Protein AF-0000000075689912 (afdb_homodimer)

Nearest PDB structures (foldseek):
  8db6-assembly1_A  TM=9.732E-01  e=1.255E-36  Trichomonas vaginalis
  8db9-assembly1_B  TM=9.697E-01  e=8.493E-35  Trichomonas vaginalis
  8db8-assembly1_C  TM=9.509E-01  e=3.883E-35  Trichomonas vaginalis
  8db9-assembly1_C  TM=9.588E-01  e=2.363E-34  Trichomonas vaginalis
  8rih-assembly1_A  TM=8.716E-01  e=4.328E-22  Saccharomyces cerevisiae

Structure (mmCIF, N/CA/C/O backbone):
data_AF-0000000075689912-model_v1
#
loop_
_entity.id
_entity.type
_entity.pdbx_description
1 polymer 'Inosine-uridine preferring nucleoside hydrolase family protein'
#
loop_
_atom_site.group_PDB
_atom_site.id
_atom_site.type_symbol
_atom_site.label_atom_id
_atom_site.label_alt_id
_atom_site.label_comp_id
_atom_site.label_asym_id
_atom_site.label_entity_id
_atom_site.label_seq_id
_atom_site.pdbx_PDB_ins_code
_atom_site.Cartn_x
_atom_site.Cartn_y
_atom_site.Cartn_z
_atom_site.occupancy
_atom_site.B_iso_or_equiv
_atom_site.auth_seq_id
_atom_site.auth_comp_id
_atom_site.auth_asym_id
_atom_site.auth_atom_id
_atom_site.pdbx_PDB_model_num
ATOM 1 N N . MET A 1 1 ? 17.719 -37.406 3.303 1 52.91 1 MET A N 1
ATOM 2 C CA . MET A 1 1 ? 16.828 -36.562 2.508 1 52.91 1 MET A CA 1
ATOM 3 C C . MET A 1 1 ? 17 -35.094 2.863 1 52.91 1 MET A C 1
ATOM 5 O O . MET A 1 1 ? 17.094 -34.75 4.043 1 52.91 1 MET A O 1
ATOM 9 N N . SER A 1 2 ? 17.453 -34.188 1.972 1 75.06 2 SER A N 1
ATOM 10 C CA . SER A 1 2 ? 17.719 -32.812 2.314 1 75.06 2 SER A CA 1
ATOM 11 C C . SER A 1 2 ? 16.484 -32.125 2.904 1 75.06 2 SER A C 1
ATOM 13 O O . SER A 1 2 ? 15.359 -32.531 2.604 1 75.06 2 SER A O 1
ATOM 15 N N . THR A 1 3 ? 16.578 -31.469 4.039 1 91.25 3 THR A N 1
ATOM 16 C CA . THR A 1 3 ? 15.492 -30.734 4.691 1 91.25 3 THR A CA 1
ATOM 17 C C . THR A 1 3 ? 14.734 -29.875 3.684 1 91.25 3 THR A C 1
ATOM 19 O O . THR A 1 3 ? 15.336 -29.141 2.904 1 91.25 3 THR A O 1
ATOM 22 N N . PRO A 1 4 ? 13.438 -30.172 3.514 1 96.25 4 PRO A N 1
ATOM 23 C CA . PRO A 1 4 ? 12.648 -29.391 2.553 1 96.25 4 PRO A CA 1
ATOM 24 C C . PRO A 1 4 ? 12.797 -27.891 2.756 1 96.25 4 PRO A C 1
ATOM 26 O O . PRO A 1 4 ? 12.891 -27.422 3.895 1 96.25 4 PRO A O 1
ATOM 29 N N . LYS A 1 5 ? 12.867 -27.109 1.674 1 97.69 5 LYS A N 1
ATOM 30 C CA . LYS A 1 5 ? 12.852 -25.656 1.704 1 97.69 5 LYS A CA 1
ATOM 31 C C . LYS A 1 5 ? 11.492 -25.125 2.158 1 97.69 5 LYS A C 1
ATOM 33 O O . LYS A 1 5 ? 10.453 -25.688 1.805 1 97.69 5 LYS A O 1
ATOM 38 N N . LYS A 1 6 ? 11.461 -24.156 2.98 1 98.75 6 LYS A N 1
ATOM 39 C CA . LYS A 1 6 ? 10.219 -23.562 3.463 1 98.75 6 LYS A CA 1
ATOM 40 C C . LYS A 1 6 ? 9.586 -22.656 2.402 1 98.75 6 LYS A C 1
ATOM 42 O O . LYS A 1 6 ? 10.273 -21.828 1.793 1 98.75 6 LYS A O 1
ATOM 47 N N . LEU A 1 7 ? 8.297 -22.875 2.174 1 98.88 7 LEU A N 1
ATOM 48 C CA . LEU A 1 7 ? 7.594 -22.188 1.094 1 98.88 7 LEU A CA 1
ATOM 49 C C . LEU A 1 7 ? 6.352 -21.469 1.618 1 98.88 7 LEU A C 1
ATOM 51 O O . LEU A 1 7 ? 5.555 -22.062 2.35 1 98.88 7 LEU A O 1
ATOM 55 N N . TRP A 1 8 ? 6.234 -20.203 1.357 1 98.94 8 TRP A N 1
ATOM 56 C CA . TRP A 1 8 ? 5.008 -19.438 1.518 1 98.94 8 TRP A CA 1
ATOM 57 C C . TRP A 1 8 ? 4.352 -19.172 0.167 1 98.94 8 TRP A C 1
ATOM 59 O O . TRP A 1 8 ? 5.031 -18.828 -0.804 1 98.94 8 TRP A O 1
ATOM 69 N N . ILE A 1 9 ? 3.045 -19.375 0.07 1 98.94 9 ILE A N 1
ATOM 70 C CA . ILE A 1 9 ? 2.334 -19.141 -1.183 1 98.94 9 ILE A CA 1
ATOM 71 C C . ILE A 1 9 ? 1.357 -17.984 -1.017 1 98.94 9 ILE A C 1
ATOM 73 O O . ILE A 1 9 ? 0.579 -17.953 -0.061 1 98.94 9 ILE A O 1
ATOM 77 N N . ASP A 1 10 ? 1.448 -16.984 -1.815 1 98.94 10 ASP A N 1
ATOM 78 C CA . ASP A 1 10 ? 0.47 -15.906 -1.935 1 98.94 10 ASP A CA 1
ATOM 79 C C . ASP A 1 10 ? -0.389 -16.078 -3.186 1 98.94 10 ASP A C 1
ATOM 81 O O . ASP A 1 10 ? 0.136 -16.188 -4.297 1 98.94 10 ASP A O 1
ATOM 85 N N . THR A 1 11 ? -1.772 -16.062 -3.029 1 98.88 11 THR A N 1
ATOM 86 C CA . THR A 1 11 ? -2.541 -16.562 -4.164 1 98.88 11 THR A CA 1
ATOM 87 C C . THR A 1 11 ? -3.906 -15.883 -4.23 1 98.88 11 THR A C 1
ATOM 89 O O . THR A 1 11 ? -4.422 -15.406 -3.219 1 98.88 11 THR A O 1
ATOM 92 N N . ASP A 1 12 ? -4.41 -15.711 -5.383 1 98.81 12 ASP A N 1
ATOM 93 C CA . ASP A 1 12 ? -5.809 -15.406 -5.672 1 98.81 12 ASP A CA 1
ATOM 94 C C . ASP A 1 12 ? -6.535 -16.625 -6.234 1 98.81 12 ASP A C 1
ATOM 96 O O . ASP A 1 12 ? -7.246 -16.516 -7.234 1 98.81 12 ASP A O 1
ATOM 100 N N . CYS A 1 13 ? -6.539 -17.641 -5.633 1 98.25 13 CYS A N 1
ATOM 101 C CA . CYS A 1 13 ? -6.801 -19.047 -5.918 1 98.25 13 CYS A CA 1
ATOM 102 C C . CYS A 1 13 ? -8.008 -19.203 -6.836 1 98.25 13 CYS A C 1
ATOM 104 O O . CYS A 1 13 ? -9.125 -19.422 -6.367 1 98.25 13 CYS A O 1
ATOM 106 N N . GLY A 1 14 ? -7.703 -19.125 -8.117 1 97.75 14 GLY A N 1
ATOM 107 C CA . GLY A 1 14 ? -8.594 -19.641 -9.148 1 97.75 14 GLY A CA 1
ATOM 108 C C . GLY A 1 14 ? -8.344 -21.094 -9.484 1 97.75 14 GLY A C 1
ATOM 109 O O . GLY A 1 14 ? -7.805 -21.844 -8.664 1 97.75 14 GLY A O 1
ATOM 110 N N . ILE A 1 15 ? -8.805 -21.531 -10.672 1 96.69 15 ILE A N 1
ATOM 111 C CA . ILE A 1 15 ? -8.711 -22.922 -11.109 1 96.69 15 ILE A CA 1
ATOM 112 C C . ILE A 1 15 ? -7.246 -23.328 -11.227 1 96.69 15 ILE A C 1
ATOM 114 O O . ILE A 1 15 ? -6.824 -24.312 -10.625 1 96.69 15 ILE A O 1
ATOM 118 N N . ASP A 1 16 ? -6.449 -22.547 -11.938 1 96.81 16 ASP A N 1
ATOM 119 C CA . ASP A 1 16 ? -5.066 -22.953 -12.172 1 96.81 16 ASP A CA 1
ATOM 120 C C . ASP A 1 16 ? -4.215 -22.734 -10.922 1 96.81 16 ASP A C 1
ATOM 122 O O . ASP A 1 16 ? -3.236 -23.453 -10.703 1 96.81 16 ASP A O 1
ATOM 126 N N . ASP A 1 17 ? -4.621 -21.75 -10.016 1 98.56 17 ASP A N 1
ATOM 127 C CA . ASP A 1 17 ? -3.926 -21.609 -8.734 1 98.56 17 ASP A CA 1
ATOM 128 C C . ASP A 1 17 ? -4.059 -22.875 -7.891 1 98.56 17 ASP A C 1
ATOM 130 O O . ASP A 1 17 ? -3.1 -23.297 -7.238 1 98.56 17 ASP A O 1
ATOM 134 N N . SER A 1 18 ? -5.262 -23.406 -7.855 1 97.75 18 SER A N 1
ATOM 135 C CA . SER A 1 18 ? -5.492 -24.609 -7.07 1 97.75 18 SER A CA 1
ATOM 136 C C . SER A 1 18 ? -4.559 -25.734 -7.5 1 97.75 18 SER A C 1
ATOM 138 O O . SER A 1 18 ? -4.004 -26.438 -6.656 1 97.75 18 SER A O 1
ATOM 140 N N . THR A 1 19 ? -4.391 -25.906 -8.789 1 97.19 19 THR A N 1
ATOM 141 C CA . THR A 1 19 ? -3.477 -26.922 -9.32 1 97.19 19 THR A CA 1
ATOM 142 C C . THR A 1 19 ? -2.035 -26.594 -8.93 1 97.19 19 THR A C 1
ATOM 144 O O . THR A 1 19 ? -1.259 -27.5 -8.609 1 97.19 19 THR A O 1
ATOM 147 N N . ALA A 1 20 ? -1.653 -25.297 -8.961 1 98.81 20 ALA A N 1
ATOM 148 C CA . ALA A 1 20 ? -0.311 -24.891 -8.57 1 98.81 20 ALA A CA 1
ATOM 149 C C . ALA A 1 20 ? -0.036 -25.219 -7.105 1 98.81 20 ALA A C 1
ATOM 151 O O . ALA A 1 20 ? 1.05 -25.703 -6.766 1 98.81 20 ALA A O 1
ATOM 152 N N . ILE A 1 21 ? -1 -24.953 -6.238 1 98.62 21 ILE A N 1
ATOM 153 C CA . ILE A 1 21 ? -0.869 -25.266 -4.82 1 98.62 21 ILE A CA 1
ATOM 154 C C . ILE A 1 21 ? -0.66 -26.781 -4.645 1 98.62 21 ILE A C 1
ATOM 156 O O . ILE A 1 21 ? 0.206 -27.203 -3.875 1 98.62 21 ILE A O 1
ATOM 160 N N . LEU A 1 22 ? -1.405 -27.609 -5.41 1 97.44 22 LEU A N 1
ATOM 161 C CA . LEU A 1 22 ? -1.275 -29.062 -5.324 1 97.44 22 LEU A CA 1
ATOM 162 C C . LEU A 1 22 ? 0.11 -29.516 -5.777 1 97.44 22 LEU A C 1
ATOM 164 O O . LEU A 1 22 ? 0.699 -30.422 -5.184 1 97.44 22 LEU A O 1
ATOM 168 N N . ILE A 1 23 ? 0.622 -28.891 -6.836 1 98 23 ILE A N 1
ATOM 169 C CA . ILE A 1 23 ? 1.969 -29.203 -7.305 1 98 23 ILE A CA 1
ATOM 170 C C . ILE A 1 23 ? 2.979 -28.922 -6.195 1 98 23 ILE A C 1
ATOM 172 O O . ILE A 1 23 ? 3.867 -29.734 -5.934 1 98 23 ILE A O 1
ATOM 176 N N . CYS A 1 24 ? 2.852 -27.766 -5.496 1 98.38 24 CYS A N 1
ATOM 177 C CA . CYS A 1 24 ? 3.758 -27.391 -4.418 1 98.38 24 CYS A CA 1
ATOM 178 C C . CYS A 1 24 ? 3.672 -28.375 -3.26 1 98.38 24 CYS A C 1
ATOM 180 O O . CYS A 1 24 ? 4.691 -28.734 -2.666 1 98.38 24 CYS A O 1
ATOM 182 N N . LEU A 1 25 ? 2.453 -28.812 -2.93 1 97.25 25 LEU A N 1
ATOM 183 C CA . LEU A 1 25 ? 2.25 -29.734 -1.829 1 97.25 25 LEU A CA 1
ATOM 184 C C . LEU A 1 25 ? 2.855 -31.109 -2.152 1 97.25 25 LEU A C 1
ATOM 186 O O . LEU A 1 25 ? 3.326 -31.812 -1.257 1 97.25 25 LEU A O 1
ATOM 190 N N . ALA A 1 26 ? 2.865 -31.484 -3.443 1 95.94 26 ALA A N 1
ATOM 191 C CA . ALA A 1 26 ? 3.352 -32.781 -3.875 1 95.94 26 ALA A CA 1
ATOM 192 C C . ALA A 1 26 ? 4.871 -32.781 -4.008 1 95.94 26 ALA A C 1
ATOM 194 O O . ALA A 1 26 ? 5.492 -33.844 -4.078 1 95.94 26 ALA A O 1
ATOM 195 N N . CYS A 1 27 ? 5.465 -31.625 -4.113 1 95.69 27 CYS A N 1
ATOM 196 C CA . CYS A 1 27 ? 6.906 -31.516 -4.316 1 95.69 27 CYS A CA 1
ATOM 197 C C . CYS A 1 27 ? 7.66 -31.812 -3.025 1 95.69 27 CYS A C 1
ATOM 199 O O . CYS A 1 27 ? 7.551 -31.062 -2.053 1 95.69 27 CYS A O 1
ATOM 201 N N . PRO A 1 28 ? 8.461 -32.844 -2.977 1 94.75 28 PRO A N 1
ATOM 202 C CA . PRO A 1 28 ? 9.117 -33.219 -1.727 1 94.75 28 PRO A CA 1
ATOM 203 C C . PRO A 1 28 ? 10.211 -32.25 -1.314 1 94.75 28 PRO A C 1
ATOM 205 O O . PRO A 1 28 ? 10.609 -32.219 -0.147 1 94.75 28 PRO A O 1
ATOM 208 N N . ASP A 1 29 ? 10.648 -31.406 -2.186 1 96.69 29 ASP A N 1
ATOM 209 C CA . ASP A 1 29 ? 11.758 -30.484 -1.913 1 96.69 29 ASP A CA 1
ATOM 210 C C . ASP A 1 29 ? 11.266 -29.234 -1.183 1 96.69 29 ASP A C 1
ATOM 212 O O . ASP A 1 29 ? 12.078 -28.453 -0.686 1 96.69 29 ASP A O 1
ATOM 216 N N . TYR A 1 30 ? 9.93 -29.062 -1.048 1 97.56 30 TYR A N 1
ATOM 217 C CA . TYR A 1 30 ? 9.375 -27.875 -0.401 1 97.56 30 TYR A CA 1
ATOM 218 C C . TYR A 1 30 ? 8.375 -28.266 0.677 1 97.56 30 TYR A C 1
ATOM 220 O O . TYR A 1 30 ? 7.715 -29.297 0.577 1 97.56 30 TYR A O 1
ATOM 228 N N . GLU A 1 31 ? 8.336 -27.516 1.699 1 98 31 GLU A N 1
ATOM 229 C CA . GLU A 1 31 ? 7.316 -27.562 2.742 1 98 31 GLU A CA 1
ATOM 230 C C . GLU A 1 31 ? 6.523 -26.25 2.795 1 98 31 GLU A C 1
ATOM 232 O O . GLU A 1 31 ? 7.07 -25.203 3.117 1 98 31 GLU A O 1
ATOM 237 N N . VAL A 1 32 ? 5.277 -26.344 2.449 1 98.44 32 VAL A N 1
ATOM 238 C CA . VAL A 1 32 ? 4.43 -25.172 2.529 1 98.44 32 VAL A CA 1
ATOM 239 C C . VAL A 1 32 ? 4.145 -24.828 3.992 1 98.44 32 VAL A C 1
ATOM 241 O O . VAL A 1 32 ? 3.564 -25.641 4.719 1 98.44 32 VAL A O 1
ATOM 244 N N . VAL A 1 33 ? 4.488 -23.578 4.371 1 98.38 33 VAL A N 1
ATOM 245 C CA . VAL A 1 33 ? 4.418 -23.266 5.797 1 98.38 33 VAL A CA 1
ATOM 246 C C . VAL A 1 33 ? 3.312 -22.25 6.051 1 98.38 33 VAL A C 1
ATOM 248 O O . VAL A 1 33 ? 2.965 -21.984 7.199 1 98.38 33 VAL A O 1
ATOM 251 N N . GLY A 1 34 ? 2.738 -21.703 5.031 1 98.56 34 GLY A N 1
ATOM 252 C CA . GLY A 1 34 ? 1.64 -20.75 5.117 1 98.56 34 GLY A CA 1
ATOM 253 C C . GLY A 1 34 ? 1.144 -20.297 3.758 1 98.56 34 GLY A C 1
ATOM 254 O O . GLY A 1 34 ? 1.869 -20.375 2.766 1 98.56 34 GLY A O 1
ATOM 255 N N . ILE A 1 35 ? -0.097 -19.859 3.707 1 98.81 35 ILE A N 1
ATOM 256 C CA . ILE A 1 35 ? -0.712 -19.375 2.477 1 98.81 35 ILE A CA 1
ATOM 257 C C . ILE A 1 35 ? -1.438 -18.062 2.746 1 98.81 35 ILE A C 1
ATOM 259 O O . ILE A 1 35 ? -2.238 -17.969 3.68 1 98.81 35 ILE A O 1
ATOM 263 N N . SER A 1 36 ? -1.086 -17.062 2.037 1 98.88 36 SER A N 1
ATOM 264 C CA . SER A 1 36 ? -1.81 -15.797 2.068 1 98.88 36 SER A CA 1
ATOM 265 C C . SER A 1 36 ? -2.709 -15.641 0.847 1 98.88 36 SER A C 1
ATOM 267 O O . SER A 1 36 ? -2.34 -16.047 -0.258 1 98.88 36 SER A O 1
ATOM 269 N N . CYS A 1 37 ? -3.877 -15.109 1.095 1 98.69 37 CYS A N 1
ATOM 270 C CA . CYS A 1 37 ? -4.887 -14.93 0.056 1 98.69 37 CYS A CA 1
ATOM 271 C C . CYS A 1 37 ? -5.105 -13.453 -0.244 1 98.69 37 CYS A C 1
ATOM 273 O O . CYS A 1 37 ? -4.91 -12.602 0.626 1 98.69 37 CYS A O 1
ATOM 275 N N . LEU A 1 38 ? -5.461 -13.125 -1.414 1 98.75 38 LEU A N 1
ATOM 276 C CA . LEU A 1 38 ? -5.883 -11.781 -1.794 1 98.75 38 LEU A CA 1
ATOM 277 C C . LEU A 1 38 ? -6.887 -11.828 -2.939 1 98.75 38 LEU A C 1
ATOM 279 O O . LEU A 1 38 ? -7.004 -12.844 -3.625 1 98.75 38 LEU A O 1
ATOM 283 N N . GLY A 1 39 ? -7.578 -10.75 -3.168 1 98.38 39 GLY A N 1
ATOM 284 C CA . GLY A 1 39 ? -8.477 -10.656 -4.309 1 98.38 39 GLY A CA 1
ATOM 285 C C . GLY A 1 39 ? -7.75 -10.648 -5.641 1 98.38 39 GLY A C 1
ATOM 286 O O . GLY A 1 39 ? -6.664 -10.086 -5.758 1 98.38 39 GLY A O 1
ATOM 287 N N . GLY A 1 40 ? -8.352 -11.188 -6.637 1 97.88 40 GLY A N 1
ATOM 288 C CA . GLY A 1 40 ? -7.844 -11.289 -7.992 1 97.88 40 GLY A CA 1
ATOM 289 C C . GLY A 1 40 ? -8.773 -12.055 -8.914 1 97.88 40 GLY A C 1
ATOM 290 O O . GLY A 1 40 ? -9.852 -11.57 -9.266 1 97.88 40 GLY A O 1
ATOM 291 N N . ASN A 1 41 ? -8.438 -13.383 -9.172 1 97.69 41 ASN A N 1
ATOM 292 C CA . ASN A 1 41 ? -9.312 -14.211 -9.992 1 97.69 41 ASN A CA 1
ATOM 293 C C . ASN A 1 41 ? -10.75 -14.195 -9.469 1 97.69 41 ASN A C 1
ATOM 295 O O . ASN A 1 41 ? -11.695 -14.297 -10.25 1 97.69 41 ASN A O 1
ATOM 299 N N . ALA A 1 42 ? -10.859 -14.086 -8.195 1 97.75 42 ALA A N 1
ATOM 300 C CA . ALA A 1 42 ? -12.148 -14.055 -7.5 1 97.75 42 ALA A CA 1
ATOM 301 C C . ALA A 1 42 ? -12.094 -13.133 -6.285 1 97.75 42 ALA A C 1
ATOM 303 O O . ALA A 1 42 ? -11.055 -12.539 -5.992 1 97.75 42 ALA A O 1
ATOM 304 N N . SER A 1 43 ? -13.297 -12.969 -5.594 1 97.88 43 SER A N 1
ATOM 305 C CA . SER A 1 43 ? -13.328 -12.18 -4.363 1 97.88 43 SER A CA 1
ATOM 306 C C . SER A 1 43 ? -12.453 -12.812 -3.283 1 97.88 43 SER A C 1
ATOM 308 O O . SER A 1 43 ? -12.219 -14.023 -3.293 1 97.88 43 SER A O 1
ATOM 310 N N . LEU A 1 44 ? -11.992 -11.984 -2.385 1 98 44 LEU A N 1
ATOM 311 C CA . LEU A 1 44 ? -11.148 -12.477 -1.299 1 98 44 LEU A CA 1
ATOM 312 C C . LEU A 1 44 ? -11.836 -13.617 -0.551 1 98 44 LEU A C 1
ATOM 314 O O . LEU A 1 44 ? -11.203 -14.617 -0.209 1 98 44 LEU A O 1
ATOM 318 N N . ALA A 1 45 ? -13.125 -13.484 -0.268 1 96.5 45 ALA A N 1
ATOM 319 C CA . ALA A 1 45 ? -13.875 -14.523 0.437 1 96.5 45 ALA A CA 1
ATOM 320 C C . ALA A 1 45 ? -13.836 -15.844 -0.33 1 96.5 45 ALA A C 1
ATOM 322 O O . ALA A 1 45 ? -13.609 -16.906 0.256 1 96.5 45 ALA A O 1
ATOM 323 N N . ASN A 1 46 ? -14.078 -15.75 -1.658 1 96.69 46 ASN A N 1
ATOM 324 C CA . ASN A 1 46 ? -14.031 -16.938 -2.496 1 96.69 46 ASN A CA 1
ATOM 325 C C . ASN A 1 46 ? -12.625 -17.531 -2.555 1 96.69 46 ASN A C 1
ATOM 327 O O . ASN A 1 46 ? -12.453 -18.75 -2.547 1 96.69 46 ASN A O 1
ATOM 331 N N . VAL A 1 47 ? -11.625 -16.672 -2.617 1 97.88 47 VAL A N 1
ATOM 332 C CA . VAL A 1 47 ? -10.242 -17.125 -2.689 1 97.88 47 VAL A CA 1
ATOM 333 C C . VAL A 1 47 ? -9.883 -17.922 -1.431 1 97.88 47 VAL A C 1
ATOM 335 O O . VAL A 1 47 ? -9.297 -19 -1.512 1 97.88 47 VAL A O 1
ATOM 338 N N . VAL A 1 48 ? -10.234 -17.406 -0.266 1 96.69 48 VAL A N 1
ATOM 339 C CA . VAL A 1 48 ? -9.969 -18.078 1.003 1 96.69 48 VAL A CA 1
ATOM 340 C C . VAL A 1 48 ? -10.664 -19.438 1.022 1 96.69 48 VAL A C 1
ATOM 342 O O . VAL A 1 48 ? -10.07 -20.438 1.406 1 96.69 48 VAL A O 1
ATOM 345 N N . HIS A 1 49 ? -11.867 -19.422 0.584 1 95.06 49 HIS A N 1
ATOM 346 C CA . HIS A 1 49 ? -12.633 -20.656 0.517 1 95.06 49 HIS A CA 1
ATOM 347 C C . HIS A 1 49 ? -11.969 -21.656 -0.422 1 95.06 49 HIS A C 1
ATOM 349 O O . HIS A 1 49 ? -11.852 -22.844 -0.09 1 95.06 49 HIS A O 1
ATOM 355 N N . ASN A 1 50 ? -11.539 -21.203 -1.554 1 96.25 50 ASN A N 1
ATOM 356 C CA . ASN A 1 50 ? -10.938 -22.062 -2.572 1 96.25 50 ASN A CA 1
ATOM 357 C C . ASN A 1 50 ? -9.617 -22.656 -2.096 1 96.25 50 ASN A C 1
ATOM 359 O O . ASN A 1 50 ? -9.312 -23.812 -2.4 1 96.25 50 ASN A O 1
ATOM 363 N N . VAL A 1 51 ? -8.82 -21.875 -1.368 1 96.94 51 VAL A N 1
ATOM 364 C CA . VAL A 1 51 ? -7.582 -22.391 -0.805 1 96.94 51 VAL A CA 1
ATOM 365 C C . VAL A 1 51 ? -7.895 -23.516 0.184 1 96.94 51 VAL A C 1
ATOM 367 O O . VAL A 1 51 ? -7.273 -24.578 0.146 1 96.94 51 VAL A O 1
ATOM 370 N N . ASN A 1 52 ? -8.867 -23.312 1.036 1 95.12 52 ASN A N 1
ATOM 371 C CA . ASN A 1 52 ? -9.234 -24.312 2.025 1 95.12 52 ASN A CA 1
ATOM 372 C C . ASN A 1 52 ? -9.766 -25.578 1.363 1 95.12 52 ASN A C 1
ATOM 374 O O . ASN A 1 52 ? -9.438 -26.703 1.781 1 95.12 52 ASN A O 1
ATOM 378 N N . ARG A 1 53 ? -10.594 -25.422 0.292 1 93.81 53 ARG A N 1
ATOM 379 C CA . ARG A 1 53 ? -11.078 -26.578 -0.473 1 93.81 53 ARG A CA 1
ATOM 380 C C . ARG A 1 53 ? -9.906 -27.359 -1.059 1 93.81 53 ARG A C 1
ATOM 382 O O . ARG A 1 53 ? -9.891 -28.594 -0.992 1 93.81 53 ARG A O 1
ATOM 389 N N . THR A 1 54 ? -8.961 -26.672 -1.591 1 95.25 54 THR A N 1
ATOM 390 C CA . THR A 1 54 ? -7.797 -27.281 -2.223 1 95.25 54 THR A CA 1
ATOM 391 C C . THR A 1 54 ? -6.969 -28.062 -1.2 1 95.25 54 THR A C 1
ATOM 393 O O . THR A 1 54 ? -6.547 -29.188 -1.465 1 95.25 54 THR A O 1
ATOM 396 N N . LEU A 1 55 ? -6.738 -27.453 -0.019 1 95.12 55 LEU A N 1
ATOM 397 C CA . LEU A 1 55 ? -5.977 -28.109 1.042 1 95.12 55 LEU A CA 1
ATOM 398 C C . LEU A 1 55 ? -6.703 -29.344 1.553 1 95.12 55 LEU A C 1
ATOM 400 O O . LEU A 1 55 ? -6.07 -30.359 1.849 1 95.12 55 LEU A O 1
ATOM 404 N N . LYS A 1 56 ? -7.996 -29.281 1.638 1 92.56 56 LYS A N 1
ATOM 405 C CA . LYS A 1 56 ? -8.797 -30.406 2.113 1 92.56 56 LYS A CA 1
ATOM 406 C C . LYS A 1 56 ? -8.742 -31.562 1.125 1 92.56 56 LYS A C 1
ATOM 408 O O . LYS A 1 56 ? -8.672 -32.719 1.529 1 92.56 56 LYS A O 1
ATOM 413 N N . VAL A 1 57 ? -8.82 -31.219 -0.126 1 91.31 57 VAL A N 1
ATOM 414 C CA . VAL A 1 57 ? -8.789 -32.25 -1.17 1 91.31 57 VAL A CA 1
ATOM 415 C C . VAL A 1 57 ? -7.445 -32.969 -1.149 1 91.31 57 VAL A C 1
ATOM 417 O O . VAL A 1 57 ? -7.379 -34.188 -1.379 1 91.31 57 VAL A O 1
ATOM 420 N N . TRP A 1 58 ? -6.383 -32.219 -0.98 1 92.5 58 TRP A N 1
ATOM 421 C CA . TRP A 1 58 ? -5.062 -32.844 -0.876 1 92.5 58 TRP A CA 1
ATOM 422 C C . TRP A 1 58 ? -4.984 -33.781 0.326 1 92.5 58 TRP A C 1
ATOM 424 O O . TRP A 1 58 ? -4.508 -34.906 0.212 1 92.5 58 TRP A O 1
ATOM 434 N N . GLY A 1 59 ? -5.516 -33.25 1.391 1 89.44 59 GLY A N 1
ATOM 435 C CA . GLY A 1 59 ? -5.434 -34 2.615 1 89.44 59 GLY A CA 1
ATOM 436 C C . GLY A 1 59 ? -4.023 -34.125 3.164 1 89.44 59 GLY A C 1
ATOM 437 O O . GLY A 1 59 ? -3.264 -33.156 3.119 1 89.44 59 GLY A O 1
ATOM 438 N N . HIS A 1 60 ? -3.674 -35.219 3.98 1 85.44 60 HIS A N 1
ATOM 439 C CA . HIS A 1 60 ? -2.363 -35.531 4.543 1 85.44 60 HIS A CA 1
ATOM 440 C C . HIS A 1 60 ? -1.889 -34.438 5.48 1 85.44 60 HIS A C 1
ATOM 442 O O . HIS A 1 60 ? -0.709 -34.094 5.477 1 85.44 60 HIS A O 1
ATOM 448 N N . GLY A 1 61 ? -2.809 -33.75 6.059 1 87.31 61 GLY A N 1
ATOM 449 C CA . GLY A 1 61 ? -2.447 -32.75 7.051 1 87.31 61 GLY A CA 1
ATOM 450 C C . GLY A 1 61 ? -2.342 -31.344 6.473 1 87.31 61 GLY A C 1
ATOM 451 O O . GLY A 1 61 ? -2.119 -30.391 7.207 1 87.31 61 GLY A O 1
ATOM 452 N N . ALA A 1 62 ? -2.52 -31.266 5.145 1 90.94 62 ALA A N 1
ATOM 453 C CA . ALA A 1 62 ? -2.402 -29.953 4.508 1 90.94 62 ALA A CA 1
ATOM 454 C C . ALA A 1 62 ? -3.438 -28.984 5.062 1 90.94 62 ALA A C 1
ATOM 456 O O . ALA A 1 62 ? -3.256 -27.766 4.988 1 90.94 62 ALA A O 1
ATOM 457 N N . GLU A 1 63 ? -4.457 -29.516 5.656 1 84.88 63 GLU A N 1
ATOM 458 C CA . GLU A 1 63 ? -5.523 -28.688 6.211 1 84.88 63 GLU A CA 1
ATOM 459 C C . GLU A 1 63 ? -5.027 -27.891 7.41 1 84.88 63 GLU A C 1
ATOM 461 O O . GLU A 1 63 ? -5.691 -26.953 7.848 1 84.88 63 GLU A O 1
ATOM 466 N N . LYS A 1 64 ? -3.848 -28.281 7.93 1 91.75 64 LYS A N 1
ATOM 467 C CA . LYS A 1 64 ? -3.291 -27.594 9.094 1 91.75 64 LYS A CA 1
ATOM 468 C C . LYS A 1 64 ? -2.418 -26.422 8.664 1 91.75 64 LYS A C 1
ATOM 470 O O . LYS A 1 64 ? -1.987 -25.625 9.508 1 91.75 64 LYS A O 1
ATOM 475 N N . ILE A 1 65 ? -2.098 -26.328 7.383 1 96.62 65 ILE A N 1
ATOM 476 C CA . ILE A 1 65 ? -1.346 -25.188 6.887 1 96.62 65 ILE A CA 1
ATOM 477 C C . ILE A 1 65 ? -2.137 -23.906 7.133 1 96.62 65 ILE A C 1
ATOM 479 O O . ILE A 1 65 ? -3.293 -23.797 6.723 1 96.62 65 ILE A O 1
ATOM 483 N N . PRO A 1 66 ? -1.578 -22.984 7.902 1 97.69 66 PRO A N 1
ATOM 484 C CA . PRO A 1 66 ? -2.338 -21.766 8.188 1 97.69 66 PRO A CA 1
ATOM 485 C C . PRO A 1 66 ? -2.635 -20.953 6.926 1 97.69 66 PRO A C 1
ATOM 487 O O . PRO A 1 66 ? -1.769 -20.812 6.059 1 97.69 66 PRO A O 1
ATOM 490 N N . VAL A 1 67 ? -3.877 -20.5 6.789 1 98.19 67 VAL A N 1
ATOM 491 C CA . VAL A 1 67 ? -4.355 -19.656 5.691 1 98.19 67 VAL A CA 1
ATOM 492 C C . VAL A 1 67 ? -4.738 -18.281 6.215 1 98.19 67 VAL A C 1
ATOM 494 O O . VAL A 1 67 ? -5.398 -18.156 7.25 1 98.19 67 VAL A O 1
ATOM 497 N N . TYR A 1 68 ? -4.266 -17.234 5.543 1 98.75 68 TYR A N 1
ATOM 498 C CA . TYR A 1 68 ? -4.488 -15.867 5.98 1 98.75 68 TYR A CA 1
ATOM 499 C C . TYR A 1 68 ? -5.195 -15.062 4.895 1 98.75 68 TYR A C 1
ATOM 501 O O . TYR A 1 68 ? -4.773 -15.062 3.736 1 98.75 68 TYR A O 1
ATOM 509 N N . ALA A 1 69 ? -6.27 -14.375 5.262 1 98.62 69 ALA A N 1
ATOM 510 C CA . ALA A 1 69 ? -6.934 -13.445 4.355 1 98.62 69 ALA A CA 1
ATOM 511 C C . ALA A 1 69 ? -6.188 -12.117 4.289 1 98.62 69 ALA A C 1
ATOM 513 O O . ALA A 1 69 ? -5.809 -11.555 5.32 1 98.62 69 ALA A O 1
ATOM 514 N N . GLY A 1 70 ? -5.895 -11.672 3.109 1 98.81 70 GLY A N 1
ATOM 515 C CA . GLY A 1 70 ? -5.184 -10.414 2.904 1 98.81 70 GLY A CA 1
ATOM 516 C C . GLY A 1 70 ? -6.043 -9.344 2.271 1 98.81 70 GLY A C 1
ATOM 517 O O . GLY A 1 70 ? -7.176 -9.117 2.697 1 98.81 70 GLY A O 1
ATOM 518 N N . CYS A 1 71 ? -5.496 -8.641 1.322 1 98.81 71 CYS A N 1
ATOM 519 C CA . CYS A 1 71 ? -6.156 -7.488 0.722 1 98.81 71 CYS A CA 1
ATOM 520 C C . CYS A 1 71 ? -7.191 -7.93 -0.309 1 98.81 71 CYS A C 1
ATOM 522 O O . CYS A 1 71 ? -6.891 -8.742 -1.185 1 98.81 71 CYS A O 1
ATOM 524 N N . ALA A 1 72 ? -8.359 -7.348 -0.238 1 98.56 72 ALA A N 1
ATOM 525 C CA . ALA A 1 72 ? -9.43 -7.652 -1.184 1 98.56 72 ALA A CA 1
ATOM 526 C C . ALA A 1 72 ? -9.25 -6.875 -2.484 1 98.56 72 ALA A C 1
ATOM 528 O O . ALA A 1 72 ? -9.656 -7.34 -3.553 1 98.56 72 ALA A O 1
ATOM 529 N N . ASP A 1 73 ? -8.609 -5.684 -2.371 1 98.5 73 ASP A N 1
ATOM 530 C CA . ASP A 1 73 ? -8.508 -4.789 -3.52 1 98.5 73 ASP A CA 1
ATOM 531 C C . ASP A 1 73 ? -7.051 -4.457 -3.828 1 98.5 73 ASP A C 1
ATOM 533 O O . ASP A 1 73 ? -6.168 -4.684 -3 1 98.5 73 ASP A O 1
ATOM 537 N N . ALA A 1 74 ? -6.766 -3.979 -5.082 1 98.56 74 ALA A N 1
ATOM 538 C CA . ALA A 1 74 ? -5.441 -3.518 -5.492 1 98.56 74 ALA A CA 1
ATOM 539 C C . ALA A 1 74 ? -5.055 -2.234 -4.762 1 98.56 74 ALA A C 1
ATOM 541 O O . ALA A 1 74 ? -5.879 -1.638 -4.066 1 98.56 74 ALA A O 1
ATOM 542 N N . LEU A 1 75 ? -3.84 -1.816 -4.863 1 98.5 75 LEU A N 1
ATOM 543 C CA . LEU A 1 75 ? -3.316 -0.68 -4.113 1 98.5 75 LEU A CA 1
ATOM 544 C C . LEU A 1 75 ? -4.129 0.579 -4.395 1 98.5 75 LEU A C 1
ATOM 546 O O . LEU A 1 75 ? -4.434 1.345 -3.479 1 98.5 75 LEU A O 1
ATOM 550 N N . VAL A 1 76 ? -4.512 0.772 -5.672 1 97.69 76 VAL A N 1
ATOM 551 C CA . VAL A 1 76 ? -5.055 2.076 -6.047 1 97.69 76 VAL A CA 1
ATOM 552 C C . VAL A 1 76 ? -6.52 1.932 -6.445 1 97.69 76 VAL A C 1
ATOM 554 O O . VAL A 1 76 ? -7.328 2.83 -6.203 1 97.69 76 VAL A O 1
ATOM 557 N N . VAL A 1 77 ? -6.867 0.736 -7.012 1 95.25 77 VAL A N 1
ATOM 558 C CA . VAL A 1 77 ? -8.203 0.585 -7.578 1 95.25 77 VAL A CA 1
ATOM 559 C C . VAL A 1 77 ? -8.891 -0.634 -6.965 1 95.25 77 VAL A C 1
ATOM 561 O O . VAL A 1 77 ? -8.25 -1.433 -6.277 1 95.25 77 VAL A O 1
ATOM 564 N N . LYS A 1 78 ? -10.211 -0.706 -7.262 1 94.88 78 LYS A N 1
ATOM 565 C CA . LYS A 1 78 ? -10.93 -1.934 -6.934 1 94.88 78 LYS A CA 1
ATOM 566 C C . LYS A 1 78 ? -10.398 -3.113 -7.746 1 94.88 78 LYS A C 1
ATOM 568 O O . LYS A 1 78 ? -10.039 -2.957 -8.914 1 94.88 78 LYS A O 1
ATOM 573 N N . GLN A 1 79 ? -10.406 -4.223 -7.105 1 95.19 79 GLN A N 1
ATOM 574 C CA . GLN A 1 79 ? -9.797 -5.395 -7.73 1 95.19 79 GLN A CA 1
ATOM 575 C C . GLN A 1 79 ? -10.664 -5.926 -8.859 1 95.19 79 GLN A C 1
ATOM 577 O O . GLN A 1 79 ? -11.891 -5.965 -8.742 1 95.19 79 GLN A O 1
ATOM 582 N N . MET A 1 80 ? -9.984 -6.312 -9.938 1 94 80 MET A N 1
ATOM 583 C CA . MET A 1 80 ? -10.688 -7.02 -11 1 94 80 MET A CA 1
ATOM 584 C C . MET A 1 80 ? -10.797 -8.508 -10.688 1 94 80 MET A C 1
ATOM 586 O O . MET A 1 80 ? -9.969 -9.055 -9.945 1 94 80 MET A O 1
ATOM 590 N N . HIS A 1 81 ? -11.789 -9.141 -11.219 1 95.31 81 HIS A N 1
ATOM 591 C CA . HIS A 1 81 ? -12.008 -10.586 -11.125 1 95.31 81 HIS A CA 1
ATOM 592 C C . HIS A 1 81 ? -12.133 -11.211 -12.5 1 95.31 81 HIS A C 1
ATOM 594 O O . HIS A 1 81 ? -12.18 -10.508 -13.516 1 95.31 81 HIS A O 1
ATOM 600 N N . ALA A 1 82 ? -12.039 -12.547 -12.5 1 93.75 82 ALA A N 1
ATOM 601 C CA . ALA A 1 82 ? -12.117 -13.258 -13.773 1 93.75 82 ALA A CA 1
ATOM 602 C C . ALA A 1 82 ? -13.148 -14.375 -13.727 1 93.75 82 ALA A C 1
ATOM 604 O O . ALA A 1 82 ? -12.836 -15.539 -13.992 1 93.75 82 ALA A O 1
ATOM 605 N N . PRO A 1 83 ? -14.422 -14.055 -13.586 1 91.69 83 PRO A N 1
ATOM 606 C CA . PRO A 1 83 ? -15.445 -15.094 -13.43 1 91.69 83 PRO A CA 1
ATOM 607 C C . PRO A 1 83 ? -15.703 -15.867 -14.719 1 91.69 83 PRO A C 1
ATOM 609 O O . PRO A 1 83 ? -16.156 -17.016 -14.672 1 91.69 83 PRO A O 1
ATOM 612 N N . THR A 1 84 ? -15.445 -15.281 -15.875 1 90.31 84 THR A N 1
ATOM 613 C CA . THR A 1 84 ? -15.672 -15.953 -17.141 1 90.31 84 THR A CA 1
ATOM 614 C C . THR A 1 84 ? -14.711 -17.109 -17.328 1 90.31 84 THR A C 1
ATOM 616 O O . THR A 1 84 ? -15.023 -18.094 -18.016 1 90.31 84 THR A O 1
ATOM 619 N N . ILE A 1 85 ? -13.602 -17 -16.656 1 90.94 85 ILE A N 1
ATOM 620 C CA . ILE A 1 85 ? -12.57 -18.031 -16.781 1 90.94 85 ILE A CA 1
ATOM 621 C C . ILE A 1 85 ? -12.68 -19 -15.609 1 90.94 85 ILE A C 1
ATOM 623 O O . ILE A 1 85 ? -12.641 -20.219 -15.805 1 90.94 85 ILE A O 1
ATOM 627 N N . HIS A 1 86 ? -12.93 -18.453 -14.445 1 94.81 86 HIS A N 1
ATOM 628 C CA . HIS A 1 86 ? -12.75 -19.25 -13.242 1 94.81 86 HIS A CA 1
ATOM 629 C C . HIS A 1 86 ? -14.094 -19.562 -12.578 1 94.81 86 HIS A C 1
ATOM 631 O O . HIS A 1 86 ? -14.148 -20.297 -11.586 1 94.81 86 HIS A O 1
ATOM 637 N N . GLY A 1 87 ? -15.18 -19.078 -13.164 1 92.62 87 GLY A N 1
ATOM 638 C CA . GLY A 1 87 ? -16.469 -19.203 -12.508 1 92.62 87 GLY A CA 1
ATOM 639 C C . GLY A 1 87 ? -16.703 -18.125 -11.461 1 92.62 87 GLY A C 1
ATOM 640 O O . GLY A 1 87 ? -15.789 -17.391 -11.102 1 92.62 87 GLY A O 1
ATOM 641 N N . LYS A 1 88 ? -17.938 -18.094 -10.914 1 92.62 88 LYS A N 1
ATOM 642 C CA . LYS A 1 88 ? -18.312 -17.094 -9.922 1 92.62 88 LYS A CA 1
ATOM 643 C C . LYS A 1 88 ? -17.547 -17.297 -8.617 1 92.62 88 LYS A C 1
ATOM 645 O O . LYS A 1 88 ? -17.172 -16.328 -7.961 1 92.62 88 LYS A O 1
ATOM 650 N N . ASP A 1 89 ? -17.266 -18.5 -8.305 1 94.81 89 ASP A N 1
ATOM 651 C CA . ASP A 1 89 ? -16.578 -18.766 -7.043 1 94.81 89 ASP A CA 1
ATOM 652 C C . ASP A 1 89 ? -15.07 -18.844 -7.242 1 94.81 89 ASP A C 1
ATOM 654 O O . ASP A 1 89 ? -14.32 -19.078 -6.285 1 94.81 89 ASP A O 1
ATOM 658 N N . GLY A 1 90 ? -14.602 -18.719 -8.43 1 95.69 90 GLY A N 1
ATOM 659 C CA . GLY A 1 90 ? -13.18 -18.734 -8.742 1 95.69 90 GLY A CA 1
ATOM 660 C C . GLY A 1 90 ? -12.641 -20.141 -8.945 1 95.69 90 GLY A C 1
ATOM 661 O O . GLY A 1 90 ? -11.469 -20.312 -9.281 1 95.69 90 GLY A O 1
ATOM 662 N N . LEU A 1 91 ? -13.484 -21.125 -8.781 1 95.69 91 LEU A N 1
ATOM 663 C CA . LEU A 1 91 ? -13.008 -22.5 -8.891 1 95.69 91 LEU A CA 1
ATOM 664 C C . LEU A 1 91 ? -13.945 -23.344 -9.75 1 95.69 91 LEU A C 1
ATOM 666 O O . LEU A 1 91 ? -14.219 -24.5 -9.43 1 95.69 91 LEU A O 1
ATOM 670 N N . GLY A 1 92 ? -14.523 -22.719 -10.75 1 93.62 92 GLY A N 1
ATOM 671 C CA . GLY A 1 92 ? -15.312 -23.406 -11.766 1 93.62 92 GLY A CA 1
ATOM 672 C C . GLY A 1 92 ? -16.734 -23.688 -11.328 1 93.62 92 GLY A C 1
ATOM 673 O O . GLY A 1 92 ? -17.469 -24.406 -12.008 1 93.62 92 GLY A O 1
ATOM 674 N N . ASP A 1 93 ? -17.188 -23.125 -10.195 1 93.56 93 ASP A N 1
ATOM 675 C CA . ASP A 1 93 ? -18.531 -23.312 -9.664 1 93.56 93 ASP A CA 1
ATOM 676 C C . ASP A 1 93 ? -18.859 -24.781 -9.484 1 93.56 93 ASP A C 1
ATOM 678 O O . ASP A 1 93 ? -19.938 -25.234 -9.859 1 93.56 93 ASP A O 1
ATOM 682 N N . ILE A 1 94 ? -17.875 -25.484 -8.977 1 89.62 94 ILE A N 1
ATOM 683 C CA . ILE A 1 94 ? -18.016 -26.938 -8.852 1 89.62 94 ILE A CA 1
ATOM 684 C C . ILE A 1 94 ? -18.969 -27.266 -7.707 1 89.62 94 ILE A C 1
ATOM 686 O O . ILE A 1 94 ? -19.203 -26.438 -6.824 1 89.62 94 ILE A O 1
ATOM 690 N N . ASP A 1 95 ? -19.562 -28.422 -7.77 1 87.62 95 ASP A N 1
ATOM 691 C CA . ASP A 1 95 ? -20.391 -28.969 -6.699 1 87.62 95 ASP A CA 1
ATOM 692 C C . ASP A 1 95 ? -19.531 -29.625 -5.621 1 87.62 95 ASP A C 1
ATOM 694 O O . ASP A 1 95 ? -19 -30.719 -5.832 1 87.62 95 ASP A O 1
ATOM 698 N N . ASP A 1 96 ? -19.531 -29 -4.434 1 86.81 96 ASP A N 1
ATOM 699 C CA . ASP A 1 96 ? -18.688 -29.469 -3.34 1 86.81 96 ASP A CA 1
ATOM 700 C C . ASP A 1 96 ? -19.125 -30.844 -2.861 1 86.81 96 ASP A C 1
ATOM 702 O O . ASP A 1 96 ? -18.344 -31.562 -2.238 1 86.81 96 ASP A O 1
ATOM 706 N N . SER A 1 97 ? -20.344 -31.172 -3.123 1 84.94 97 SER A N 1
ATOM 707 C CA . SER A 1 97 ? -20.891 -32.438 -2.639 1 84.94 97 SER A CA 1
ATOM 708 C C . SER A 1 97 ? -20.188 -33.625 -3.273 1 84.94 97 SER A C 1
ATOM 710 O O . SER A 1 97 ? -20.266 -34.75 -2.76 1 84.94 97 SER A O 1
ATOM 712 N N . VAL A 1 98 ? -19.484 -33.312 -4.32 1 83.62 98 VAL A N 1
ATOM 713 C CA . VAL A 1 98 ? -18.781 -34.375 -5.031 1 83.62 98 VAL A CA 1
ATOM 714 C C . VAL A 1 98 ? -17.531 -34.781 -4.254 1 83.62 98 VAL A C 1
ATOM 716 O O . VAL A 1 98 ? -17 -35.875 -4.461 1 83.62 98 VAL A O 1
ATOM 719 N N . PHE A 1 99 ? -17.219 -33.844 -3.379 1 83.5 99 PHE A N 1
ATOM 720 C CA . PHE A 1 99 ? -16 -34.094 -2.615 1 83.5 99 PHE A CA 1
ATOM 721 C C . PHE A 1 99 ? -16.312 -34.344 -1.146 1 83.5 99 PHE A C 1
ATOM 723 O O . PHE A 1 99 ? -17.281 -33.781 -0.619 1 83.5 99 PHE A O 1
ATOM 730 N N . ASP A 1 100 ? -15.805 -35.312 -0.541 1 76.31 100 ASP A N 1
ATOM 731 C CA . ASP A 1 100 ? -16.094 -35.688 0.833 1 76.31 100 ASP A CA 1
ATOM 732 C C . ASP A 1 100 ? -15.25 -34.906 1.824 1 76.31 100 ASP A C 1
ATOM 734 O O . ASP A 1 100 ? -14.398 -35.469 2.514 1 76.31 100 ASP A O 1
ATOM 738 N N . TYR A 1 101 ? -15.406 -33.594 1.802 1 75.25 101 TYR A N 1
ATOM 739 C CA . TYR A 1 101 ? -14.695 -32.812 2.799 1 75.25 101 TYR A CA 1
ATOM 740 C C . TYR A 1 101 ? -15.656 -31.875 3.537 1 75.25 101 TYR A C 1
ATOM 742 O O . TYR A 1 101 ? -16.719 -31.547 3.02 1 75.25 101 TYR A O 1
ATOM 750 N N . ASP A 1 102 ? -15.359 -31.734 4.891 1 76 102 ASP A N 1
ATOM 751 C CA . ASP A 1 102 ? -16.031 -30.719 5.703 1 76 102 ASP A CA 1
ATOM 752 C C . ASP A 1 102 ? -15.305 -29.391 5.621 1 76 102 ASP A C 1
ATOM 754 O O . ASP A 1 102 ? -14.18 -29.25 6.113 1 76 102 ASP A O 1
ATOM 758 N N . LEU A 1 103 ? -16.016 -28.5 4.891 1 75.5 103 LEU A N 1
ATOM 759 C CA . LEU A 1 103 ? -15.367 -27.203 4.684 1 75.5 103 LEU A CA 1
ATOM 760 C C . LEU A 1 103 ? -15.469 -26.344 5.93 1 75.5 103 LEU A C 1
ATOM 762 O O . LEU A 1 103 ? -16.578 -26.094 6.426 1 75.5 103 LEU A O 1
ATOM 766 N N . ASN A 1 104 ? -14.609 -26.594 6.906 1 68.94 104 ASN A N 1
ATOM 767 C CA . ASN A 1 104 ? -14.469 -25.609 7.973 1 68.94 104 ASN A CA 1
ATOM 768 C C . ASN A 1 104 ? -13.328 -24.641 7.691 1 68.94 104 ASN A C 1
ATOM 770 O O . ASN A 1 104 ? -12.164 -25.047 7.609 1 68.94 104 ASN A O 1
ATOM 774 N N . ASP A 1 105 ? -13.633 -23.547 7.191 1 68.94 105 ASP A N 1
ATOM 775 C CA . ASP A 1 105 ? -12.594 -22.562 6.898 1 68.94 105 ASP A CA 1
ATOM 776 C C . ASP A 1 105 ? -11.805 -22.203 8.164 1 68.94 105 ASP A C 1
ATOM 778 O O . ASP A 1 105 ? -12.383 -21.75 9.148 1 68.94 105 ASP A O 1
ATOM 782 N N . THR A 1 106 ? -10.609 -22.719 8.125 1 79.19 106 THR A N 1
ATOM 783 C CA . THR A 1 106 ? -9.711 -22.453 9.25 1 79.19 106 THR A CA 1
ATOM 784 C C . THR A 1 106 ? -8.828 -21.25 8.953 1 79.19 106 THR A C 1
ATOM 786 O O . THR A 1 106 ? -7.602 -21.312 9.094 1 79.19 106 THR A O 1
ATOM 789 N N . VAL A 1 107 ? -9.383 -20.203 8.578 1 92.38 107 VAL A N 1
ATOM 790 C CA . VAL A 1 107 ? -8.625 -18.984 8.289 1 92.38 107 VAL A CA 1
ATOM 791 C C . VAL A 1 107 ? -8.172 -18.344 9.602 1 92.38 107 VAL A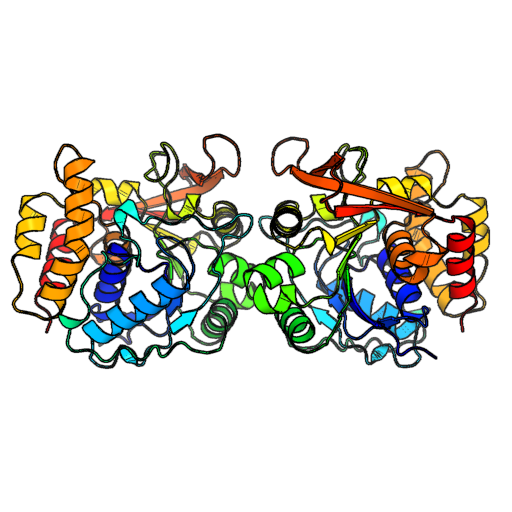 C 1
ATOM 793 O O . VAL A 1 107 ? -8.938 -18.266 10.562 1 92.38 107 VAL A O 1
ATOM 796 N N . GLN A 1 108 ? -6.867 -18 9.648 1 96.62 108 GLN A N 1
ATOM 797 C CA . GLN A 1 108 ? -6.309 -17.312 10.805 1 96.62 108 GLN A CA 1
ATOM 798 C C . GLN A 1 108 ? -6.859 -15.898 10.922 1 96.62 108 GLN A C 1
ATOM 800 O O . GLN A 1 108 ? -7.262 -15.297 9.922 1 96.62 108 GLN A O 1
ATOM 805 N N . THR A 1 109 ? -6.844 -15.367 12.109 1 96.19 109 THR A N 1
ATOM 806 C CA . THR A 1 109 ? -7.371 -14.031 12.359 1 96.19 109 THR A CA 1
ATOM 807 C C . THR A 1 109 ? -6.375 -12.961 11.914 1 96.19 109 THR A C 1
ATOM 809 O O . THR A 1 109 ? -6.766 -11.867 11.516 1 96.19 109 THR A O 1
ATOM 812 N N . GLU A 1 110 ? -5.156 -13.25 11.961 1 97.88 110 GLU A N 1
ATOM 813 C CA . GLU A 1 110 ? -4.109 -12.312 11.578 1 97.88 110 GLU A CA 1
ATOM 814 C C . GLU A 1 110 ? -4.176 -11.992 10.086 1 97.88 110 GLU A C 1
ATOM 816 O O . GLU A 1 110 ? -4.406 -12.883 9.266 1 97.88 110 GLU A O 1
ATOM 821 N N . HIS A 1 111 ? -4.02 -10.727 9.75 1 98.75 111 HIS A N 1
ATOM 822 C CA . HIS A 1 111 ? -4.023 -10.328 8.352 1 98.75 111 HIS A CA 1
ATOM 823 C C . HIS A 1 111 ? -2.832 -10.922 7.605 1 98.75 111 HIS A C 1
ATOM 825 O O . HIS A 1 111 ? -1.726 -10.984 8.141 1 98.75 111 HIS A O 1
ATOM 831 N N . ALA A 1 112 ? -3.006 -11.266 6.367 1 98.88 112 ALA A N 1
ATOM 832 C CA . ALA A 1 112 ? -2.008 -11.953 5.547 1 98.88 112 ALA A CA 1
ATOM 833 C C . ALA A 1 112 ? -0.703 -11.164 5.504 1 98.88 112 ALA A C 1
ATOM 835 O O . ALA A 1 112 ? 0.383 -11.75 5.539 1 98.88 112 ALA A O 1
ATOM 836 N N . VAL A 1 113 ? -0.778 -9.836 5.418 1 98.94 113 VAL A N 1
ATOM 837 C CA . VAL A 1 113 ? 0.399 -8.977 5.32 1 98.94 113 VAL A CA 1
ATOM 838 C C . VAL A 1 113 ? 1.257 -9.133 6.574 1 98.94 113 VAL A C 1
ATOM 840 O O . VAL A 1 113 ? 2.471 -9.336 6.48 1 98.94 113 VAL A O 1
ATOM 843 N N . ASN A 1 114 ? 0.608 -9.023 7.727 1 98.88 114 ASN A N 1
ATOM 844 C CA . ASN A 1 114 ? 1.335 -9.164 8.984 1 98.88 114 ASN A CA 1
ATOM 845 C C . ASN A 1 114 ? 1.905 -10.57 9.141 1 98.88 114 ASN A C 1
ATOM 847 O O . ASN A 1 114 ? 3.027 -10.742 9.617 1 98.88 114 ASN A O 1
ATOM 851 N N . ALA A 1 115 ? 1.15 -11.57 8.742 1 98.88 115 ALA A N 1
ATOM 852 C CA . ALA A 1 115 ? 1.607 -12.953 8.828 1 98.88 115 ALA A CA 1
ATOM 853 C C . ALA A 1 115 ? 2.828 -13.188 7.941 1 98.88 115 ALA A C 1
ATOM 855 O O . ALA A 1 115 ? 3.777 -13.859 8.344 1 98.88 115 ALA A O 1
ATOM 856 N N . LEU A 1 116 ? 2.783 -12.656 6.754 1 98.88 116 LEU A N 1
ATOM 857 C CA . LEU A 1 116 ? 3.896 -12.789 5.82 1 98.88 116 LEU A CA 1
ATOM 858 C C . LEU A 1 116 ? 5.145 -12.102 6.363 1 98.88 116 LEU A C 1
ATOM 860 O O . LEU A 1 116 ? 6.246 -12.648 6.273 1 98.88 116 LEU A O 1
ATOM 864 N N . ILE A 1 117 ? 4.988 -10.875 6.883 1 98.88 117 ILE A N 1
ATOM 865 C CA . ILE A 1 117 ? 6.105 -10.148 7.477 1 98.88 117 ILE A CA 1
ATOM 866 C C . ILE A 1 117 ? 6.73 -10.984 8.594 1 98.88 117 ILE A C 1
ATOM 868 O O . ILE A 1 117 ? 7.957 -11.109 8.664 1 98.88 117 ILE A O 1
ATOM 872 N N . ASN A 1 118 ? 5.863 -11.508 9.438 1 98.81 118 ASN A N 1
ATOM 873 C CA . ASN A 1 118 ? 6.352 -12.336 10.539 1 98.81 118 ASN A CA 1
ATOM 874 C C . ASN A 1 118 ? 7.09 -13.57 10.031 1 98.81 118 ASN A C 1
ATOM 876 O O . ASN A 1 118 ? 8.156 -13.914 10.539 1 98.81 118 ASN A O 1
ATOM 880 N N . ALA A 1 119 ? 6.555 -14.25 9.039 1 98.88 119 ALA A N 1
ATOM 881 C CA . ALA A 1 119 ? 7.188 -15.438 8.461 1 98.88 119 ALA A CA 1
ATOM 882 C C . ALA A 1 119 ? 8.547 -15.086 7.855 1 98.88 119 ALA A C 1
ATOM 884 O O . ALA A 1 119 ? 9.531 -15.789 8.094 1 98.88 119 ALA A O 1
ATOM 885 N N . ALA A 1 120 ? 8.586 -14.008 7.094 1 98.75 120 ALA A N 1
ATOM 886 C CA . ALA A 1 120 ? 9.828 -13.57 6.469 1 98.75 120 ALA A CA 1
ATOM 887 C C . ALA A 1 120 ? 10.891 -13.266 7.523 1 98.75 120 ALA A C 1
ATOM 889 O O . ALA A 1 120 ? 12.078 -13.516 7.301 1 98.75 120 ALA A O 1
ATOM 890 N N . ASN A 1 121 ? 10.422 -12.719 8.609 1 98.44 121 ASN A N 1
ATOM 891 C CA . ASN A 1 121 ? 11.328 -12.305 9.672 1 98.44 121 ASN A CA 1
ATOM 892 C C . ASN A 1 121 ? 11.859 -13.5 10.461 1 98.44 121 ASN A C 1
ATOM 894 O O . ASN A 1 121 ? 12.992 -13.477 10.945 1 98.44 121 ASN A O 1
ATOM 898 N N . THR A 1 122 ? 11.062 -14.562 10.594 1 98.56 122 THR A N 1
ATOM 899 C CA . THR A 1 122 ? 11.383 -15.57 11.602 1 98.56 122 THR A CA 1
ATOM 900 C C . THR A 1 122 ? 11.797 -16.891 10.945 1 98.56 122 THR A C 1
ATOM 902 O O . THR A 1 122 ? 12.469 -17.719 11.57 1 98.56 122 THR A O 1
ATOM 905 N N . ILE A 1 123 ? 11.406 -17.156 9.688 1 98.62 123 ILE A N 1
ATOM 906 C CA . ILE A 1 123 ? 11.742 -18.406 9 1 98.62 123 ILE A CA 1
ATOM 907 C C . ILE A 1 123 ? 12.945 -18.172 8.086 1 98.62 123 ILE A C 1
ATOM 909 O O . ILE A 1 123 ? 12.836 -17.484 7.07 1 98.62 123 ILE A O 1
ATOM 913 N N . PRO A 1 124 ? 14.039 -18.797 8.453 1 97.75 124 PRO A N 1
ATOM 914 C CA . PRO A 1 124 ? 15.219 -18.594 7.621 1 97.75 124 PRO A CA 1
ATOM 915 C C . PRO A 1 124 ? 15.062 -19.172 6.219 1 97.75 124 PRO A C 1
ATOM 917 O O . PRO A 1 124 ? 14.445 -20.234 6.051 1 97.75 124 PRO A O 1
ATOM 920 N N . ASP A 1 125 ? 15.539 -18.531 5.172 1 97.56 125 ASP A N 1
ATOM 921 C CA . ASP A 1 125 ? 15.602 -18.984 3.785 1 97.56 125 ASP A CA 1
ATOM 922 C C . ASP A 1 125 ? 14.211 -19.281 3.238 1 97.56 125 ASP A C 1
ATOM 924 O O . ASP A 1 125 ? 14.016 -20.266 2.523 1 97.56 125 ASP A O 1
ATOM 928 N N . LEU A 1 126 ? 13.258 -18.484 3.678 1 98.75 126 LEU A N 1
ATOM 929 C CA . LEU A 1 126 ? 11.883 -18.656 3.221 1 98.75 126 LEU A CA 1
ATOM 930 C C . LEU A 1 126 ? 11.75 -18.281 1.748 1 98.75 126 LEU A C 1
ATOM 932 O O . LEU A 1 126 ? 12.195 -17.203 1.336 1 98.75 126 LEU A O 1
ATOM 936 N N . THR A 1 127 ? 11.203 -19.172 0.914 1 98.88 127 THR A N 1
ATOM 937 C CA . THR A 1 127 ? 10.82 -18.906 -0.47 1 98.88 127 THR A CA 1
ATOM 938 C C . THR A 1 127 ? 9.359 -18.469 -0.559 1 98.88 127 THR A C 1
ATOM 940 O O . THR A 1 127 ? 8.5 -19.031 0.122 1 98.88 127 THR A O 1
ATOM 943 N N . LEU A 1 128 ? 9.125 -17.438 -1.312 1 98.94 128 LEU A N 1
ATOM 944 C CA . LEU A 1 128 ? 7.773 -16.953 -1.543 1 98.94 128 LEU A CA 1
ATOM 945 C C . LEU A 1 128 ? 7.344 -17.188 -2.986 1 98.94 128 LEU A C 1
ATOM 947 O O . LEU A 1 128 ? 8.062 -16.828 -3.92 1 98.94 128 LEU A O 1
ATOM 951 N N . LEU A 1 129 ? 6.234 -17.859 -3.18 1 98.94 129 LEU A N 1
ATOM 952 C CA . LEU A 1 129 ? 5.602 -18.016 -4.488 1 98.94 129 LEU A CA 1
ATOM 953 C C . LEU A 1 129 ? 4.336 -17.172 -4.586 1 98.94 129 LEU A C 1
ATOM 955 O O . LEU A 1 129 ? 3.418 -17.312 -3.779 1 98.94 129 LEU A O 1
ATOM 959 N N . THR A 1 130 ? 4.324 -16.25 -5.531 1 98.94 130 THR A N 1
ATOM 960 C CA . THR A 1 130 ? 3.156 -15.406 -5.75 1 98.94 130 THR A CA 1
ATOM 961 C C . THR A 1 130 ? 2.42 -15.812 -7.023 1 98.94 130 THR A C 1
ATOM 963 O O . THR A 1 130 ? 2.998 -15.797 -8.109 1 98.94 130 THR A O 1
ATOM 966 N N . LEU A 1 131 ? 1.13 -16.109 -6.848 1 98.94 131 LEU A N 1
ATOM 967 C CA . LEU A 1 131 ? 0.325 -16.641 -7.945 1 98.94 131 LEU A CA 1
ATOM 968 C C . LEU A 1 131 ? -0.769 -15.648 -8.336 1 98.94 131 LEU A C 1
ATOM 970 O O . LEU A 1 131 ? -1.504 -15.883 -9.297 1 98.94 131 LEU A O 1
ATOM 974 N N . GLY A 1 132 ? -0.944 -14.594 -7.602 1 98.81 132 GLY A N 1
ATOM 975 C CA . GLY A 1 132 ? -1.892 -13.516 -7.863 1 98.81 132 GLY A CA 1
ATOM 976 C C . GLY A 1 132 ? -1.244 -12.148 -7.91 1 98.81 132 GLY A C 1
ATOM 977 O O . GLY A 1 132 ? -0.023 -12.039 -8.031 1 98.81 132 GLY A O 1
ATOM 978 N N . PRO A 1 133 ? -2.109 -11.07 -7.91 1 98.88 133 PRO A N 1
ATOM 979 C CA . PRO A 1 133 ? -1.558 -9.719 -7.828 1 98.88 133 PRO A CA 1
ATOM 980 C C . PRO A 1 133 ? -0.597 -9.539 -6.656 1 98.88 133 PRO A C 1
ATOM 982 O O . PRO A 1 133 ? -0.742 -10.211 -5.629 1 98.88 133 PRO A O 1
ATOM 985 N N . LEU A 1 134 ? 0.343 -8.633 -6.742 1 98.88 134 LEU A N 1
ATOM 986 C CA . LEU A 1 134 ? 1.433 -8.523 -5.777 1 98.88 134 LEU A CA 1
ATOM 987 C C . LEU A 1 134 ? 1.075 -7.555 -4.656 1 98.88 134 LEU A C 1
ATOM 989 O O . LEU A 1 134 ? 1.961 -7.035 -3.975 1 98.88 134 LEU A O 1
ATOM 993 N N . THR A 1 135 ? -0.205 -7.32 -4.434 1 98.88 135 THR A N 1
ATOM 994 C CA . THR A 1 135 ? -0.689 -6.312 -3.494 1 98.88 135 THR A CA 1
ATOM 995 C C . THR A 1 135 ? -0.197 -6.609 -2.08 1 98.88 135 THR A C 1
ATOM 997 O O . THR A 1 135 ? 0.408 -5.75 -1.436 1 98.88 135 THR A O 1
ATOM 1000 N N . ASN A 1 136 ? -0.413 -7.855 -1.556 1 98.94 136 ASN A N 1
ATOM 1001 C CA . ASN A 1 136 ? 0.04 -8.227 -0.218 1 98.94 136 ASN A CA 1
ATOM 1002 C C . ASN A 1 136 ? 1.544 -8.023 -0.06 1 98.94 136 ASN A C 1
ATOM 1004 O O . ASN A 1 136 ? 2.004 -7.539 0.977 1 98.94 136 ASN A O 1
ATOM 1008 N N . ILE A 1 137 ? 2.277 -8.375 -1.08 1 98.88 137 ILE A N 1
ATOM 1009 C CA . ILE A 1 137 ? 3.734 -8.352 -1.035 1 98.88 137 ILE A CA 1
ATOM 1010 C C . ILE A 1 137 ? 4.227 -6.902 -0.999 1 98.88 137 ILE A C 1
ATOM 1012 O O . ILE A 1 137 ? 5.113 -6.562 -0.214 1 98.88 137 ILE A O 1
ATOM 1016 N N . ALA A 1 138 ? 3.602 -6.086 -1.859 1 98.88 138 ALA A N 1
ATOM 1017 C CA . ALA A 1 138 ? 4 -4.684 -1.905 1 98.88 138 ALA A CA 1
ATOM 1018 C C . ALA A 1 138 ? 3.748 -3.998 -0.565 1 98.88 138 ALA A C 1
ATOM 1020 O O . ALA A 1 138 ? 4.594 -3.238 -0.081 1 98.88 138 ALA A O 1
ATOM 1021 N N . ILE A 1 139 ? 2.598 -4.246 0.028 1 98.88 139 ILE A N 1
ATOM 1022 C CA . ILE A 1 139 ? 2.256 -3.648 1.313 1 98.88 139 ILE A CA 1
ATOM 1023 C C . ILE A 1 139 ? 3.199 -4.172 2.395 1 98.88 139 ILE A C 1
ATOM 1025 O O . ILE A 1 139 ? 3.689 -3.404 3.225 1 98.88 139 ILE A O 1
ATOM 1029 N N . ALA A 1 140 ? 3.486 -5.469 2.381 1 98.88 140 ALA A N 1
ATOM 1030 C CA . ALA A 1 140 ? 4.418 -6.043 3.352 1 98.88 140 ALA A CA 1
ATOM 1031 C C . ALA A 1 140 ? 5.789 -5.383 3.254 1 98.88 140 ALA A C 1
ATOM 1033 O O . ALA A 1 140 ? 6.398 -5.051 4.273 1 98.88 140 ALA A O 1
ATOM 1034 N N . PHE A 1 141 ? 6.258 -5.195 2.039 1 98.38 141 PHE A N 1
ATOM 1035 C CA . PHE A 1 141 ? 7.559 -4.566 1.824 1 98.38 141 PHE A CA 1
ATOM 1036 C C . PHE A 1 141 ? 7.551 -3.129 2.328 1 98.38 141 PHE A C 1
ATOM 1038 O O . PHE A 1 141 ? 8.539 -2.658 2.891 1 98.38 141 PHE A O 1
ATOM 1045 N N . ARG A 1 142 ? 6.461 -2.441 2.1 1 98.44 142 ARG A N 1
ATOM 1046 C CA . ARG A 1 142 ? 6.367 -1.055 2.543 1 98.44 142 ARG A CA 1
ATOM 1047 C C . ARG A 1 142 ? 6.352 -0.967 4.066 1 98.44 142 ARG A C 1
ATOM 1049 O O . ARG A 1 142 ? 6.961 -0.068 4.648 1 98.44 142 ARG A O 1
ATOM 1056 N N . MET A 1 143 ? 5.695 -1.883 4.695 1 98.62 143 MET A N 1
ATOM 1057 C CA . MET A 1 143 ? 5.527 -1.846 6.145 1 98.62 143 MET A CA 1
ATOM 1058 C C . MET A 1 143 ? 6.797 -2.316 6.852 1 98.62 143 MET A C 1
ATOM 1060 O O . MET A 1 143 ? 7.129 -1.828 7.934 1 98.62 143 MET A O 1
ATOM 1064 N N . ASN A 1 144 ? 7.516 -3.303 6.254 1 98.5 144 ASN A N 1
ATOM 1065 C CA . ASN A 1 144 ? 8.711 -3.824 6.914 1 98.5 144 ASN A CA 1
ATOM 1066 C C . ASN A 1 144 ? 9.727 -4.348 5.898 1 98.5 144 ASN A C 1
ATOM 1068 O O . ASN A 1 144 ? 9.93 -5.555 5.785 1 98.5 144 ASN A O 1
ATOM 1072 N N . PRO A 1 145 ? 10.43 -3.443 5.258 1 97.62 145 PRO A N 1
ATOM 1073 C CA . PRO A 1 145 ? 11.422 -3.869 4.266 1 97.62 145 PRO A CA 1
ATOM 1074 C C . PRO A 1 145 ? 12.547 -4.699 4.875 1 97.62 145 PRO A C 1
ATOM 1076 O O . PRO A 1 145 ? 13.094 -5.586 4.215 1 97.62 145 PRO A O 1
ATOM 1079 N N . VAL A 1 146 ? 12.867 -4.453 6.113 1 97.69 146 VAL A N 1
ATOM 1080 C CA . VAL A 1 146 ? 13.945 -5.191 6.77 1 97.69 146 VAL A CA 1
ATOM 1081 C C . VAL A 1 146 ? 13.57 -6.668 6.863 1 97.69 146 VAL A C 1
ATOM 1083 O O . VAL A 1 146 ? 14.383 -7.539 6.523 1 97.69 146 VAL A O 1
ATOM 1086 N N . ALA A 1 147 ? 12.391 -6.98 7.289 1 98.31 147 ALA A N 1
ATOM 1087 C CA . ALA A 1 147 ? 11.922 -8.359 7.391 1 98.31 147 ALA A CA 1
ATOM 1088 C C . ALA A 1 147 ? 11.812 -9.008 6.012 1 98.31 147 ALA A C 1
ATOM 1090 O O . ALA A 1 147 ? 12.289 -10.125 5.805 1 98.31 147 ALA A O 1
ATOM 1091 N N . MET A 1 148 ? 11.25 -8.273 5.059 1 98.44 148 MET A N 1
ATOM 1092 C CA . MET A 1 148 ? 10.945 -8.852 3.75 1 98.44 148 MET A CA 1
ATOM 1093 C C . MET A 1 148 ? 12.227 -9.117 2.967 1 98.44 148 MET A C 1
ATOM 1095 O O . MET A 1 148 ? 12.281 -10.031 2.146 1 98.44 148 MET A O 1
ATOM 1099 N N . ASN A 1 149 ? 13.258 -8.336 3.258 1 98.06 149 ASN A N 1
ATOM 1100 C CA . ASN A 1 149 ? 14.523 -8.523 2.566 1 98.06 149 ASN A CA 1
ATOM 1101 C C . ASN A 1 149 ? 15.25 -9.781 3.055 1 98.06 149 ASN A C 1
ATOM 1103 O O . ASN A 1 149 ? 16.234 -10.211 2.451 1 98.06 149 ASN A O 1
ATOM 1107 N N . LYS A 1 150 ? 14.727 -10.398 4.113 1 98.38 150 LYS A N 1
ATOM 1108 C CA . LYS A 1 150 ? 15.305 -11.641 4.609 1 98.38 150 LYS A CA 1
ATOM 1109 C C . LYS A 1 150 ? 14.836 -12.836 3.781 1 98.38 150 LYS A C 1
ATOM 1111 O O . LYS A 1 150 ? 15.414 -13.922 3.867 1 98.38 150 LYS A O 1
ATOM 1116 N N . LEU A 1 151 ? 13.781 -12.695 2.98 1 98.62 151 LEU A N 1
ATOM 1117 C CA . LEU A 1 151 ? 13.336 -13.773 2.102 1 98.62 151 LEU A CA 1
ATOM 1118 C C . LEU A 1 151 ? 14.492 -14.289 1.251 1 98.62 151 LEU A C 1
ATOM 1120 O O . LEU A 1 151 ? 15.32 -13.508 0.782 1 98.62 151 LEU A O 1
ATOM 1124 N N . LYS A 1 152 ? 14.5 -15.594 1.068 1 98.56 152 LYS A N 1
ATOM 1125 C CA . LYS A 1 152 ? 15.516 -16.172 0.19 1 98.56 152 LYS A CA 1
ATOM 1126 C C . LYS A 1 152 ? 15.305 -15.734 -1.256 1 98.56 152 LYS A C 1
ATOM 1128 O O . LYS A 1 152 ? 16.25 -15.32 -1.927 1 98.56 152 LYS A O 1
ATOM 1133 N N . GLU A 1 153 ? 14.086 -15.875 -1.712 1 98.56 153 GLU A N 1
ATOM 1134 C CA . GLU A 1 153 ? 13.727 -15.516 -3.08 1 98.56 153 GLU A CA 1
ATOM 1135 C C . GLU A 1 153 ? 12.211 -15.414 -3.244 1 98.56 153 GLU A C 1
ATOM 1137 O O . GLU A 1 153 ? 11.461 -15.922 -2.41 1 98.56 153 GLU A O 1
ATOM 1142 N N . ILE A 1 154 ? 11.812 -14.727 -4.25 1 98.88 154 ILE A N 1
ATOM 1143 C CA . ILE A 1 154 ? 10.414 -14.594 -4.629 1 98.88 154 ILE A CA 1
ATOM 1144 C C . ILE A 1 154 ? 10.203 -15.125 -6.047 1 98.88 154 ILE A C 1
ATOM 1146 O O . ILE A 1 154 ? 10.883 -14.695 -6.984 1 98.88 154 ILE A O 1
ATOM 1150 N N . TRP A 1 155 ? 9.367 -16.094 -6.199 1 98.94 155 TRP A N 1
ATOM 1151 C CA . TRP A 1 155 ? 8.883 -16.547 -7.496 1 98.94 155 TRP A CA 1
ATOM 1152 C C . TRP A 1 155 ? 7.555 -15.875 -7.848 1 98.94 155 TRP A C 1
ATOM 1154 O O . TRP A 1 155 ? 6.625 -15.867 -7.039 1 98.94 155 TRP A O 1
ATOM 1164 N N . VAL A 1 156 ? 7.477 -15.312 -9.031 1 98.94 156 VAL A N 1
ATOM 1165 C CA . VAL A 1 156 ? 6.301 -14.547 -9.438 1 98.94 156 VAL A CA 1
ATOM 1166 C C . VAL A 1 156 ? 5.699 -15.164 -10.703 1 98.94 156 VAL A C 1
ATOM 1168 O O . VAL A 1 156 ? 6.387 -15.328 -11.711 1 98.94 156 VAL A O 1
ATOM 1171 N N . MET A 1 157 ? 4.477 -15.555 -10.617 1 98.94 157 MET A N 1
ATOM 1172 C CA . MET A 1 157 ? 3.723 -15.75 -11.859 1 98.94 157 MET A CA 1
ATOM 1173 C C . MET A 1 157 ? 3.154 -14.43 -12.359 1 98.94 157 MET A C 1
ATOM 1175 O O . MET A 1 157 ? 2.32 -13.812 -11.688 1 98.94 157 MET A O 1
ATOM 1179 N N . GLY A 1 158 ? 3.719 -13.977 -13.422 1 98.69 158 GLY A N 1
ATOM 1180 C CA . GLY A 1 158 ? 3.178 -12.719 -13.922 1 98.69 158 GLY A CA 1
ATOM 1181 C C . GLY A 1 158 ? 4.035 -12.078 -14.992 1 98.69 158 GLY A C 1
ATOM 1182 O O . GLY A 1 158 ? 5.188 -12.477 -15.195 1 98.69 158 GLY A O 1
ATOM 1183 N N . GLY A 1 159 ? 3.422 -11.141 -15.656 1 98.5 159 GLY A N 1
ATOM 1184 C CA . GLY A 1 159 ? 4.129 -10.344 -16.656 1 98.5 159 GLY A CA 1
ATOM 1185 C C . GLY A 1 159 ? 4.363 -11.086 -17.953 1 98.5 159 GLY A C 1
ATOM 1186 O O . GLY A 1 159 ? 3.816 -12.172 -18.172 1 98.5 159 GLY A O 1
ATOM 1187 N N . THR A 1 160 ? 4.996 -10.398 -18.859 1 98.38 160 THR A N 1
ATOM 1188 C CA . THR A 1 160 ? 5.371 -10.93 -20.172 1 98.38 160 THR A CA 1
ATOM 1189 C C . THR A 1 160 ? 6.82 -10.586 -20.5 1 98.38 160 THR A C 1
ATOM 1191 O O . THR A 1 160 ? 7.395 -9.664 -19.906 1 98.38 160 THR A O 1
ATOM 1194 N N . SER A 1 161 ? 7.418 -11.398 -21.297 1 97.19 161 SER A N 1
ATOM 1195 C CA . SER A 1 161 ? 8.734 -11.047 -21.812 1 97.19 161 SER A CA 1
ATOM 1196 C C . SER A 1 161 ? 8.648 -10.531 -23.25 1 97.19 161 SER A C 1
ATOM 1198 O O . SER A 1 161 ? 9.625 -9.992 -23.781 1 97.19 161 SER A O 1
ATOM 1200 N N . ASP A 1 162 ? 7.469 -10.633 -23.875 1 95.62 162 ASP A N 1
ATOM 1201 C CA . ASP A 1 162 ? 7.324 -10.266 -25.266 1 95.62 162 ASP A CA 1
ATOM 1202 C C . ASP A 1 162 ? 6.25 -9.188 -25.453 1 95.62 162 ASP A C 1
ATOM 1204 O O . ASP A 1 162 ? 5.832 -8.898 -26.562 1 95.62 162 ASP A O 1
ATOM 1208 N N . HIS A 1 163 ? 5.688 -8.703 -24.391 1 95.12 163 HIS A N 1
ATOM 1209 C CA . HIS A 1 163 ? 4.746 -7.586 -24.344 1 95.12 163 HIS A CA 1
ATOM 1210 C C . HIS A 1 163 ? 3.361 -8.016 -24.812 1 95.12 163 HIS A C 1
ATOM 1212 O O . HIS A 1 163 ? 2.52 -7.168 -25.125 1 95.12 163 HIS A O 1
ATOM 1218 N N . VAL A 1 164 ? 3.131 -9.328 -24.938 1 96.19 164 VAL A N 1
ATOM 1219 C CA . VAL A 1 164 ? 1.817 -9.836 -25.328 1 96.19 164 VAL A CA 1
ATOM 1220 C C . VAL A 1 164 ? 1.077 -10.359 -24.094 1 96.19 164 VAL A C 1
ATOM 1222 O O . VAL A 1 164 ? 1.492 -11.352 -23.5 1 96.19 164 VAL A O 1
ATOM 1225 N N . GLY A 1 165 ? -0.031 -9.711 -23.797 1 96.12 165 GLY A N 1
ATOM 1226 C CA . GLY A 1 165 ? -0.738 -10.039 -22.578 1 96.12 165 GLY A CA 1
ATOM 1227 C C . GLY A 1 165 ? -1.938 -10.938 -22.797 1 96.12 165 GLY A C 1
ATOM 1228 O O . GLY A 1 165 ? -2.195 -11.375 -23.922 1 96.12 165 GLY A O 1
ATOM 1229 N N . ASN A 1 166 ? -2.596 -11.305 -21.703 1 94.75 166 ASN A N 1
ATOM 1230 C CA . ASN A 1 166 ? -3.832 -12.078 -21.734 1 94.75 166 ASN A CA 1
ATOM 1231 C C . ASN A 1 166 ? -5.016 -11.273 -21.219 1 94.75 166 ASN A C 1
ATOM 1233 O O . ASN A 1 166 ? -6.164 -11.547 -21.562 1 94.75 166 ASN A O 1
ATOM 1237 N N . CYS A 1 167 ? -4.707 -10.398 -20.281 1 94.25 167 CYS A N 1
ATOM 1238 C CA . CYS A 1 167 ? -5.758 -9.547 -19.734 1 94.25 167 CYS A CA 1
ATOM 1239 C C . CYS A 1 167 ? -6.098 -8.414 -20.703 1 94.25 167 CYS A C 1
ATOM 1241 O O . CYS A 1 167 ? -7.27 -8.07 -20.875 1 94.25 167 CYS A O 1
ATOM 1243 N N . THR A 1 168 ? -5.109 -7.734 -21.219 1 95.56 168 THR A N 1
ATOM 1244 C CA . THR A 1 168 ? -5.168 -6.855 -22.375 1 95.56 168 THR A CA 1
ATOM 1245 C C . THR A 1 168 ? -4.176 -7.309 -23.453 1 95.56 168 THR A C 1
ATOM 1247 O O . THR A 1 168 ? -3.447 -8.281 -23.25 1 95.56 168 THR A O 1
ATOM 1250 N N . LYS A 1 169 ? -4.121 -6.551 -24.531 1 96.5 169 LYS A N 1
ATOM 1251 C CA . LYS A 1 169 ? -3.154 -6.852 -25.594 1 96.5 169 LYS A CA 1
ATOM 1252 C C . LYS A 1 169 ? -1.728 -6.816 -25.047 1 96.5 169 LYS A C 1
ATOM 1254 O O . LYS A 1 169 ? -0.863 -7.559 -25.531 1 96.5 169 LYS A O 1
ATOM 1259 N N . TRP A 1 170 ? -1.57 -6.062 -23.938 1 97.31 170 TRP A N 1
ATOM 1260 C CA . TRP A 1 170 ? -0.203 -5.773 -23.516 1 97.31 170 TRP A CA 1
ATOM 1261 C C . TRP A 1 170 ? 0.099 -6.402 -22.156 1 97.31 170 TRP A C 1
ATOM 1263 O O . TRP A 1 170 ? 1.261 -6.648 -21.828 1 97.31 170 TRP A O 1
ATOM 1273 N N . ALA A 1 171 ? -0.943 -6.629 -21.359 1 98.31 171 ALA A N 1
ATOM 1274 C CA . ALA A 1 171 ? -0.684 -6.867 -19.938 1 98.31 171 ALA A CA 1
ATOM 1275 C C . ALA A 1 171 ? -1.204 -8.234 -19.516 1 98.31 171 ALA A C 1
ATOM 1277 O O . ALA A 1 171 ? -2.297 -8.648 -19.922 1 98.31 171 ALA A O 1
ATOM 1278 N N . GLU A 1 172 ? -0.395 -8.945 -18.844 1 98.56 172 GLU A N 1
ATOM 1279 C CA . GLU A 1 172 ? -0.792 -10.172 -18.141 1 98.56 172 GLU A CA 1
ATOM 1280 C C . GLU A 1 172 ? -1.63 -9.852 -16.906 1 98.56 172 GLU A C 1
ATOM 1282 O O . GLU A 1 172 ? -1.47 -8.789 -16.297 1 98.56 172 GLU A O 1
ATOM 1287 N N . PHE A 1 173 ? -2.529 -10.719 -16.531 1 98.44 173 PHE A N 1
ATOM 1288 C CA . PHE A 1 173 ? -3.596 -10.5 -15.562 1 98.44 173 PHE A CA 1
ATOM 1289 C C . PHE A 1 173 ? -3.027 -10.055 -14.219 1 98.44 173 PHE A C 1
ATOM 1291 O O . PHE A 1 173 ? -3.461 -9.039 -13.664 1 98.44 173 PHE A O 1
ATOM 1298 N N . ASN A 1 174 ? -2.068 -10.805 -13.594 1 98.81 174 ASN A N 1
ATOM 1299 C CA . ASN A 1 174 ? -1.595 -10.516 -12.242 1 98.81 174 ASN A CA 1
ATOM 1300 C C . ASN A 1 174 ? -0.958 -9.125 -12.156 1 98.81 174 ASN A C 1
ATOM 1302 O O . ASN A 1 174 ? -1.132 -8.422 -11.164 1 98.81 174 ASN A O 1
ATOM 1306 N N . ILE A 1 175 ? -0.164 -8.789 -13.18 1 98.88 175 ILE A N 1
ATOM 1307 C CA . ILE A 1 175 ? 0.473 -7.48 -13.203 1 98.88 175 ILE A CA 1
ATOM 1308 C C . ILE A 1 175 ? -0.574 -6.402 -13.484 1 98.88 175 ILE A C 1
ATOM 1310 O O . ILE A 1 175 ? -0.573 -5.348 -12.844 1 98.88 175 ILE A O 1
ATOM 1314 N N . ARG A 1 176 ? -1.514 -6.656 -14.398 1 98.62 176 ARG A N 1
ATOM 1315 C CA . ARG A 1 176 ? -2.566 -5.707 -14.742 1 98.62 176 ARG A CA 1
ATOM 1316 C C . ARG A 1 176 ? -3.477 -5.441 -13.547 1 98.62 176 ARG A C 1
ATOM 1318 O O . ARG A 1 176 ? -3.979 -4.328 -13.383 1 98.62 176 ARG A O 1
ATOM 1325 N N . ALA A 1 177 ? -3.717 -6.449 -12.797 1 98.62 177 ALA A N 1
ATOM 1326 C CA . ALA A 1 177 ? -4.637 -6.363 -11.664 1 98.62 177 ALA A CA 1
ATOM 1327 C C . ALA A 1 177 ? -4.121 -5.387 -10.609 1 98.62 177 ALA A C 1
ATOM 1329 O O . ALA A 1 177 ? -4.91 -4.777 -9.883 1 98.62 177 ALA A O 1
ATOM 1330 N N . ASP A 1 178 ? -2.84 -5.262 -10.508 1 98.75 178 ASP A N 1
ATOM 1331 C CA . ASP A 1 178 ? -2.242 -4.277 -9.609 1 98.75 178 ASP A CA 1
ATOM 1332 C C . ASP A 1 178 ? -0.873 -3.834 -10.117 1 98.75 178 ASP A C 1
ATOM 1334 O O . ASP A 1 178 ? 0.156 -4.207 -9.547 1 98.75 178 ASP A O 1
ATOM 1338 N N . PRO A 1 179 ? -0.865 -2.986 -11.141 1 98.75 179 PRO A N 1
ATOM 1339 C CA . PRO A 1 179 ? 0.409 -2.586 -11.742 1 98.75 179 PRO A CA 1
ATOM 1340 C C . PRO A 1 179 ? 1.305 -1.817 -10.773 1 98.75 179 PRO A C 1
ATOM 1342 O O . PRO A 1 179 ? 2.531 -1.95 -10.82 1 98.75 179 PRO A O 1
ATOM 1345 N N . GLU A 1 180 ? 0.713 -1.047 -9.859 1 98.75 180 GLU A N 1
ATOM 1346 C CA . GLU A 1 180 ? 1.478 -0.272 -8.883 1 98.75 180 GLU A CA 1
ATOM 1347 C C . GLU A 1 180 ? 2.238 -1.186 -7.926 1 98.75 180 GLU A C 1
ATOM 1349 O O . GLU A 1 180 ? 3.414 -0.95 -7.637 1 98.75 180 GLU A O 1
ATOM 1354 N N . ALA A 1 181 ? 1.551 -2.215 -7.457 1 98.88 181 ALA A N 1
ATOM 1355 C CA . ALA A 1 181 ? 2.203 -3.168 -6.566 1 98.88 181 ALA A CA 1
ATOM 1356 C C . ALA A 1 181 ? 3.371 -3.861 -7.262 1 98.88 181 ALA A C 1
ATOM 1358 O O . ALA A 1 181 ? 4.449 -4.008 -6.684 1 98.88 181 ALA A O 1
ATOM 1359 N N . ALA A 1 182 ? 3.115 -4.32 -8.484 1 98.88 182 ALA A N 1
ATOM 1360 C CA . ALA A 1 182 ? 4.172 -4.984 -9.242 1 98.88 182 ALA A CA 1
ATOM 1361 C C . ALA A 1 182 ? 5.367 -4.055 -9.453 1 98.88 182 ALA A C 1
ATOM 1363 O O . ALA A 1 182 ? 6.512 -4.457 -9.242 1 98.88 182 ALA A O 1
ATOM 1364 N N . GLN A 1 183 ? 5.117 -2.809 -9.836 1 98.69 183 GLN A N 1
ATOM 1365 C CA . GLN A 1 183 ? 6.184 -1.84 -10.055 1 98.69 183 GLN A CA 1
ATOM 1366 C C . GLN A 1 183 ? 6.996 -1.616 -8.781 1 98.69 183 GLN A C 1
ATOM 1368 O O . GLN A 1 183 ? 8.227 -1.527 -8.836 1 98.69 183 GLN A O 1
ATOM 1373 N N . ALA A 1 184 ? 6.305 -1.462 -7.688 1 98.38 184 ALA A N 1
ATOM 1374 C CA . ALA A 1 184 ? 6.988 -1.245 -6.414 1 98.38 184 ALA A CA 1
ATOM 1375 C C . ALA A 1 184 ? 7.965 -2.379 -6.117 1 98.38 184 ALA A C 1
ATOM 1377 O O . ALA A 1 184 ? 9.109 -2.135 -5.73 1 98.38 184 ALA A O 1
ATOM 1378 N N . ILE A 1 185 ? 7.527 -3.635 -6.32 1 98.44 185 ILE A N 1
ATOM 1379 C CA . ILE A 1 185 ? 8.336 -4.805 -5.996 1 98.44 185 ILE A CA 1
ATOM 1380 C C . ILE A 1 185 ? 9.5 -4.918 -6.98 1 98.44 185 ILE A C 1
ATOM 1382 O O . ILE A 1 185 ? 10.641 -5.156 -6.578 1 98.44 185 ILE A O 1
ATOM 1386 N N . PHE A 1 186 ? 9.234 -4.73 -8.258 1 98.38 186 PHE A N 1
ATOM 1387 C CA . PHE A 1 186 ? 10.273 -4.902 -9.266 1 98.38 186 PHE A CA 1
ATOM 1388 C C . PHE A 1 186 ? 11.305 -3.791 -9.172 1 98.38 186 PHE A C 1
ATOM 1390 O O . PHE A 1 186 ? 12.461 -3.975 -9.57 1 98.38 186 PHE A O 1
ATOM 1397 N N . ARG A 1 187 ? 10.938 -2.709 -8.586 1 95.12 187 ARG A N 1
ATOM 1398 C CA . ARG A 1 187 ? 11.859 -1.587 -8.438 1 95.12 187 ARG A CA 1
ATOM 1399 C C . ARG A 1 187 ? 12.688 -1.729 -7.164 1 95.12 187 ARG A C 1
ATOM 1401 O O . ARG A 1 187 ? 13.898 -1.49 -7.18 1 95.12 187 ARG A O 1
ATOM 1408 N N . ASP A 1 188 ? 12.07 -2.092 -6.09 1 91.62 188 ASP A N 1
ATOM 1409 C CA . ASP A 1 188 ? 12.688 -1.863 -4.785 1 91.62 188 ASP A CA 1
ATOM 1410 C C . ASP A 1 188 ? 13.312 -3.145 -4.242 1 91.62 188 ASP A C 1
ATOM 1412 O O . ASP A 1 188 ? 14.242 -3.092 -3.43 1 91.62 188 ASP A O 1
ATOM 1416 N N . TYR A 1 189 ? 12.711 -4.273 -4.543 1 93.5 189 TYR A N 1
ATOM 1417 C CA . TYR A 1 189 ? 13.25 -5.531 -4.027 1 93.5 189 TYR A CA 1
ATOM 1418 C C . TYR A 1 189 ? 14.484 -5.957 -4.809 1 93.5 189 TYR A C 1
ATOM 1420 O O . TYR A 1 189 ? 14.641 -5.605 -5.98 1 93.5 189 TYR A O 1
ATOM 1428 N N . ASP A 1 190 ? 15.398 -6.629 -4.16 1 96.81 190 ASP A N 1
ATOM 1429 C CA . ASP A 1 190 ? 16.609 -7.148 -4.793 1 96.81 190 ASP A CA 1
ATOM 1430 C C . ASP A 1 190 ? 16.266 -8.016 -6 1 96.81 190 ASP A C 1
ATOM 1432 O O . ASP A 1 190 ? 15.828 -9.156 -5.844 1 96.81 190 ASP A O 1
ATOM 1436 N N . ASN A 1 191 ? 16.531 -7.547 -7.18 1 97.88 191 ASN A N 1
ATOM 1437 C CA . ASN A 1 191 ? 16.156 -8.203 -8.422 1 97.88 191 ASN A CA 1
ATOM 1438 C C . ASN A 1 191 ? 16.859 -9.547 -8.594 1 97.88 191 ASN A C 1
ATOM 1440 O O . ASN A 1 191 ? 16.359 -10.422 -9.305 1 97.88 191 ASN A O 1
ATOM 1444 N N . SER A 1 192 ? 18.031 -9.703 -7.926 1 97.81 192 SER A N 1
ATOM 1445 C CA . SER A 1 192 ? 18.75 -10.969 -8.023 1 97.81 192 SER A CA 1
ATOM 1446 C C . SER A 1 192 ? 17.984 -12.086 -7.328 1 97.81 192 SER A C 1
ATOM 1448 O O . SER A 1 192 ? 18.25 -13.273 -7.555 1 97.81 192 SER A O 1
ATOM 1450 N N . LYS A 1 193 ? 16.984 -11.719 -6.539 1 98.25 193 LYS A N 1
ATOM 1451 C CA . LYS A 1 193 ? 16.25 -12.695 -5.746 1 98.25 193 LYS A CA 1
ATOM 1452 C C . LYS A 1 193 ? 14.844 -12.922 -6.32 1 98.25 193 LYS A C 1
ATOM 1454 O O . LYS A 1 193 ? 14.023 -13.602 -5.711 1 98.25 193 LYS A O 1
ATOM 1459 N N . ILE A 1 194 ? 14.516 -12.32 -7.441 1 98.88 194 ILE A N 1
ATOM 1460 C CA . ILE A 1 194 ? 13.203 -12.469 -8.055 1 98.88 194 ILE A CA 1
ATOM 1461 C C . ILE A 1 194 ? 13.312 -13.367 -9.289 1 98.88 194 ILE A C 1
ATOM 1463 O O . ILE A 1 194 ? 14.227 -13.203 -10.102 1 98.88 194 ILE A O 1
ATOM 1467 N N . THR A 1 195 ? 12.453 -14.328 -9.43 1 98.94 195 THR A N 1
ATOM 1468 C CA . THR A 1 195 ? 12.289 -15.148 -10.625 1 98.94 195 THR A CA 1
ATOM 1469 C C . THR A 1 195 ? 10.859 -15.078 -11.141 1 98.94 195 THR A C 1
ATOM 1471 O O . THR A 1 195 ? 9.906 -15.219 -10.375 1 98.94 195 THR A O 1
ATOM 1474 N N . ILE A 1 196 ? 10.742 -14.867 -12.461 1 98.88 196 ILE A N 1
ATOM 1475 C CA . ILE A 1 196 ? 9.414 -14.719 -13.039 1 98.88 196 ILE A CA 1
ATOM 1476 C C . ILE A 1 196 ? 9.125 -15.891 -13.977 1 98.88 196 ILE A C 1
ATOM 1478 O O . ILE A 1 196 ? 9.953 -16.234 -14.82 1 98.88 196 ILE A O 1
ATOM 1482 N N . SER A 1 197 ? 8.062 -16.609 -13.719 1 98.88 197 SER A N 1
ATOM 1483 C CA . SER A 1 197 ? 7.367 -17.406 -14.727 1 98.88 197 SER A CA 1
ATOM 1484 C C . SER A 1 197 ? 6.293 -16.594 -15.438 1 98.88 197 SER A C 1
ATOM 1486 O O . SER A 1 197 ? 5.23 -16.328 -14.867 1 98.88 197 SER A O 1
ATOM 1488 N N . SER A 1 198 ? 6.539 -16.219 -16.688 1 98.81 198 SER A N 1
ATOM 1489 C CA . SER A 1 198 ? 5.73 -15.219 -17.375 1 98.81 198 SER A CA 1
ATOM 1490 C C . SER A 1 198 ? 4.598 -15.859 -18.156 1 98.81 198 SER A C 1
ATOM 1492 O O . SER A 1 198 ? 4.582 -17.078 -18.359 1 98.81 198 SER A O 1
ATOM 1494 N N . TRP A 1 199 ? 3.691 -15.016 -18.562 1 98.62 199 TRP A N 1
ATOM 1495 C CA . TRP A 1 199 ? 2.637 -15.43 -19.484 1 98.62 199 TRP A CA 1
ATOM 1496 C C . TRP A 1 199 ? 3.227 -15.922 -20.797 1 98.62 199 TRP A C 1
ATOM 1498 O O . TRP A 1 199 ? 2.693 -16.844 -21.422 1 98.62 199 TRP A O 1
ATOM 1508 N N . THR A 1 200 ? 4.328 -15.312 -21.234 1 98.56 200 THR A N 1
ATOM 1509 C CA . THR A 1 200 ? 5.008 -15.742 -22.453 1 98.56 200 THR A CA 1
ATOM 1510 C C . THR A 1 200 ? 5.422 -17.203 -22.359 1 98.56 200 THR A C 1
ATOM 1512 O O . THR A 1 200 ? 5.184 -17.984 -23.281 1 98.56 200 THR A O 1
ATOM 1515 N N . LEU A 1 201 ? 5.992 -17.547 -21.219 1 98.75 201 LEU A N 1
ATOM 1516 C CA . LEU A 1 201 ? 6.375 -18.938 -21 1 98.75 201 LEU A CA 1
ATOM 1517 C C . LEU A 1 201 ? 5.152 -19.844 -20.984 1 98.75 201 LEU A C 1
ATOM 1519 O O . LEU A 1 201 ? 5.184 -20.953 -21.547 1 98.75 201 LEU A O 1
ATOM 1523 N N . THR A 1 202 ? 4.109 -19.391 -20.297 1 98.5 202 THR A N 1
ATOM 1524 C CA . THR A 1 202 ? 2.857 -20.141 -20.234 1 98.5 202 THR A CA 1
ATOM 1525 C C . THR A 1 202 ? 2.326 -20.438 -21.625 1 98.5 202 THR A C 1
ATOM 1527 O O . THR A 1 202 ? 1.926 -21.562 -21.922 1 98.5 202 THR A O 1
ATOM 1530 N N . GLN A 1 203 ? 2.336 -19.438 -22.469 1 97.25 203 GLN A N 1
ATOM 1531 C CA . GLN A 1 203 ? 1.833 -19.578 -23.828 1 97.25 203 GLN A CA 1
ATOM 1532 C C . GLN A 1 203 ? 2.645 -20.609 -24.609 1 97.25 203 GLN A C 1
ATOM 1534 O O . GLN A 1 203 ? 2.092 -21.359 -25.422 1 97.25 203 GLN A O 1
ATOM 1539 N N . MET A 1 204 ? 3.895 -20.656 -24.359 1 97.44 204 MET A N 1
ATOM 1540 C CA . MET A 1 204 ? 4.789 -21.578 -25.047 1 97.44 204 MET A CA 1
ATOM 1541 C C . MET A 1 204 ? 4.574 -23.016 -24.578 1 97.44 204 MET A C 1
ATOM 1543 O O . MET A 1 204 ? 5.023 -23.969 -25.219 1 97.44 204 MET A O 1
ATOM 1547 N N . ASN A 1 205 ? 3.838 -23.141 -23.516 1 97.94 205 ASN A N 1
ATOM 1548 C CA . ASN A 1 205 ? 3.662 -24.453 -22.938 1 97.94 205 ASN A CA 1
ATOM 1549 C C . ASN A 1 205 ? 2.188 -24.781 -22.703 1 97.94 205 ASN A C 1
ATOM 1551 O O . ASN A 1 205 ? 1.834 -25.422 -21.719 1 97.94 205 ASN A O 1
ATOM 1555 N N . ARG A 1 206 ? 1.374 -24.234 -23.516 1 96.88 206 ARG A N 1
ATOM 1556 C CA . ARG A 1 206 ? -0.04 -24.594 -23.469 1 96.88 206 ARG A CA 1
ATOM 1557 C C . ARG A 1 206 ? -0.229 -26.109 -23.578 1 96.88 206 ARG A C 1
ATOM 1559 O O . ARG A 1 206 ? 0.528 -26.781 -24.281 1 96.88 206 ARG A O 1
ATOM 1566 N N . LEU A 1 207 ? -1.215 -26.594 -22.922 1 96.31 207 LEU A N 1
ATOM 1567 C CA . LEU A 1 207 ? -1.573 -28 -23.047 1 96.31 207 LEU A CA 1
ATOM 1568 C C . LEU A 1 207 ? -2.391 -28.234 -24.312 1 96.31 207 LEU A C 1
ATOM 1570 O O . LEU A 1 207 ? -3.398 -27.562 -24.547 1 96.31 207 LEU A O 1
ATOM 1574 N N . LYS A 1 208 ? -2.014 -29.188 -25.078 1 95 208 LYS A N 1
ATOM 1575 C CA . LYS A 1 208 ? -2.73 -29.594 -26.281 1 95 208 LYS A CA 1
ATOM 1576 C C . LYS A 1 208 ? -3.965 -30.422 -25.938 1 95 208 LYS A C 1
ATOM 1578 O O . LYS A 1 208 ? -4.031 -31.031 -24.859 1 95 208 LYS A O 1
ATOM 1583 N N . PRO A 1 209 ? -4.871 -30.359 -26.844 1 90.62 209 PRO A N 1
ATOM 1584 C CA . PRO A 1 209 ? -6.117 -31.078 -26.578 1 90.62 209 PRO A CA 1
ATOM 1585 C C . PRO A 1 209 ? -5.879 -32.531 -26.172 1 90.62 209 PRO A C 1
ATOM 1587 O O . PRO A 1 209 ? -6.535 -33.031 -25.266 1 90.62 209 PRO A O 1
ATOM 1590 N N . ASN A 1 210 ? -5.023 -33.188 -26.812 1 91.25 210 ASN A N 1
ATOM 1591 C CA . ASN A 1 210 ? -4.75 -34.594 -26.484 1 91.25 210 ASN A CA 1
ATOM 1592 C C . ASN A 1 210 ? -4.133 -34.719 -25.094 1 91.25 210 ASN A C 1
ATOM 1594 O O . ASN A 1 210 ? -4.379 -35.719 -24.406 1 91.25 210 ASN A O 1
ATOM 1598 N N . GLU A 1 211 ? -3.316 -33.781 -24.688 1 91.88 211 GLU A N 1
ATOM 1599 C CA . GLU A 1 211 ? -2.74 -33.75 -23.344 1 91.88 211 GLU A CA 1
ATOM 1600 C C . GLU A 1 211 ? -3.814 -33.531 -22.297 1 91.88 211 GLU A C 1
ATOM 1602 O O . GLU A 1 211 ? -3.811 -34.156 -21.234 1 91.88 211 GLU A O 1
ATOM 1607 N N . VAL A 1 212 ? -4.703 -32.688 -22.625 1 87.56 212 VAL A N 1
ATOM 1608 C CA . VAL A 1 212 ? -5.812 -32.375 -21.719 1 87.56 212 VAL A CA 1
ATOM 1609 C C . VAL A 1 212 ? -6.68 -33.625 -21.531 1 87.56 212 VAL A C 1
ATOM 1611 O O . VAL A 1 212 ? -7.066 -33.938 -20.406 1 87.56 212 VAL A O 1
ATOM 1614 N N . THR A 1 213 ? -6.898 -34.25 -22.609 1 83.44 213 THR A N 1
ATOM 1615 C CA . THR A 1 213 ? -7.699 -35.469 -22.562 1 83.44 213 THR A CA 1
ATOM 1616 C C . THR A 1 213 ? -7.008 -36.562 -21.734 1 83.44 213 THR A C 1
ATOM 1618 O O . THR A 1 213 ? -7.656 -37.25 -20.938 1 83.44 213 THR A O 1
ATOM 1621 N N . ARG A 1 214 ? -5.801 -36.625 -21.906 1 83.06 214 ARG A N 1
ATOM 1622 C CA . ARG A 1 214 ? -5.016 -37.594 -21.141 1 83.06 214 ARG A CA 1
ATOM 1623 C C . ARG A 1 214 ? -5.094 -37.312 -19.641 1 83.06 214 ARG A C 1
ATOM 1625 O O . ARG A 1 214 ? -5.238 -38.219 -18.828 1 83.06 214 ARG A O 1
ATOM 1632 N N . LEU A 1 215 ? -5.059 -36.125 -19.312 1 83.19 215 LEU A N 1
ATOM 1633 C CA . LEU A 1 215 ? -5.047 -35.688 -17.906 1 83.19 215 LEU A CA 1
ATOM 1634 C C . LEU A 1 215 ? -6.434 -35.812 -17.297 1 83.19 215 LEU A C 1
ATOM 1636 O O . LEU A 1 215 ? -6.57 -36.25 -16.141 1 83.19 215 LEU A O 1
ATOM 1640 N N . THR A 1 216 ? -7.41 -35.5 -18.031 1 73.69 216 THR A N 1
ATOM 1641 C CA . THR A 1 216 ? -8.766 -35.469 -17.5 1 73.69 216 THR A CA 1
ATOM 1642 C C . THR A 1 216 ? -9.445 -36.812 -17.578 1 73.69 216 THR A C 1
ATOM 1644 O O . THR A 1 216 ? -10.523 -37.031 -17.016 1 73.69 216 THR A O 1
ATOM 1647 N N . GLY A 1 217 ? -8.891 -37.562 -18.172 1 69.44 217 GLY A N 1
ATOM 1648 C CA . GLY A 1 217 ? -9.492 -38.875 -18.328 1 69.44 217 GLY A CA 1
ATOM 1649 C C . GLY A 1 217 ? -9.312 -39.75 -17.109 1 69.44 217 GLY A C 1
ATOM 1650 O O . GLY A 1 217 ? -9.969 -40.781 -16.984 1 69.44 217 GLY A O 1
ATOM 1651 N N . ARG A 1 218 ? -8.617 -39.219 -16.188 1 73 218 ARG A N 1
ATOM 1652 C CA . ARG A 1 218 ? -8.391 -40 -14.977 1 73 218 ARG A CA 1
ATOM 1653 C C . ARG A 1 218 ? -9.32 -39.531 -13.852 1 73 218 ARG A C 1
ATOM 1655 O O . ARG A 1 218 ? -9.484 -38.344 -13.625 1 73 218 ARG A O 1
ATOM 1662 N N . GLU A 1 219 ? -10.188 -40.375 -13.328 1 78.44 219 GLU A N 1
ATOM 1663 C CA . GLU A 1 219 ? -11.062 -40.031 -12.211 1 78.44 219 GLU A CA 1
ATOM 1664 C C . GLU A 1 219 ? -10.945 -41.062 -11.086 1 78.44 219 GLU A C 1
ATOM 1666 O O . GLU A 1 219 ? -11.844 -41.188 -10.258 1 78.44 219 GLU A O 1
ATOM 1671 N N . ASP A 1 220 ? -9.914 -41.625 -11.094 1 83.56 220 ASP A N 1
ATOM 1672 C CA . ASP A 1 220 ? -9.742 -42.719 -10.164 1 83.56 220 ASP A CA 1
ATOM 1673 C C . ASP A 1 220 ? -9.219 -42.25 -8.82 1 83.56 220 ASP A C 1
ATOM 1675 O O . ASP A 1 220 ? -9.328 -42.938 -7.812 1 83.56 220 ASP A O 1
ATOM 1679 N N . THR A 1 221 ? -8.625 -41.125 -8.836 1 88.38 221 THR A N 1
ATOM 1680 C CA . THR A 1 221 ? -8.117 -40.562 -7.586 1 88.38 221 THR A CA 1
ATOM 1681 C C . THR A 1 221 ? -8.852 -39.25 -7.234 1 88.38 221 THR A C 1
ATOM 1683 O O . THR A 1 221 ? -9.508 -38.656 -8.086 1 88.38 221 THR A O 1
ATOM 1686 N N . THR A 1 222 ? -8.781 -38.875 -5.988 1 88.69 222 THR A N 1
ATOM 1687 C CA . THR A 1 222 ? -9.438 -37.688 -5.512 1 88.69 222 THR A CA 1
ATOM 1688 C C . THR A 1 222 ? -8.891 -36.438 -6.227 1 88.69 222 THR A C 1
ATOM 1690 O O . THR A 1 222 ? -9.648 -35.562 -6.609 1 88.69 222 THR A O 1
ATOM 1693 N N . ILE A 1 223 ? -7.59 -36.406 -6.43 1 91.62 223 ILE A N 1
ATOM 1694 C CA . ILE A 1 223 ? -6.949 -35.281 -7.066 1 91.62 223 ILE A CA 1
ATOM 1695 C C . ILE A 1 223 ? -7.336 -35.219 -8.547 1 91.62 223 ILE A C 1
ATOM 1697 O O . ILE A 1 223 ? -7.586 -34.125 -9.086 1 91.62 223 ILE A O 1
ATOM 1701 N N . ALA A 1 224 ? -7.348 -36.375 -9.148 1 91.25 224 ALA A N 1
ATOM 1702 C CA . ALA A 1 224 ? -7.773 -36.438 -10.547 1 91.25 224 ALA A CA 1
ATOM 1703 C C . ALA A 1 224 ? -9.203 -35.906 -10.703 1 91.25 224 ALA A C 1
ATOM 1705 O O . ALA A 1 224 ? -9.5 -35.156 -11.617 1 91.25 224 ALA A O 1
ATOM 1706 N N . LYS A 1 225 ? -10.055 -36.375 -9.844 1 89.5 225 LYS A N 1
ATOM 1707 C CA . LYS A 1 225 ? -11.438 -35.906 -9.852 1 89.5 225 LYS A CA 1
ATOM 1708 C C . LYS A 1 225 ? -11.523 -34.406 -9.648 1 89.5 225 LYS A C 1
ATOM 1710 O O . LYS A 1 225 ? -12.305 -33.719 -10.32 1 89.5 225 LYS A O 1
ATOM 1715 N N . TRP A 1 226 ? -10.758 -33.906 -8.711 1 91.25 226 TRP A N 1
ATOM 1716 C CA . TRP A 1 226 ? -10.719 -32.469 -8.406 1 91.25 226 TRP A CA 1
ATOM 1717 C C . TRP A 1 226 ? -10.32 -31.672 -9.641 1 91.25 226 TRP A C 1
ATOM 1719 O O . TRP A 1 226 ? -11 -30.719 -10.016 1 91.25 226 TRP A O 1
ATOM 1729 N N . MET A 1 227 ? -9.234 -32.062 -10.281 1 91.06 227 MET A N 1
ATOM 1730 C CA . MET A 1 227 ? -8.719 -31.344 -11.445 1 91.06 227 MET A CA 1
ATOM 1731 C C . MET A 1 227 ? -9.703 -31.406 -12.609 1 91.06 227 MET A C 1
ATOM 1733 O O . MET A 1 227 ? -9.906 -30.422 -13.312 1 91.06 227 MET A O 1
ATOM 1737 N N . HIS A 1 228 ? -10.305 -32.594 -12.789 1 89.75 228 HIS A N 1
ATOM 1738 C CA . HIS A 1 228 ? -11.297 -32.75 -13.852 1 89.75 228 HIS A CA 1
ATOM 1739 C C . HIS A 1 228 ? -12.477 -31.812 -13.656 1 89.75 228 HIS A C 1
ATOM 1741 O O . HIS A 1 228 ? -12.883 -31.125 -14.594 1 89.75 228 HIS A O 1
ATOM 1747 N N . HIS A 1 229 ? -12.977 -31.719 -12.484 1 90.38 229 HIS A N 1
ATOM 1748 C CA . HIS A 1 229 ? -14.156 -30.906 -12.203 1 90.38 229 HIS A CA 1
ATOM 1749 C C . HIS A 1 229 ? -13.82 -29.422 -12.273 1 90.38 229 HIS A C 1
ATOM 1751 O O . HIS A 1 229 ? -14.578 -28.641 -12.844 1 90.38 229 HIS A O 1
ATOM 1757 N N . THR A 1 230 ? -12.703 -29.047 -11.719 1 92.31 230 THR A N 1
ATOM 1758 C CA . THR A 1 230 ? -12.359 -27.641 -11.68 1 92.31 230 THR A CA 1
ATOM 1759 C C . THR A 1 230 ? -11.938 -27.141 -13.062 1 92.31 230 THR A C 1
ATOM 1761 O O . THR A 1 230 ? -12.266 -26.016 -13.453 1 92.31 230 THR A O 1
ATOM 1764 N N . TRP A 1 231 ? -11.203 -27.984 -13.844 1 92.25 231 TRP A N 1
ATOM 1765 C CA . TRP A 1 231 ? -10.672 -27.562 -15.141 1 92.25 231 TRP A CA 1
ATOM 1766 C C . TRP A 1 231 ? -11.781 -27.484 -16.188 1 92.25 231 TRP A C 1
ATOM 1768 O O . TRP A 1 231 ? -11.625 -26.828 -17.219 1 92.25 231 TRP A O 1
ATOM 1778 N N . ALA A 1 232 ? -12.906 -28.156 -15.906 1 90.25 232 ALA A N 1
ATOM 1779 C CA . ALA A 1 232 ? -13.977 -28.266 -16.906 1 90.25 232 ALA A CA 1
ATOM 1780 C C . ALA A 1 232 ? -14.422 -26.875 -17.375 1 90.25 232 ALA A C 1
ATOM 1782 O O . ALA A 1 232 ? -14.633 -26.672 -18.578 1 90.25 232 ALA A O 1
ATOM 1783 N N . THR A 1 233 ? -14.562 -26 -16.453 1 89 233 THR A N 1
ATOM 1784 C CA . THR A 1 233 ? -15 -24.641 -16.797 1 89 233 THR A CA 1
ATOM 1785 C C . THR A 1 233 ? -13.953 -23.938 -17.656 1 89 233 THR A C 1
ATOM 1787 O O . THR A 1 233 ? -14.297 -23.281 -18.641 1 89 233 THR A O 1
ATOM 1790 N N . MET A 1 234 ? -12.711 -24.047 -17.281 1 89 234 MET A N 1
ATOM 1791 C CA . MET A 1 234 ? -11.625 -23.422 -18.047 1 89 234 MET A CA 1
ATOM 1792 C C . MET A 1 234 ? -11.516 -24.031 -19.438 1 89 234 MET A C 1
ATOM 1794 O O . MET A 1 234 ? -11.281 -23.312 -20.406 1 89 234 MET A O 1
ATOM 1798 N N . ILE A 1 235 ? -11.688 -25.344 -19.547 1 89.69 235 ILE A N 1
ATOM 1799 C CA . ILE A 1 235 ? -11.641 -26.047 -20.812 1 89.69 235 ILE A CA 1
ATOM 1800 C C . ILE A 1 235 ? -12.766 -25.531 -21.719 1 89.69 235 ILE A C 1
ATOM 1802 O O . ILE A 1 235 ? -12.547 -25.266 -22.906 1 89.69 235 ILE A O 1
ATOM 1806 N N . LYS A 1 236 ? -13.914 -25.391 -21.125 1 88.38 236 LYS A N 1
ATOM 1807 C CA . LYS A 1 236 ? -15.055 -24.891 -21.875 1 88.38 236 LYS A CA 1
ATOM 1808 C C . LYS A 1 236 ? -14.805 -23.469 -22.359 1 88.38 236 LYS A C 1
ATOM 1810 O O . LYS A 1 236 ? -15.148 -23.125 -23.5 1 88.38 236 LYS A O 1
ATOM 1815 N N . PHE A 1 237 ? -14.25 -22.656 -21.547 1 88 237 PHE A N 1
ATOM 1816 C CA . PHE A 1 237 ? -13.922 -21.281 -21.922 1 88 237 PHE A CA 1
ATOM 1817 C C . PHE A 1 237 ? -12.93 -21.266 -23.078 1 88 237 PHE A C 1
ATOM 1819 O O . PHE A 1 237 ? -13.133 -20.547 -24.062 1 88 237 PHE A O 1
ATOM 1826 N N . CYS A 1 238 ? -11.859 -22 -22.953 1 87.19 238 CYS A N 1
ATOM 1827 C CA . CYS A 1 238 ? -10.805 -22.031 -23.969 1 87.19 238 CYS A CA 1
ATOM 1828 C C . CYS A 1 238 ? -11.328 -22.578 -25.297 1 87.19 238 CYS A C 1
ATOM 1830 O O . CYS A 1 238 ? -10.93 -22.109 -26.359 1 87.19 238 CYS A O 1
ATOM 1832 N N . ALA A 1 239 ? -12.172 -23.547 -25.234 1 85.56 239 ALA A N 1
ATOM 1833 C CA . ALA A 1 239 ? -12.766 -24.109 -26.438 1 85.56 239 ALA A CA 1
ATOM 1834 C C . ALA A 1 239 ? -13.508 -23.047 -27.234 1 85.56 239 ALA A C 1
ATOM 1836 O O . ALA A 1 239 ? -13.555 -23.094 -28.469 1 85.56 239 ALA A O 1
ATOM 1837 N N . LYS A 1 240 ? -13.992 -22.047 -26.562 1 88.56 240 LYS A N 1
ATOM 1838 C CA . LYS A 1 240 ? -14.781 -20.984 -27.203 1 88.56 240 LYS A CA 1
ATOM 1839 C C . LYS A 1 240 ? -13.891 -19.844 -27.656 1 88.56 240 LYS A C 1
ATOM 1841 O O . LYS A 1 240 ? -14.219 -19.125 -28.609 1 88.56 240 LYS A O 1
ATOM 1846 N N . THR A 1 241 ? -12.734 -19.719 -26.969 1 86.56 241 THR A N 1
ATOM 1847 C CA . THR A 1 241 ? -12.016 -18.453 -27.141 1 86.56 241 THR A CA 1
ATOM 1848 C C . THR A 1 241 ? -10.664 -18.703 -27.812 1 86.56 241 THR A C 1
ATOM 1850 O O . THR A 1 241 ? -10.055 -17.766 -28.328 1 86.56 241 THR A O 1
ATOM 1853 N N . VAL A 1 242 ? -10.25 -19.953 -27.734 1 87 242 VAL A N 1
ATOM 1854 C CA . VAL A 1 242 ? -8.938 -20.281 -28.281 1 87 242 VAL A CA 1
ATOM 1855 C C . VAL A 1 242 ? -9.109 -21.203 -29.5 1 87 242 VAL A C 1
ATOM 1857 O O . VAL A 1 242 ? -9.617 -22.328 -29.375 1 87 242 VAL A O 1
ATOM 1860 N N . ASN A 1 243 ? -8.641 -20.906 -30.609 1 86 243 ASN A N 1
ATOM 1861 C CA . ASN A 1 243 ? -8.914 -21.547 -31.891 1 86 243 ASN A CA 1
ATOM 1862 C C . ASN A 1 243 ? -8.383 -22.984 -31.922 1 86 243 ASN A C 1
ATOM 1864 O O . ASN A 1 243 ? -9.008 -23.859 -32.5 1 86 243 ASN A O 1
ATOM 1868 N N . ASP A 1 244 ? -7.289 -23.219 -31.234 1 89.69 244 ASP A N 1
ATOM 1869 C CA . ASP A 1 244 ? -6.656 -24.531 -31.391 1 89.69 244 ASP A CA 1
ATOM 1870 C C . ASP A 1 244 ? -6.992 -25.438 -30.203 1 89.69 244 ASP A C 1
ATOM 1872 O O . ASP A 1 244 ? -6.43 -26.531 -30.078 1 89.69 244 ASP A O 1
ATOM 1876 N N . GLY A 1 245 ? -7.797 -25 -29.344 1 87.06 245 GLY A N 1
ATOM 1877 C CA . GLY A 1 245 ? -8.312 -25.812 -28.25 1 87.06 245 GLY A CA 1
ATOM 1878 C C . GLY A 1 245 ? -7.301 -26.016 -27.141 1 87.06 245 GLY A C 1
ATOM 1879 O O . GLY A 1 245 ? -7.543 -26.781 -26.203 1 87.06 245 GLY A O 1
ATOM 1880 N N . THR A 1 246 ? -6.176 -25.406 -27.234 1 93.56 246 THR A N 1
ATOM 1881 C CA . THR A 1 246 ? -5.164 -25.531 -26.188 1 93.56 246 THR A CA 1
ATOM 1882 C C . THR A 1 246 ? -5.582 -24.766 -24.938 1 93.56 246 THR A C 1
ATOM 1884 O O . THR A 1 246 ? -6.449 -23.891 -25 1 93.56 246 THR A O 1
ATOM 1887 N N . ILE A 1 247 ? -5.059 -25.141 -23.828 1 94.12 247 ILE A N 1
ATOM 1888 C CA . ILE A 1 247 ? -5.379 -24.469 -22.562 1 94.12 247 ILE A CA 1
ATOM 1889 C C . ILE A 1 247 ? -4.098 -23.938 -21.922 1 94.12 247 ILE A C 1
ATOM 1891 O O . ILE A 1 247 ? -3.068 -24.625 -21.922 1 94.12 247 ILE A O 1
ATOM 1895 N N . ALA A 1 248 ? -4.129 -22.719 -21.469 1 94.94 248 ALA A N 1
ATOM 1896 C CA . ALA A 1 248 ? -3.016 -22.109 -20.75 1 94.94 248 ALA A CA 1
ATOM 1897 C C . ALA A 1 248 ? -3.15 -22.328 -19.25 1 94.94 248 ALA A C 1
ATOM 1899 O O . ALA A 1 248 ? -4.219 -22.094 -18.672 1 94.94 248 ALA A O 1
ATOM 1900 N N . THR A 1 249 ? -2.162 -22.844 -18.625 1 96.25 249 THR A N 1
ATOM 1901 C CA . THR A 1 249 ? -2.111 -23.047 -17.172 1 96.25 249 THR A CA 1
ATOM 1902 C C . THR A 1 249 ? -0.954 -22.266 -16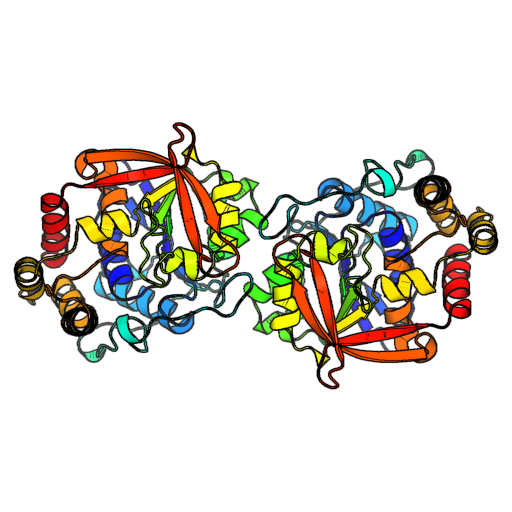.562 1 96.25 249 THR A C 1
ATOM 1904 O O . THR A 1 249 ? 0.11 -22.828 -16.297 1 96.25 249 THR A O 1
ATOM 1907 N N . ALA A 1 250 ? -1.175 -21.031 -16.25 1 98.38 250 ALA A N 1
ATOM 1908 C CA . ALA A 1 250 ? -0.117 -20.109 -15.852 1 98.38 250 ALA A CA 1
ATOM 1909 C C . ALA A 1 250 ? 0.477 -20.5 -14.508 1 98.38 250 ALA A C 1
ATOM 1911 O O . ALA A 1 250 ? 1.687 -20.719 -14.391 1 98.38 250 ALA A O 1
ATOM 1912 N N . ASP A 1 251 ? -0.343 -20.688 -13.555 1 98.81 251 ASP A N 1
ATOM 1913 C CA . ASP A 1 251 ? 0.128 -20.875 -12.188 1 98.81 251 ASP A CA 1
ATOM 1914 C C . ASP A 1 251 ? 0.771 -22.25 -12.016 1 98.81 251 ASP A C 1
ATOM 1916 O O . ASP A 1 251 ? 1.791 -22.391 -11.336 1 98.81 251 ASP A O 1
ATOM 1920 N N . PRO A 1 252 ? 0.218 -23.328 -12.672 1 98.62 252 PRO A N 1
ATOM 1921 C CA . PRO A 1 252 ? 0.923 -24.609 -12.633 1 98.62 252 PRO A CA 1
ATOM 1922 C C . PRO A 1 252 ? 2.316 -24.547 -13.258 1 98.62 252 PRO A C 1
ATOM 1924 O O . PRO A 1 252 ? 3.256 -25.156 -12.75 1 98.62 252 PRO A O 1
ATOM 1927 N N . VAL A 1 253 ? 2.453 -23.797 -14.328 1 98.88 253 VAL A N 1
ATOM 1928 C CA . VAL A 1 253 ? 3.766 -23.641 -14.945 1 98.88 253 VAL A CA 1
ATOM 1929 C C . VAL A 1 253 ? 4.711 -22.938 -13.977 1 98.88 253 VAL A C 1
ATOM 1931 O O . VAL A 1 253 ? 5.871 -23.328 -13.836 1 98.88 253 VAL A O 1
ATOM 1934 N N . ALA A 1 254 ? 4.262 -21.953 -13.273 1 98.94 254 ALA A N 1
ATOM 1935 C CA . ALA A 1 254 ? 5.082 -21.219 -12.305 1 98.94 254 ALA A CA 1
ATOM 1936 C C . ALA A 1 254 ? 5.504 -22.141 -11.156 1 98.94 254 ALA A C 1
ATOM 1938 O O . ALA A 1 254 ? 6.672 -22.141 -10.758 1 98.94 254 ALA A O 1
ATOM 1939 N N . ALA A 1 255 ? 4.547 -22.875 -10.609 1 98.94 255 ALA A N 1
ATOM 1940 C CA . ALA A 1 255 ? 4.863 -23.828 -9.539 1 98.94 255 ALA A CA 1
ATOM 1941 C C . ALA A 1 255 ? 5.879 -24.859 -10.008 1 98.94 255 ALA A C 1
ATOM 1943 O O . ALA A 1 255 ? 6.816 -25.188 -9.273 1 98.94 255 ALA A O 1
ATOM 1944 N N . PHE A 1 256 ? 5.703 -25.375 -11.266 1 98.81 256 PHE A N 1
ATOM 1945 C CA . PHE A 1 256 ? 6.633 -26.328 -11.844 1 98.81 256 PHE A CA 1
ATOM 1946 C C . PHE A 1 256 ? 8.039 -25.734 -11.93 1 98.81 256 PHE A C 1
ATOM 1948 O O . PHE A 1 256 ? 9.008 -26.391 -11.539 1 98.81 256 PHE A O 1
ATOM 1955 N N . CYS A 1 257 ? 8.102 -24.484 -12.438 1 98.94 257 CYS A N 1
ATOM 1956 C CA . CYS A 1 257 ? 9.391 -23.828 -12.578 1 98.94 257 CYS A CA 1
ATOM 1957 C C . CYS A 1 257 ? 10.094 -23.719 -11.227 1 98.94 257 CYS A C 1
ATOM 1959 O O . CYS A 1 257 ? 11.305 -23.938 -11.133 1 98.94 257 CYS A O 1
ATOM 1961 N N . MET A 1 258 ? 9.32 -23.375 -10.188 1 98.88 258 MET A N 1
ATOM 1962 C CA . MET A 1 258 ? 9.922 -23.219 -8.867 1 98.88 258 MET A CA 1
ATOM 1963 C C . MET A 1 258 ? 10.359 -24.562 -8.297 1 98.88 258 MET A C 1
ATOM 1965 O O . MET A 1 258 ? 11.508 -24.734 -7.887 1 98.88 258 MET A O 1
ATOM 1969 N N . CYS A 1 259 ? 9.492 -25.562 -8.359 1 98.38 259 CYS A N 1
ATOM 1970 C CA . CYS A 1 259 ? 9.719 -26.844 -7.719 1 98.38 259 CYS A CA 1
ATOM 1971 C C . CYS A 1 259 ? 10.844 -27.625 -8.414 1 98.38 259 CYS A C 1
ATOM 1973 O O . CYS A 1 259 ? 11.578 -28.359 -7.773 1 98.38 259 CYS A O 1
ATOM 1975 N N . TYR A 1 260 ? 10.984 -27.406 -9.719 1 98.06 260 TYR A N 1
ATOM 1976 C CA . TYR A 1 260 ? 11.914 -28.219 -10.492 1 98.06 260 TYR A CA 1
ATOM 1977 C C . TYR A 1 260 ? 12.875 -27.344 -11.289 1 98.06 260 TYR A C 1
ATOM 1979 O O . TYR A 1 260 ? 13.25 -27.688 -12.406 1 98.06 260 TYR A O 1
ATOM 1987 N N . ALA A 1 261 ? 13.258 -26.25 -10.727 1 98.12 261 ALA A N 1
ATOM 1988 C CA . ALA A 1 261 ? 14.07 -25.219 -11.375 1 98.12 261 ALA A CA 1
ATOM 1989 C C . ALA A 1 261 ? 15.32 -25.828 -12.008 1 98.12 261 ALA A C 1
ATOM 1991 O O . ALA A 1 261 ? 15.609 -25.578 -13.18 1 98.12 261 ALA A O 1
ATOM 1992 N N . ASP A 1 262 ? 16 -26.719 -11.281 1 96.62 262 ASP A N 1
ATOM 1993 C CA . ASP A 1 262 ? 17.281 -27.25 -11.719 1 96.62 262 ASP A CA 1
ATOM 1994 C C . ASP A 1 262 ? 17.094 -28.266 -12.836 1 96.62 262 ASP A C 1
ATOM 1996 O O . ASP A 1 262 ? 17.938 -28.391 -13.727 1 96.62 262 ASP A O 1
ATOM 2000 N N . LYS A 1 263 ? 16.016 -28.969 -12.828 1 96.81 263 LYS A N 1
ATOM 2001 C CA . LYS A 1 263 ? 15.82 -30.078 -13.766 1 96.81 263 LYS A CA 1
ATOM 2002 C C . LYS A 1 263 ? 14.836 -29.688 -14.859 1 96.81 263 LYS A C 1
ATOM 2004 O O . LYS A 1 263 ? 14.93 -30.172 -15.992 1 96.81 263 LYS A O 1
ATOM 2009 N N . GLY A 1 264 ? 13.938 -28.812 -14.523 1 98.19 264 GLY A N 1
ATOM 2010 C CA . GLY A 1 264 ? 12.789 -28.578 -15.391 1 98.19 264 GLY A CA 1
ATOM 2011 C C . GLY A 1 264 ? 12.93 -27.344 -16.25 1 98.19 264 GLY A C 1
ATOM 2012 O O . GLY A 1 264 ? 12.312 -27.25 -17.312 1 98.19 264 GLY A O 1
ATOM 2013 N N . VAL A 1 265 ? 13.695 -26.328 -15.781 1 98.81 265 VAL A N 1
ATOM 2014 C CA . VAL A 1 265 ? 13.867 -25.109 -16.562 1 98.81 265 VAL A CA 1
ATOM 2015 C C . VAL A 1 265 ? 15.133 -25.219 -17.406 1 98.81 265 VAL A C 1
ATOM 2017 O O . VAL A 1 265 ? 16.219 -25.469 -16.875 1 98.81 265 VAL A O 1
ATOM 2020 N N . LYS A 1 266 ? 14.992 -25 -18.688 1 98.69 266 LYS A N 1
ATOM 2021 C CA . LYS A 1 266 ? 16.062 -25.266 -19.625 1 98.69 266 LYS A CA 1
ATOM 2022 C C . LYS A 1 266 ? 16.812 -24 -20 1 98.69 266 LYS A C 1
ATOM 2024 O O . LYS A 1 266 ? 17.969 -24.047 -20.422 1 98.69 266 LYS A O 1
ATOM 2029 N N . LYS A 1 267 ? 16.141 -22.922 -19.891 1 98.69 267 LYS A N 1
ATOM 2030 C CA . LYS A 1 267 ? 16.75 -21.656 -20.25 1 98.69 267 LYS A CA 1
ATOM 2031 C C . LYS A 1 267 ? 16.297 -20.531 -19.312 1 98.69 267 LYS A C 1
ATOM 2033 O O . LYS A 1 267 ? 15.117 -20.438 -18.984 1 98.69 267 LYS A O 1
ATOM 2038 N N . TRP A 1 268 ? 17.312 -19.766 -18.859 1 98.62 268 TRP A N 1
ATOM 2039 C CA . TRP A 1 268 ? 17.094 -18.578 -18.047 1 98.62 268 TRP A CA 1
ATOM 2040 C C . TRP A 1 268 ? 17.594 -17.328 -18.766 1 98.62 268 TRP A C 1
ATOM 2042 O O . TRP A 1 268 ? 18.594 -17.391 -19.5 1 98.62 268 TRP A O 1
ATOM 2052 N N . GLU A 1 269 ? 16.906 -16.266 -18.609 1 98.56 269 GLU A N 1
ATOM 2053 C CA . GLU A 1 269 ? 17.391 -14.945 -19 1 98.56 269 GLU A CA 1
ATOM 2054 C C . GLU A 1 269 ? 17.078 -13.898 -17.938 1 98.56 269 GLU A C 1
ATOM 2056 O O . GLU A 1 269 ? 16.281 -14.148 -17.031 1 98.56 269 GLU A O 1
ATOM 2061 N N . ARG A 1 270 ? 17.781 -12.797 -17.984 1 98.56 270 ARG A N 1
ATOM 2062 C CA . ARG A 1 270 ? 17.578 -11.727 -17.016 1 98.56 270 ARG A CA 1
ATOM 2063 C C . ARG A 1 270 ? 17.172 -10.422 -17.703 1 98.56 270 ARG A C 1
ATOM 2065 O O . ARG A 1 270 ? 17.703 -10.102 -18.781 1 98.56 270 ARG A O 1
ATOM 2072 N N . PHE A 1 271 ? 16.203 -9.789 -17.078 1 98.56 271 PHE A N 1
ATOM 2073 C CA . PHE A 1 271 ? 15.672 -8.555 -17.641 1 98.56 271 PHE A CA 1
ATOM 2074 C C . PHE A 1 271 ? 15.508 -7.488 -16.578 1 98.56 271 PHE A C 1
ATOM 2076 O O . PHE A 1 271 ? 15.133 -7.793 -15.438 1 98.56 271 PHE A O 1
ATOM 2083 N N . LYS A 1 272 ? 15.859 -6.262 -16.938 1 98.12 272 LYS A N 1
ATOM 2084 C CA . LYS A 1 272 ? 15.305 -5.141 -16.188 1 98.12 272 LYS A CA 1
ATOM 2085 C C . LYS A 1 272 ? 13.836 -4.918 -16.531 1 98.12 272 LYS A C 1
ATOM 2087 O O . LYS A 1 272 ? 13.484 -4.797 -17.703 1 98.12 272 LYS A O 1
ATOM 2092 N N . VAL A 1 273 ? 13.023 -4.93 -15.523 1 98.62 273 VAL A N 1
ATOM 2093 C CA . VAL A 1 273 ? 11.586 -4.914 -15.781 1 98.62 273 VAL A CA 1
ATOM 2094 C C . VAL A 1 273 ? 10.977 -3.641 -15.195 1 98.62 273 VAL A C 1
ATOM 2096 O O . VAL A 1 273 ? 11.164 -3.334 -14.016 1 98.62 273 VAL A O 1
ATOM 2099 N N . ASN A 1 274 ? 10.297 -2.867 -15.992 1 98.06 274 ASN A N 1
ATOM 2100 C CA . ASN A 1 274 ? 9.438 -1.759 -15.57 1 98.06 274 ASN A CA 1
ATOM 2101 C C . ASN A 1 274 ? 7.98 -2.006 -15.938 1 98.06 274 ASN A C 1
ATOM 2103 O O . ASN A 1 274 ? 7.688 -2.533 -17.016 1 98.06 274 ASN A O 1
ATOM 2107 N N . VAL A 1 275 ? 7.129 -1.664 -15.047 1 98.75 275 VAL A N 1
ATOM 2108 C CA . VAL A 1 275 ? 5.703 -1.832 -15.305 1 98.75 275 VAL A CA 1
ATOM 2109 C C . VAL A 1 275 ? 5.102 -0.51 -15.773 1 98.75 275 VAL A C 1
ATOM 2111 O O . VAL A 1 275 ? 5.324 0.536 -15.164 1 98.75 275 VAL A O 1
ATOM 2114 N N . VAL A 1 276 ? 4.352 -0.544 -16.844 1 98.31 276 VAL A N 1
ATOM 2115 C CA . VAL A 1 276 ? 3.668 0.649 -17.344 1 98.31 276 VAL A CA 1
ATOM 2116 C C . VAL A 1 276 ? 2.471 0.959 -16.438 1 98.31 276 VAL A C 1
ATOM 2118 O O . VAL A 1 276 ? 1.592 0.115 -16.25 1 98.31 276 VAL A O 1
ATOM 2121 N N . LEU A 1 277 ? 2.406 2.172 -15.953 1 97.81 277 LEU A N 1
ATOM 2122 C CA . LEU A 1 277 ? 1.407 2.504 -14.945 1 97.81 277 LEU A CA 1
ATOM 2123 C C . LEU A 1 277 ? 0.332 3.416 -15.523 1 97.81 277 LEU A C 1
ATOM 2125 O O . LEU A 1 277 ? -0.535 3.902 -14.797 1 97.81 277 LEU A O 1
ATOM 2129 N N . HIS A 1 278 ? 0.364 3.658 -16.75 1 96.12 278 HIS A N 1
ATOM 2130 C CA . HIS A 1 278 ? -0.612 4.578 -17.312 1 96.12 278 HIS A CA 1
ATOM 2131 C C . HIS A 1 278 ? -0.848 4.285 -18.797 1 96.12 278 HIS A C 1
ATOM 2133 O O . HIS A 1 278 ? -0.046 3.602 -19.438 1 96.12 278 HIS A O 1
ATOM 2139 N N . GLY A 1 279 ? -2.016 4.789 -19.266 1 95.06 279 GLY A N 1
ATOM 2140 C CA . GLY A 1 279 ? -2.305 4.672 -20.688 1 95.06 279 GLY A CA 1
ATOM 2141 C C . GLY A 1 279 ? -2.844 3.309 -21.078 1 95.06 279 GLY A C 1
ATOM 2142 O O . GLY A 1 279 ? -3.266 2.533 -20.219 1 95.06 279 GLY A O 1
ATOM 2143 N N . GLU A 1 280 ? -2.82 2.994 -22.328 1 95.12 280 GLU A N 1
ATOM 2144 C CA . GLU A 1 280 ? -3.398 1.771 -22.875 1 95.12 280 GLU A CA 1
ATOM 2145 C C . GLU A 1 280 ? -2.566 0.549 -22.484 1 95.12 280 GLU A C 1
ATOM 2147 O O . GLU A 1 280 ? -3.09 -0.565 -22.406 1 95.12 280 GLU A O 1
ATOM 2152 N N . GLN A 1 281 ? -1.344 0.81 -22.172 1 97.5 281 GLN A N 1
ATOM 2153 C CA . GLN A 1 281 ? -0.415 -0.289 -21.922 1 97.5 281 GLN A CA 1
ATOM 2154 C C . GLN A 1 281 ? -0.245 -0.546 -20.422 1 97.5 281 GLN A C 1
ATOM 2156 O O . GLN A 1 281 ? 0.69 -1.233 -20.016 1 97.5 281 GLN A O 1
ATOM 2161 N N . ILE A 1 282 ? -1.144 0.035 -19.641 1 97.56 282 ILE A N 1
ATOM 2162 C CA . ILE A 1 282 ? -1.055 -0.125 -18.188 1 97.56 282 ILE A CA 1
ATOM 2163 C C . ILE A 1 282 ? -0.974 -1.608 -17.844 1 97.56 282 ILE A C 1
ATOM 2165 O O . ILE A 1 282 ? -1.756 -2.416 -18.344 1 97.56 282 ILE A O 1
ATOM 2169 N N . GLY A 1 283 ? 0.019 -1.978 -17.016 1 98.38 283 GLY A N 1
ATOM 2170 C CA . GLY A 1 283 ? 0.221 -3.352 -16.594 1 98.38 283 GLY A CA 1
ATOM 2171 C C . GLY A 1 283 ? 1.207 -4.113 -17.453 1 98.38 283 GLY A C 1
ATOM 2172 O O . GLY A 1 283 ? 1.601 -5.23 -17.125 1 98.38 283 GLY A O 1
ATOM 2173 N N . MET A 1 284 ? 1.581 -3.498 -18.578 1 98.62 284 MET A N 1
ATOM 2174 C CA . MET A 1 284 ? 2.596 -4.141 -19.406 1 98.62 284 MET A CA 1
ATOM 2175 C C . MET A 1 284 ? 3.939 -4.18 -18.688 1 98.62 284 MET A C 1
ATOM 2177 O O . MET A 1 284 ? 4.34 -3.203 -18.062 1 98.62 284 MET A O 1
ATOM 2181 N N . THR A 1 285 ? 4.551 -5.305 -18.641 1 98.62 285 THR A N 1
ATOM 2182 C CA . THR A 1 285 ? 5.934 -5.402 -18.188 1 98.62 285 THR A CA 1
ATOM 2183 C C . THR A 1 285 ? 6.906 -5.125 -19.328 1 98.62 285 THR A C 1
ATOM 2185 O O . THR A 1 285 ? 6.984 -5.898 -20.281 1 98.62 285 THR A O 1
ATOM 2188 N N . ASP A 1 286 ? 7.57 -4.035 -19.234 1 97.94 286 ASP A N 1
ATOM 2189 C CA . ASP A 1 286 ? 8.609 -3.674 -20.188 1 97.94 286 ASP A CA 1
ATOM 2190 C C . ASP A 1 286 ? 9.961 -4.273 -19.797 1 97.94 286 ASP A C 1
ATOM 2192 O O . ASP A 1 286 ? 10.734 -3.645 -19.078 1 97.94 286 ASP A O 1
ATOM 2196 N N . ALA A 1 287 ? 10.242 -5.441 -20.344 1 96.94 287 ALA A N 1
ATOM 2197 C CA . ALA A 1 287 ? 11.438 -6.211 -20.016 1 96.94 287 ALA A CA 1
ATOM 2198 C C . ALA A 1 287 ? 12.578 -5.922 -20.984 1 96.94 287 ALA A C 1
ATOM 2200 O O . ALA A 1 287 ? 12.438 -6.141 -22.188 1 96.94 287 ALA A O 1
ATOM 2201 N N . VAL A 1 288 ? 13.695 -5.422 -20.484 1 97.12 288 VAL A N 1
ATOM 2202 C CA . VAL A 1 288 ? 14.898 -5.137 -21.266 1 97.12 288 VAL A CA 1
ATOM 2203 C C . VAL A 1 288 ? 16.047 -6.004 -20.766 1 97.12 288 VAL A C 1
ATOM 2205 O O . VAL A 1 288 ? 16.344 -6.039 -19.578 1 97.12 288 VAL A O 1
ATOM 2208 N N . PRO A 1 289 ? 16.703 -6.727 -21.766 1 97.44 289 PRO A N 1
ATOM 2209 C CA . PRO A 1 289 ? 17.812 -7.586 -21.312 1 97.44 289 PRO A CA 1
ATOM 2210 C C . PRO A 1 289 ? 18.797 -6.852 -20.406 1 97.44 289 PRO A C 1
ATOM 2212 O O . PRO A 1 289 ? 19.234 -5.742 -20.719 1 97.44 289 PRO A O 1
ATOM 2215 N N . ASP A 1 290 ? 19.047 -7.371 -19.266 1 97.94 290 ASP A N 1
ATOM 2216 C CA . ASP A 1 290 ? 19.969 -6.84 -18.266 1 97.94 290 ASP A CA 1
ATOM 2217 C C . ASP A 1 290 ? 20.484 -7.953 -17.359 1 97.94 290 ASP A C 1
ATOM 2219 O O . ASP A 1 290 ? 19.734 -8.523 -16.562 1 97.94 290 ASP A O 1
ATOM 2223 N N . PRO A 1 291 ? 21.781 -8.273 -17.391 1 96.94 291 PRO A N 1
ATOM 2224 C CA . PRO A 1 291 ? 22.328 -9.391 -16.609 1 96.94 291 PRO A CA 1
ATOM 2225 C C . PRO A 1 291 ? 22.109 -9.219 -15.109 1 96.94 291 PRO A C 1
ATOM 2227 O O . PRO A 1 291 ? 22.188 -10.195 -14.359 1 96.94 291 PRO A O 1
ATOM 2230 N N . ASN A 1 292 ? 21.828 -8 -14.688 1 96.62 292 ASN A N 1
ATOM 2231 C CA . ASN A 1 292 ? 21.625 -7.742 -13.266 1 96.62 292 ASN A CA 1
ATOM 2232 C C . ASN A 1 292 ? 20.141 -7.66 -12.922 1 96.62 292 ASN A C 1
ATOM 2234 O O . ASN A 1 292 ? 19.781 -7.352 -11.781 1 96.62 292 ASN A O 1
ATOM 2238 N N . GLY A 1 293 ? 19.25 -7.934 -13.844 1 98.38 293 GLY A N 1
ATOM 2239 C CA . GLY A 1 293 ? 17.828 -7.801 -13.648 1 98.38 293 GLY A CA 1
ATOM 2240 C C . GLY A 1 293 ? 17.172 -9.047 -13.078 1 98.38 293 GLY A C 1
ATOM 2241 O O . GLY A 1 293 ? 17.844 -9.852 -12.422 1 98.38 293 GLY A O 1
ATOM 2242 N N . ILE A 1 294 ? 15.93 -9.125 -13.203 1 98.81 294 ILE A N 1
ATOM 2243 C CA . ILE A 1 294 ? 15.094 -10.211 -12.703 1 98.81 294 ILE A CA 1
ATOM 2244 C C . ILE A 1 294 ? 15.25 -11.438 -13.586 1 98.81 294 ILE A C 1
ATOM 2246 O O . ILE A 1 294 ? 15.297 -11.328 -14.812 1 98.81 294 ILE A O 1
ATOM 2250 N N . ARG A 1 295 ? 15.344 -12.617 -13.016 1 98.81 295 ARG A N 1
ATOM 2251 C CA . ARG A 1 295 ? 15.477 -13.867 -13.75 1 98.81 295 ARG A CA 1
ATOM 2252 C C . ARG A 1 295 ? 14.125 -14.32 -14.305 1 98.81 295 ARG A C 1
ATOM 2254 O O . ARG A 1 295 ? 13.117 -14.281 -13.602 1 98.81 295 ARG A O 1
ATOM 2261 N N . TYR A 1 296 ? 14.141 -14.641 -15.57 1 98.88 296 TYR A N 1
ATOM 2262 C CA . TYR A 1 296 ? 12.977 -15.219 -16.234 1 98.88 296 TYR A CA 1
ATOM 2263 C C . TYR A 1 296 ? 13.234 -16.672 -16.625 1 98.88 296 TYR A C 1
ATOM 2265 O O . TYR A 1 296 ? 14.297 -16.984 -17.172 1 98.88 296 TYR A O 1
ATOM 2273 N N . ALA A 1 297 ? 12.344 -17.562 -16.297 1 98.88 297 ALA A N 1
ATOM 2274 C CA . ALA A 1 297 ? 12.328 -18.844 -16.984 1 98.88 297 ALA A CA 1
ATOM 2275 C C . ALA A 1 297 ? 11.852 -18.688 -18.422 1 98.88 297 ALA A C 1
ATOM 2277 O O . ALA A 1 297 ? 10.742 -18.234 -18.672 1 98.88 297 ALA A O 1
ATOM 2278 N N . MET A 1 298 ? 12.664 -19.125 -19.359 1 98.75 298 MET A N 1
ATOM 2279 C CA . MET A 1 298 ? 12.352 -18.859 -20.766 1 98.75 298 MET A CA 1
ATOM 2280 C C . MET A 1 298 ? 11.906 -20.125 -21.484 1 98.75 298 MET A C 1
ATOM 2282 O O . MET A 1 298 ? 11.211 -20.062 -22.5 1 98.75 298 MET A O 1
ATOM 2286 N N . GLU A 1 299 ? 12.383 -21.234 -21.016 1 98.81 299 GLU A N 1
ATOM 2287 C CA . GLU A 1 299 ? 12.062 -22.547 -21.562 1 98.81 299 GLU A CA 1
ATOM 2288 C C . GLU A 1 299 ? 12.023 -23.625 -20.484 1 98.81 299 GLU A C 1
ATOM 2290 O O . GLU A 1 299 ? 12.859 -23.625 -19.578 1 98.81 299 GLU A O 1
ATOM 2295 N N . ILE A 1 300 ? 11.023 -24.469 -20.578 1 98.81 300 ILE A N 1
ATOM 2296 C CA . ILE A 1 300 ? 10.961 -25.562 -19.625 1 98.81 300 ILE A CA 1
ATOM 2297 C C . ILE A 1 300 ? 10.883 -26.891 -20.359 1 98.81 300 ILE A C 1
ATOM 2299 O O . ILE A 1 300 ? 10.68 -26.922 -21.578 1 98.81 300 ILE A O 1
ATOM 2303 N N . ASP A 1 301 ? 11.156 -27.953 -19.656 1 98.75 301 ASP A N 1
ATOM 2304 C CA . ASP A 1 301 ? 10.891 -29.297 -20.141 1 98.75 301 ASP A CA 1
ATOM 2305 C C . ASP A 1 301 ? 9.398 -29.625 -20.094 1 98.75 301 ASP A C 1
ATOM 2307 O O . ASP A 1 301 ? 8.906 -30.125 -19.078 1 98.75 301 ASP A O 1
ATOM 2311 N N . HIS A 1 302 ? 8.773 -29.406 -21.234 1 98.19 302 HIS A N 1
ATOM 2312 C CA . HIS A 1 302 ? 7.32 -29.547 -21.312 1 98.19 302 HIS A CA 1
ATOM 2313 C C . HIS A 1 302 ? 6.891 -30.969 -20.953 1 98.19 302 HIS A C 1
ATOM 2315 O O . HIS A 1 302 ? 5.852 -31.156 -20.312 1 98.19 302 HIS A O 1
ATOM 2321 N N . GLU A 1 303 ? 7.652 -31.922 -21.391 1 97 303 GLU A N 1
ATOM 2322 C CA . GLU A 1 303 ? 7.316 -33.312 -21.078 1 97 303 GLU A CA 1
ATOM 2323 C C . GLU A 1 303 ? 7.383 -33.562 -19.562 1 97 303 GLU A C 1
ATOM 2325 O O . GLU A 1 303 ? 6.543 -34.25 -19.016 1 97 303 GLU A O 1
ATOM 2330 N N . MET A 1 304 ? 8.398 -33.031 -18.984 1 97.94 304 MET A N 1
ATOM 2331 C CA . MET A 1 304 ? 8.5 -33.156 -17.531 1 97.94 304 MET A CA 1
ATOM 2332 C C . MET A 1 304 ? 7.34 -32.438 -16.844 1 97.94 304 MET A C 1
ATOM 2334 O O . MET A 1 304 ? 6.852 -32.906 -15.812 1 97.94 304 MET A O 1
ATOM 2338 N N . TYR A 1 305 ? 6.988 -31.328 -17.438 1 98 305 TYR A N 1
ATOM 2339 C CA . TYR A 1 305 ? 5.824 -30.609 -16.922 1 98 305 TYR A CA 1
ATOM 2340 C C . TYR A 1 305 ? 4.574 -31.484 -17 1 98 305 TYR A C 1
ATOM 2342 O O . TYR A 1 305 ? 3.846 -31.625 -16.016 1 98 305 TYR A O 1
ATOM 2350 N N . LEU A 1 306 ? 4.32 -32.125 -18.109 1 96.12 306 LEU A N 1
ATOM 2351 C CA . LEU A 1 306 ? 3.178 -33 -18.281 1 96.12 306 LEU A CA 1
ATOM 2352 C C . LEU A 1 306 ? 3.232 -34.156 -17.297 1 96.12 306 LEU A C 1
ATOM 2354 O O . LEU A 1 306 ? 2.209 -34.562 -16.734 1 96.12 306 LEU A O 1
ATOM 2358 N N . GLN A 1 307 ? 4.402 -34.688 -17.141 1 95 307 GLN A N 1
ATOM 2359 C CA . GLN A 1 307 ? 4.582 -35.781 -16.203 1 95 307 GLN A CA 1
ATOM 2360 C C . GLN A 1 307 ? 4.266 -35.344 -14.773 1 95 307 GLN A C 1
ATOM 2362 O O . GLN A 1 307 ? 3.744 -36.156 -13.984 1 95 307 GLN A O 1
ATOM 2367 N N . THR A 1 308 ? 4.691 -34.188 -14.453 1 95.94 308 THR A N 1
ATOM 2368 C CA . THR A 1 308 ? 4.391 -33.656 -13.133 1 95.94 308 THR A CA 1
ATOM 2369 C C . THR A 1 308 ? 2.883 -33.594 -12.891 1 95.94 308 THR A C 1
ATOM 2371 O O . THR A 1 308 ? 2.41 -34 -11.82 1 95.94 308 THR A O 1
ATOM 2374 N N . LEU A 1 309 ? 2.096 -33.188 -13.891 1 95.06 309 LEU A N 1
ATOM 2375 C CA . LEU A 1 309 ? 0.641 -33.125 -13.789 1 95.06 309 LEU A CA 1
ATOM 2376 C C . LEU A 1 309 ? 0.07 -34.562 -13.711 1 95.06 309 LEU A C 1
ATOM 2378 O O . LEU A 1 309 ? -0.85 -34.812 -12.93 1 95.06 309 LEU A O 1
ATOM 2382 N N . ASP A 1 310 ? 0.657 -35.406 -14.484 1 92.38 310 ASP A N 1
ATOM 2383 C CA . ASP A 1 310 ? 0.223 -36.812 -14.469 1 92.38 310 ASP A CA 1
ATOM 2384 C C . ASP A 1 310 ? 0.456 -37.438 -13.102 1 92.38 310 ASP A C 1
ATOM 2386 O O . ASP A 1 310 ? -0.413 -38.156 -12.586 1 92.38 310 ASP A O 1
ATOM 2390 N N . ASN A 1 311 ? 1.612 -37.25 -12.617 1 91.81 311 ASN A N 1
ATOM 2391 C CA . ASN A 1 311 ? 1.958 -37.781 -11.312 1 91.81 311 ASN A CA 1
ATOM 2392 C C . ASN A 1 311 ? 1.052 -37.25 -10.211 1 91.81 311 ASN A C 1
ATOM 2394 O O . ASN A 1 311 ? 0.691 -37.969 -9.281 1 91.81 311 ASN A O 1
ATOM 2398 N N . LEU A 1 312 ? 0.761 -35.969 -10.336 1 91.69 312 LEU A N 1
ATOM 2399 C CA . LEU A 1 312 ? -0.138 -35.344 -9.375 1 91.69 312 LEU A CA 1
ATOM 2400 C C . LEU A 1 312 ? -1.499 -36.031 -9.375 1 91.69 312 LEU A C 1
ATOM 2402 O O . LEU A 1 312 ? -2.053 -36.344 -8.312 1 91.69 312 LEU A O 1
ATOM 2406 N N . MET A 1 313 ? -1.998 -36.344 -10.492 1 88.56 313 MET A N 1
ATOM 2407 C CA . MET A 1 313 ? -3.316 -36.938 -10.633 1 88.56 313 MET A CA 1
ATOM 2408 C C . MET A 1 313 ? -3.297 -38.406 -10.18 1 88.56 313 MET A C 1
ATOM 2410 O O . MET A 1 313 ? -4.344 -38.969 -9.875 1 88.56 313 MET A O 1
ATOM 2414 N N . ALA A 1 314 ? -2.117 -38.938 -10.266 1 83.75 314 ALA A N 1
ATOM 2415 C CA . ALA A 1 314 ? -1.982 -40.344 -9.836 1 83.75 314 ALA A CA 1
ATOM 2416 C C . ALA A 1 314 ? -1.86 -40.438 -8.32 1 83.75 314 ALA A C 1
ATOM 2418 O O . ALA A 1 314 ? -1.955 -41.531 -7.754 1 83.75 314 ALA A O 1
ATOM 2419 N N . ASP A 1 315 ? -1.687 -39.25 -7.855 1 74.06 315 ASP A N 1
ATOM 2420 C CA . ASP A 1 315 ? -1.523 -39.219 -6.406 1 74.06 315 ASP A CA 1
ATOM 2421 C C . ASP A 1 315 ? -2.873 -39.312 -5.699 1 74.06 315 ASP A C 1
ATOM 2423 O O . ASP A 1 315 ? -3.789 -38.531 -5.988 1 74.06 315 ASP A O 1
ATOM 2427 N N . HIS A 1 316 ? -2.994 -40.281 -4.68 1 63.44 316 HIS A N 1
ATOM 2428 C CA . HIS A 1 316 ? -4.066 -40.594 -3.74 1 63.44 316 HIS A CA 1
ATOM 2429 C C . HIS A 1 316 ? -5.203 -41.344 -4.43 1 63.44 316 HIS A C 1
ATOM 2431 O O . HIS A 1 316 ? -5.422 -41.188 -5.633 1 63.44 316 HIS A O 1
ATOM 2437 N N . MET B 1 1 ? -18.234 20.703 30.484 1 52.69 1 MET B N 1
ATOM 2438 C CA . MET B 1 1 ? -17.328 20.797 29.344 1 52.69 1 MET B CA 1
ATOM 2439 C C . MET B 1 1 ? -17.484 19.594 28.422 1 52.69 1 MET B C 1
ATOM 2441 O O . MET B 1 1 ? -17.594 18.453 28.875 1 52.69 1 MET B O 1
ATOM 2445 N N . SER B 1 2 ? -17.875 19.719 27.156 1 74.88 2 SER B N 1
ATOM 2446 C CA . SER B 1 2 ? -18.141 18.578 26.281 1 74.88 2 SER B CA 1
ATOM 2447 C C . SER B 1 2 ? -16.922 17.672 26.156 1 74.88 2 SER B C 1
ATOM 2449 O O . SER B 1 2 ? -15.781 18.141 26.297 1 74.88 2 SER B O 1
ATOM 2451 N N . THR B 1 3 ? -17.016 16.375 26.344 1 91.12 3 THR B N 1
ATOM 2452 C CA . THR B 1 3 ? -15.945 15.398 26.203 1 91.12 3 THR B CA 1
ATOM 2453 C C . THR B 1 3 ? -15.148 15.633 24.922 1 91.12 3 THR B C 1
ATOM 2455 O O . THR B 1 3 ? -15.734 15.773 23.844 1 91.12 3 THR B O 1
ATOM 2458 N N . PRO B 1 4 ? -13.852 15.93 25.062 1 96.25 4 PRO B N 1
ATOM 2459 C CA . PRO B 1 4 ? -13.039 16.172 23.875 1 96.25 4 PRO B CA 1
ATOM 2460 C C . PRO B 1 4 ? -13.164 15.07 22.828 1 96.25 4 PRO B C 1
ATOM 2462 O O . PRO B 1 4 ? -13.281 13.891 23.188 1 96.25 4 PRO B O 1
ATOM 2465 N N . LYS B 1 5 ? -13.195 15.422 21.547 1 97.69 5 LYS B N 1
ATOM 2466 C CA . LYS B 1 5 ? -13.164 14.477 20.438 1 97.69 5 LYS B CA 1
ATOM 2467 C C . LYS B 1 5 ? -11.812 13.781 20.344 1 97.69 5 LYS B C 1
ATOM 2469 O O . LYS B 1 5 ? -10.773 14.398 20.594 1 97.69 5 LYS B O 1
ATOM 2474 N N . LYS B 1 6 ? -11.797 12.531 20.109 1 98.75 6 LYS B N 1
ATOM 2475 C CA . LYS B 1 6 ? -10.555 11.766 19.984 1 98.75 6 LYS B CA 1
ATOM 2476 C C . LYS B 1 6 ? -9.891 12.023 18.641 1 98.75 6 LYS B C 1
ATOM 2478 O O . LYS B 1 6 ? -10.547 11.977 17.594 1 98.75 6 LYS B O 1
ATOM 2483 N N . LEU B 1 7 ? -8.602 12.32 18.688 1 98.88 7 LEU B N 1
ATOM 2484 C CA . LEU B 1 7 ? -7.863 12.719 17.5 1 98.88 7 LEU B CA 1
ATOM 2485 C C . LEU B 1 7 ? -6.625 11.852 17.297 1 98.88 7 LEU B C 1
ATOM 2487 O O . LEU B 1 7 ? -5.855 11.648 18.25 1 98.88 7 LEU B O 1
ATOM 2491 N N . TRP B 1 8 ? -6.488 11.258 16.156 1 98.94 8 TRP B N 1
ATOM 2492 C CA . TRP B 1 8 ? -5.254 10.633 15.695 1 98.94 8 TRP B CA 1
ATOM 2493 C C . TRP B 1 8 ? -4.559 11.508 14.656 1 98.94 8 TRP B C 1
ATOM 2495 O O . TRP B 1 8 ? -5.211 12.055 13.766 1 98.94 8 TRP B O 1
ATOM 2505 N N . ILE B 1 9 ? -3.248 11.695 14.781 1 98.94 9 ILE B N 1
ATOM 2506 C CA . ILE B 1 9 ? -2.504 12.516 13.836 1 98.94 9 ILE B CA 1
ATOM 2507 C C . ILE B 1 9 ? -1.52 11.641 13.062 1 98.94 9 ILE B C 1
ATOM 2509 O O . ILE B 1 9 ? -0.766 10.867 13.656 1 98.94 9 ILE B O 1
ATOM 2513 N N . ASP B 1 10 ? -1.583 11.633 11.781 1 98.94 10 ASP B N 1
ATOM 2514 C CA . ASP B 1 10 ? -0.591 11.039 10.891 1 98.94 10 ASP B CA 1
ATOM 2515 C C . ASP B 1 10 ? 0.296 12.109 10.258 1 98.94 10 ASP B C 1
ATOM 2517 O O . ASP B 1 10 ? -0.203 13.039 9.617 1 98.94 10 ASP B O 1
ATOM 2521 N N . THR B 1 11 ? 1.67 11.961 10.383 1 98.88 11 THR B N 1
ATOM 2522 C CA . THR B 1 11 ? 2.461 13.148 10.07 1 98.88 11 THR B CA 1
ATOM 2523 C C . THR B 1 11 ? 3.834 12.758 9.539 1 98.88 11 THR B C 1
ATOM 2525 O O . THR B 1 11 ? 4.332 11.664 9.82 1 98.88 11 THR B O 1
ATOM 2528 N N . ASP B 1 12 ? 4.367 13.531 8.68 1 98.81 12 ASP B N 1
ATOM 2529 C CA . ASP B 1 12 ? 5.773 13.539 8.297 1 98.81 12 ASP B CA 1
ATOM 2530 C C . ASP B 1 12 ? 6.5 14.742 8.906 1 98.81 12 ASP B C 1
ATOM 2532 O O . ASP B 1 12 ? 7.23 15.445 8.211 1 98.81 12 ASP B O 1
ATOM 2536 N N . CYS B 1 13 ? 6.484 14.914 10.07 1 98.19 13 CYS B N 1
ATOM 2537 C CA . CYS B 1 13 ? 6.734 16.016 10.992 1 98.19 13 CYS B CA 1
ATOM 2538 C C . CYS B 1 13 ? 7.965 16.812 10.562 1 98.19 13 CYS B C 1
ATOM 2540 O O . CYS B 1 13 ? 9.062 16.578 11.062 1 98.19 13 CYS B O 1
ATOM 2542 N N . GLY B 1 14 ? 7.695 17.766 9.695 1 97.75 14 GLY B N 1
ATOM 2543 C CA . GLY B 1 14 ? 8.609 18.875 9.469 1 97.75 14 GLY B CA 1
ATOM 2544 C C . GLY B 1 14 ? 8.352 20.062 10.375 1 97.75 14 GLY B C 1
ATOM 2545 O O . GLY B 1 14 ? 7.789 19.906 11.469 1 97.75 14 GLY B O 1
ATOM 2546 N N . ILE B 1 15 ? 8.836 21.25 9.984 1 96.69 15 ILE B N 1
ATOM 2547 C CA . ILE B 1 15 ? 8.734 22.469 10.781 1 96.69 15 ILE B CA 1
ATOM 2548 C C . ILE B 1 15 ? 7.27 22.828 11 1 96.69 15 ILE B C 1
ATOM 2550 O O . ILE B 1 15 ? 6.82 22.984 12.133 1 96.69 15 ILE B O 1
ATOM 2554 N N . ASP B 1 16 ? 6.496 22.906 9.914 1 96.81 16 ASP B N 1
ATOM 2555 C CA . ASP B 1 16 ? 5.113 23.359 10.055 1 96.81 16 ASP B CA 1
ATOM 2556 C C . ASP B 1 16 ? 4.234 22.266 10.656 1 96.81 16 ASP B C 1
ATOM 2558 O O . ASP B 1 16 ? 3.242 22.547 11.328 1 96.81 16 ASP B O 1
ATOM 2562 N N . ASP B 1 17 ? 4.633 20.938 10.477 1 98.56 17 ASP B N 1
ATOM 2563 C CA . ASP B 1 17 ? 3.91 19.859 11.141 1 98.56 17 ASP B CA 1
ATOM 2564 C C . ASP B 1 17 ? 4.008 19.984 12.664 1 98.56 17 ASP B C 1
ATOM 2566 O O . ASP B 1 17 ? 3.031 19.75 13.375 1 98.56 17 ASP B O 1
ATOM 2570 N N . SER B 1 18 ? 5.207 20.266 13.117 1 97.69 18 SER B N 1
ATOM 2571 C CA . SER B 1 18 ? 5.406 20.422 14.562 1 97.69 18 SER B CA 1
ATOM 2572 C C . SER B 1 18 ? 4.473 21.469 15.141 1 97.69 18 SER B C 1
ATOM 2574 O O . SER B 1 18 ? 3.889 21.266 16.203 1 97.69 18 SER B O 1
ATOM 2576 N N . THR B 1 19 ? 4.328 22.594 14.469 1 97.19 19 THR B N 1
ATOM 2577 C CA . THR B 1 19 ? 3.418 23.641 14.898 1 97.19 19 THR B CA 1
ATOM 2578 C C . THR B 1 19 ? 1.971 23.156 14.852 1 97.19 19 THR B C 1
ATOM 2580 O O . THR B 1 19 ? 1.177 23.484 15.742 1 97.19 19 THR B O 1
ATOM 2583 N N . ALA B 1 20 ? 1.605 22.375 13.82 1 98.81 20 ALA B N 1
ATOM 2584 C CA . ALA B 1 20 ? 0.258 21.828 13.711 1 98.81 20 ALA B CA 1
ATOM 2585 C C . ALA B 1 20 ? -0.059 20.906 14.891 1 98.81 20 ALA B C 1
ATOM 2587 O O . ALA B 1 20 ? -1.158 20.953 15.445 1 98.81 20 ALA B O 1
ATOM 2588 N N . ILE B 1 21 ? 0.884 20.047 15.25 1 98.62 21 ILE B N 1
ATOM 2589 C CA . ILE B 1 21 ? 0.714 19.141 16.375 1 98.62 21 ILE B CA 1
ATOM 2590 C C . ILE B 1 21 ? 0.482 19.953 17.656 1 98.62 21 ILE B C 1
ATOM 2592 O O . ILE B 1 21 ? -0.409 19.641 18.438 1 98.62 21 ILE B O 1
ATOM 2596 N N . LEU B 1 22 ? 1.244 21.078 17.844 1 97.5 22 LEU B N 1
ATOM 2597 C CA . LEU B 1 22 ? 1.094 21.922 19.031 1 97.5 22 LEU B CA 1
ATOM 2598 C C . LEU B 1 22 ? -0.285 22.578 19.047 1 97.5 22 LEU B C 1
ATOM 2600 O O . LEU B 1 22 ? -0.901 22.688 20.109 1 97.5 22 LEU B O 1
ATOM 2604 N N . ILE B 1 23 ? -0.774 23.016 17.875 1 98.06 23 ILE B N 1
ATOM 2605 C CA . ILE B 1 23 ? -2.111 23.594 17.797 1 98.06 23 ILE B CA 1
ATOM 2606 C C . ILE B 1 23 ? -3.146 22.562 18.25 1 98.06 23 ILE B C 1
ATOM 2608 O O . ILE B 1 23 ? -4.051 22.875 19.016 1 98.06 23 ILE B O 1
ATOM 2612 N N . CYS B 1 24 ? -3.016 21.281 17.797 1 98.38 24 CYS B N 1
ATOM 2613 C CA . CYS B 1 24 ? -3.943 20.219 18.156 1 98.38 24 CYS B CA 1
ATOM 2614 C C . CYS B 1 24 ? -3.896 19.938 19.656 1 98.38 24 CYS B C 1
ATOM 2616 O O . CYS B 1 24 ? -4.934 19.719 20.281 1 98.38 24 CYS B O 1
ATOM 2618 N N . LEU B 1 25 ? -2.697 19.938 20.234 1 97.31 25 LEU B N 1
ATOM 2619 C CA . LEU B 1 25 ? -2.533 19.672 21.672 1 97.31 25 LEU B CA 1
ATOM 2620 C C . LEU B 1 25 ? -3.148 20.797 22.5 1 97.31 25 LEU B C 1
ATOM 2622 O O . LEU B 1 25 ? -3.652 20.547 23.594 1 97.31 25 LEU B O 1
ATOM 2626 N N . ALA B 1 26 ? -3.125 22.031 21.984 1 95.94 26 ALA B N 1
ATOM 2627 C CA . ALA B 1 26 ? -3.621 23.203 22.703 1 95.94 26 ALA B CA 1
ATOM 2628 C C . ALA B 1 26 ? -5.137 23.328 22.578 1 95.94 26 ALA B C 1
ATOM 2630 O O . ALA B 1 26 ? -5.77 24.062 23.344 1 95.94 26 ALA B O 1
ATOM 2631 N N . CYS B 1 27 ? -5.715 22.672 21.594 1 95.69 27 CYS B N 1
ATOM 2632 C CA . CYS B 1 27 ? -7.148 22.781 21.359 1 95.69 27 CYS B CA 1
ATOM 2633 C C . CYS B 1 27 ? -7.941 21.969 22.375 1 95.69 27 CYS B C 1
ATOM 2635 O O . CYS B 1 27 ? -7.852 20.734 22.406 1 95.69 27 CYS B O 1
ATOM 2637 N N . PRO B 1 28 ? -8.75 22.594 23.172 1 94.62 28 PRO B N 1
ATOM 2638 C CA . PRO B 1 28 ? -9.445 21.875 24.25 1 94.62 28 PRO B CA 1
ATOM 2639 C C . PRO B 1 28 ? -10.547 20.953 23.719 1 94.62 28 PRO B C 1
ATOM 2641 O O . PRO B 1 28 ? -10.977 20.047 24.422 1 94.62 28 PRO B O 1
ATOM 2644 N N . ASP B 1 29 ? -10.953 21.109 22.516 1 96.62 29 ASP B N 1
ATOM 2645 C CA . ASP B 1 29 ? -12.047 20.328 21.938 1 96.62 29 ASP B CA 1
ATOM 2646 C C . ASP B 1 29 ? -11.562 18.969 21.453 1 96.62 29 ASP B C 1
ATOM 2648 O O . ASP B 1 29 ? -12.375 18.094 21.141 1 96.62 29 ASP B O 1
ATOM 2652 N N . TYR B 1 30 ? -10.234 18.734 21.422 1 97.56 30 TYR B N 1
ATOM 2653 C CA . TYR B 1 30 ? -9.68 17.484 20.922 1 97.56 30 TYR B CA 1
ATOM 2654 C C . TYR B 1 30 ? -8.703 16.875 21.938 1 97.56 30 TYR B C 1
ATOM 2656 O O . TYR B 1 30 ? -8.055 17.609 22.688 1 97.56 30 TYR B O 1
ATOM 2664 N N . GLU B 1 31 ? -8.68 15.617 22 1 98.06 31 GLU B N 1
ATOM 2665 C CA . GLU B 1 31 ? -7.688 14.82 22.719 1 98.06 31 GLU B CA 1
ATOM 2666 C C . GLU B 1 31 ? -6.879 13.953 21.75 1 98.06 31 GLU B C 1
ATOM 2668 O O . GLU B 1 31 ? -7.422 13.039 21.125 1 98.06 31 GLU B O 1
ATOM 2673 N N . VAL B 1 32 ? -5.625 14.266 21.641 1 98.5 32 VAL B N 1
ATOM 2674 C CA . VAL B 1 32 ? -4.766 13.445 20.781 1 98.5 32 VAL B CA 1
ATOM 2675 C C . VAL B 1 32 ? -4.512 12.094 21.453 1 98.5 32 VAL B C 1
ATOM 2677 O O . VAL B 1 32 ? -3.961 12.031 22.562 1 98.5 32 VAL B O 1
ATOM 2680 N N . VAL B 1 33 ? -4.844 11.023 20.719 1 98.38 33 VAL B N 1
ATOM 2681 C CA . VAL B 1 33 ? -4.805 9.719 21.375 1 98.38 33 VAL B CA 1
ATOM 2682 C C . VAL B 1 33 ? -3.695 8.867 20.766 1 98.38 33 VAL B C 1
ATOM 2684 O O . VAL B 1 33 ? -3.375 7.793 21.281 1 98.38 33 VAL B O 1
ATOM 2687 N N . GLY B 1 34 ? -3.092 9.305 19.719 1 98.56 34 GLY B N 1
ATOM 2688 C CA . GLY B 1 34 ? -1.984 8.625 19.062 1 98.56 34 GLY B CA 1
ATOM 2689 C C . GLY B 1 34 ? -1.45 9.383 17.859 1 98.56 34 GLY B C 1
ATOM 2690 O O . GLY B 1 34 ? -2.15 10.219 17.281 1 98.56 34 GLY B O 1
ATOM 2691 N N . ILE B 1 35 ? -0.204 9.141 17.516 1 98.81 35 ILE B N 1
ATOM 2692 C CA . ILE B 1 35 ? 0.447 9.781 16.391 1 98.81 35 ILE B CA 1
ATOM 2693 C C . ILE B 1 35 ? 1.179 8.734 15.547 1 98.81 35 ILE B C 1
ATOM 2695 O O . ILE B 1 35 ? 1.953 7.934 16.078 1 98.81 35 ILE B O 1
ATOM 2699 N N . SER B 1 36 ? 0.854 8.656 14.32 1 98.88 36 SER B N 1
ATOM 2700 C CA . SER B 1 36 ? 1.591 7.824 13.367 1 98.88 36 SER B CA 1
ATOM 2701 C C . SER B 1 36 ? 2.523 8.664 12.508 1 98.88 36 SER B C 1
ATOM 2703 O O . SER B 1 36 ? 2.178 9.789 12.117 1 98.88 36 SER B O 1
ATOM 2705 N N . CYS B 1 37 ? 3.691 8.133 12.281 1 98.69 37 CYS B N 1
ATOM 2706 C CA . CYS B 1 37 ? 4.727 8.812 11.516 1 98.69 37 CYS B CA 1
ATOM 2707 C C . CYS B 1 37 ? 4.969 8.117 10.18 1 98.69 37 CYS B C 1
ATOM 2709 O O . CYS B 1 37 ? 4.766 6.906 10.062 1 98.69 3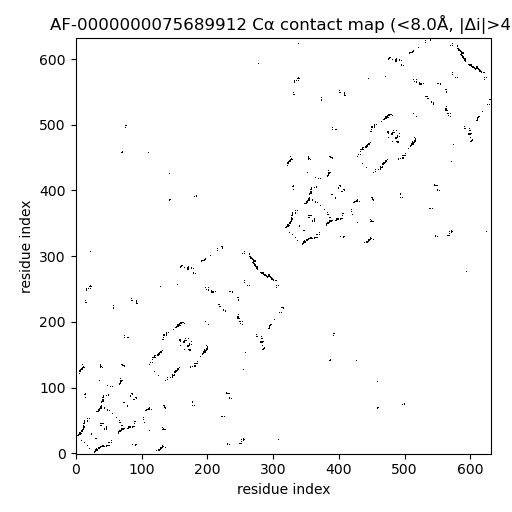7 CYS B O 1
ATOM 2711 N N . LEU B 1 38 ? 5.355 8.812 9.203 1 98.75 38 LEU B N 1
ATOM 2712 C CA . LEU B 1 38 ? 5.801 8.258 7.93 1 98.75 38 LEU B CA 1
ATOM 2713 C C . LEU B 1 38 ? 6.836 9.164 7.273 1 98.75 38 LEU B C 1
ATOM 2715 O O . LEU B 1 38 ? 6.957 10.336 7.637 1 98.75 38 LEU B O 1
ATOM 2719 N N . GLY B 1 39 ? 7.547 8.664 6.301 1 98.31 39 GLY B N 1
ATOM 2720 C CA . GLY B 1 39 ? 8.469 9.477 5.535 1 98.31 39 GLY B CA 1
ATOM 2721 C C . GLY B 1 39 ? 7.777 10.516 4.672 1 98.31 39 GLY B C 1
ATOM 2722 O O . GLY B 1 39 ? 6.699 10.266 4.137 1 98.31 39 GLY B O 1
ATOM 2723 N N . GLY B 1 40 ? 8.391 11.617 4.473 1 97.81 40 GLY B N 1
ATOM 2724 C CA . GLY B 1 40 ? 7.914 12.742 3.686 1 97.81 40 GLY B CA 1
ATOM 2725 C C . GLY B 1 40 ? 8.852 13.93 3.719 1 97.81 40 GLY B C 1
ATOM 2726 O O . GLY B 1 40 ? 9.945 13.883 3.146 1 97.81 40 GLY B O 1
ATOM 2727 N N . ASN B 1 41 ? 8.508 14.961 4.578 1 97.69 41 ASN B N 1
ATOM 2728 C CA . ASN B 1 41 ? 9.391 16.109 4.734 1 97.69 41 ASN B CA 1
ATOM 2729 C C . ASN B 1 41 ? 10.812 15.68 5.082 1 97.69 41 ASN B C 1
ATOM 2731 O O . ASN B 1 41 ? 11.781 16.344 4.688 1 97.69 41 ASN B O 1
ATOM 2735 N N . ALA B 1 42 ? 10.906 14.625 5.805 1 97.75 42 ALA B N 1
ATOM 2736 C CA . ALA B 1 42 ? 12.172 14.055 6.246 1 97.75 42 ALA B CA 1
ATOM 2737 C C . ALA B 1 42 ? 12.102 12.531 6.297 1 97.75 42 ALA B C 1
ATOM 2739 O O . ALA B 1 42 ? 11.062 11.938 5.992 1 97.75 42 ALA B O 1
ATOM 2740 N N . SER B 1 43 ? 13.297 11.875 6.633 1 97.81 43 SER B N 1
ATOM 2741 C CA . SER B 1 43 ? 13.305 10.422 6.801 1 97.81 43 SER B CA 1
ATOM 2742 C C . SER B 1 43 ? 12.398 9.992 7.945 1 97.81 43 SER B C 1
ATOM 2744 O O . SER B 1 43 ? 12.148 10.766 8.875 1 97.81 43 SER B O 1
ATOM 2746 N N . LEU B 1 44 ? 11.93 8.781 7.855 1 97.94 44 LEU B N 1
ATOM 2747 C CA . LEU B 1 44 ? 11.055 8.25 8.898 1 97.94 44 LEU B CA 1
ATOM 2748 C C . LEU B 1 44 ? 11.711 8.383 10.273 1 97.94 44 LEU B C 1
ATOM 2750 O O . LEU B 1 44 ? 11.055 8.75 11.25 1 97.94 44 LEU B O 1
ATOM 2754 N N . ALA B 1 45 ? 12.984 8.062 10.383 1 96.31 45 ALA B N 1
ATOM 2755 C CA . ALA B 1 45 ? 13.703 8.156 11.656 1 96.31 45 ALA B CA 1
ATOM 2756 C C . ALA B 1 45 ? 13.672 9.586 12.195 1 96.31 45 ALA B C 1
ATOM 2758 O O . ALA B 1 45 ? 13.422 9.805 13.383 1 96.31 45 ALA B O 1
ATOM 2759 N N . ASN B 1 46 ? 13.953 10.555 11.289 1 96.56 46 ASN B N 1
ATOM 2760 C CA . ASN B 1 46 ? 13.914 11.953 11.695 1 96.56 46 ASN B CA 1
ATOM 2761 C C . ASN B 1 46 ? 12.5 12.391 12.078 1 96.56 46 ASN B C 1
ATOM 2763 O O . ASN B 1 46 ? 12.32 13.156 13.023 1 96.56 46 ASN B O 1
ATOM 2767 N N . VAL B 1 47 ? 11.508 11.914 11.344 1 97.81 47 VAL B N 1
ATOM 2768 C CA . VAL B 1 47 ? 10.125 12.273 11.617 1 97.81 47 VAL B CA 1
ATOM 2769 C C . VAL B 1 47 ? 9.734 11.797 13.016 1 97.81 47 VAL B C 1
ATOM 2771 O O . VAL B 1 47 ? 9.133 12.547 13.789 1 97.81 47 VAL B O 1
ATOM 2774 N N . VAL B 1 48 ? 10.055 10.562 13.359 1 96.62 48 VAL B N 1
ATOM 2775 C CA . VAL B 1 48 ? 9.758 10 14.68 1 96.62 48 VAL B CA 1
ATOM 2776 C C . VAL B 1 48 ? 10.438 10.828 15.758 1 96.62 48 VAL B C 1
ATOM 2778 O O . VAL B 1 48 ? 9.812 11.172 16.766 1 96.62 48 VAL B O 1
ATOM 2781 N N . HIS B 1 49 ? 11.641 11.141 15.5 1 94.88 49 HIS B N 1
ATOM 2782 C CA . HIS B 1 49 ? 12.391 11.969 16.438 1 94.88 49 HIS B CA 1
ATOM 2783 C C . HIS B 1 49 ? 11.742 13.336 16.609 1 94.88 49 HIS B C 1
ATOM 2785 O O . HIS B 1 49 ? 11.602 13.82 17.734 1 94.88 49 HIS B O 1
ATOM 2791 N N . ASN B 1 50 ? 11.344 13.938 15.531 1 96.12 50 ASN B N 1
ATOM 2792 C CA . ASN B 1 50 ? 10.766 15.273 15.547 1 96.12 50 ASN B CA 1
ATOM 2793 C C . ASN B 1 50 ? 9.43 15.297 16.281 1 96.12 50 ASN B C 1
ATOM 2795 O O . ASN B 1 50 ? 9.109 16.266 16.969 1 96.12 50 ASN B O 1
ATOM 2799 N N . VAL B 1 51 ? 8.625 14.234 16.094 1 96.94 51 VAL B N 1
ATOM 2800 C CA . VAL B 1 51 ? 7.363 14.141 16.828 1 96.94 51 VAL B CA 1
ATOM 2801 C C . VAL B 1 51 ? 7.637 14.078 18.328 1 96.94 51 VAL B C 1
ATOM 2803 O O . VAL B 1 51 ? 7 14.781 19.109 1 96.94 51 VAL B O 1
ATOM 2806 N N . ASN B 1 52 ? 8.594 13.281 18.734 1 95 52 ASN B N 1
ATOM 2807 C CA . ASN B 1 52 ? 8.922 13.148 20.141 1 95 52 ASN B CA 1
ATOM 2808 C C . ASN B 1 52 ? 9.453 14.453 20.719 1 95 52 ASN B C 1
ATOM 2810 O O . ASN B 1 52 ? 9.094 14.836 21.844 1 95 52 ASN B O 1
ATOM 2814 N N . ARG B 1 53 ? 10.312 15.18 19.953 1 93.69 53 ARG B N 1
ATOM 2815 C CA . ARG B 1 53 ? 10.797 16.484 20.375 1 93.69 53 ARG B CA 1
ATOM 2816 C C . ARG B 1 53 ? 9.633 17.453 20.594 1 93.69 53 ARG B C 1
ATOM 2818 O O . ARG B 1 53 ? 9.602 18.172 21.594 1 93.69 53 ARG B O 1
ATOM 2825 N N . THR B 1 54 ? 8.711 17.438 19.703 1 95.25 54 THR B N 1
ATOM 2826 C CA . THR B 1 54 ? 7.555 18.328 19.75 1 95.25 54 THR B CA 1
ATOM 2827 C C . THR B 1 54 ? 6.695 18.031 20.969 1 95.25 54 THR B C 1
ATOM 2829 O O . THR B 1 54 ? 6.258 18.938 21.672 1 95.25 54 THR B O 1
ATOM 2832 N N . LEU B 1 55 ? 6.438 16.734 21.234 1 95.06 55 LEU B N 1
ATOM 2833 C CA . LEU B 1 55 ? 5.641 16.328 22.391 1 95.06 55 LEU B CA 1
ATOM 2834 C C . LEU B 1 55 ? 6.34 16.703 23.688 1 95.06 55 LEU B C 1
ATOM 2836 O O . LEU B 1 55 ? 5.691 17.109 24.656 1 95.06 55 LEU B O 1
ATOM 2840 N N . LYS B 1 56 ? 7.629 16.578 23.719 1 92.44 56 LYS B N 1
ATOM 2841 C CA . LYS B 1 56 ? 8.398 16.906 24.906 1 92.44 56 LYS B CA 1
ATOM 2842 C C . LYS B 1 56 ? 8.359 18.406 25.188 1 92.44 56 LYS B C 1
ATOM 2844 O O . LYS B 1 56 ? 8.273 18.828 26.344 1 92.44 56 LYS B O 1
ATOM 2849 N N . VAL B 1 57 ? 8.469 19.156 24.141 1 91.25 57 VAL B N 1
ATOM 2850 C CA . VAL B 1 57 ? 8.445 20.609 24.281 1 91.25 57 VAL B CA 1
ATOM 2851 C C . VAL B 1 57 ? 7.098 21.062 24.828 1 91.25 57 VAL B C 1
ATOM 2853 O O . VAL B 1 57 ? 7.023 22 25.625 1 91.25 57 VAL B O 1
ATOM 2856 N N . TRP B 1 58 ? 6.047 20.484 24.328 1 92.44 58 TRP B N 1
ATOM 2857 C CA . TRP B 1 58 ? 4.715 20.797 24.844 1 92.44 58 TRP B CA 1
ATOM 2858 C C . TRP B 1 58 ? 4.605 20.438 26.328 1 92.44 58 TRP B C 1
ATOM 2860 O O . T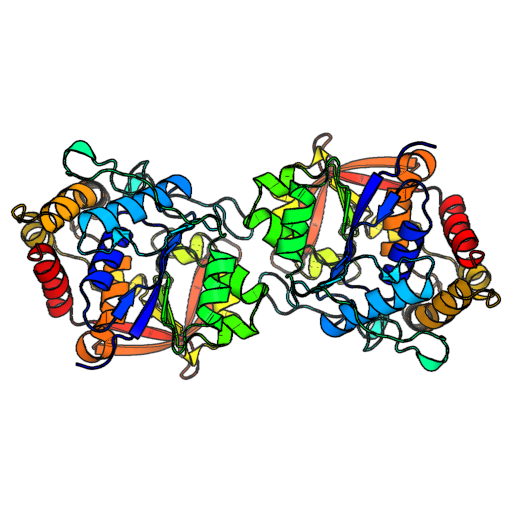RP B 1 58 ? 4.129 21.25 27.125 1 92.44 58 TRP B O 1
ATOM 2870 N N . GLY B 1 59 ? 5.109 19.281 26.594 1 89.38 59 GLY B N 1
ATOM 2871 C CA . GLY B 1 59 ? 4.988 18.812 27.953 1 89.38 59 GLY B CA 1
ATOM 2872 C C . GLY B 1 59 ? 3.562 18.469 28.359 1 89.38 59 GLY B C 1
ATOM 2873 O O . GLY B 1 59 ? 2.809 17.906 27.562 1 89.38 59 GLY B O 1
ATOM 2874 N N . HIS B 1 60 ? 3.18 18.547 29.734 1 85.88 60 HIS B N 1
ATOM 2875 C CA . HIS B 1 60 ? 1.852 18.328 30.297 1 85.88 60 HIS B CA 1
ATOM 2876 C C . HIS B 1 60 ? 1.347 16.922 30.016 1 85.88 60 HIS B C 1
ATOM 2878 O O . HIS B 1 60 ? 0.171 16.734 29.688 1 85.88 60 HIS B O 1
ATOM 2884 N N . GLY B 1 61 ? 2.25 16.031 29.859 1 87.56 61 GLY B N 1
ATOM 2885 C CA . GLY B 1 61 ? 1.858 14.633 29.688 1 87.56 61 GLY B CA 1
ATOM 2886 C C . GLY B 1 61 ? 1.793 14.203 28.234 1 87.56 61 GLY B C 1
ATOM 2887 O O . GLY B 1 61 ? 1.563 13.023 27.938 1 87.56 61 GLY B O 1
ATOM 2888 N N . ALA B 1 62 ? 2.012 15.172 27.344 1 90.88 62 ALA B N 1
ATOM 2889 C CA . ALA B 1 62 ? 1.938 14.836 25.922 1 90.88 62 ALA B CA 1
ATOM 2890 C C . ALA B 1 62 ? 2.979 13.789 25.547 1 90.88 62 ALA B C 1
ATOM 2892 O O . ALA B 1 62 ? 2.828 13.078 24.547 1 90.88 62 ALA B O 1
ATOM 2893 N N . GLU B 1 63 ? 3.973 13.648 26.375 1 84.94 63 GLU B N 1
ATOM 2894 C CA . GLU B 1 63 ? 5.039 12.688 26.125 1 84.94 63 GLU B CA 1
ATOM 2895 C C . GLU B 1 63 ? 4.527 11.258 26.234 1 84.94 63 GLU B C 1
ATOM 2897 O O . GLU B 1 63 ? 5.195 10.312 25.797 1 84.94 63 GLU B O 1
ATOM 2902 N N . LYS B 1 64 ? 3.326 11.109 26.828 1 91.69 64 LYS B N 1
ATOM 2903 C CA . LYS B 1 64 ? 2.748 9.781 27.016 1 91.69 64 LYS B CA 1
ATOM 2904 C C . LYS B 1 64 ? 1.906 9.383 25.797 1 91.69 64 LYS B C 1
ATOM 2906 O O . LYS B 1 64 ? 1.467 8.234 25.703 1 91.69 64 LYS B O 1
ATOM 2911 N N . ILE B 1 65 ? 1.619 10.328 24.922 1 96.62 65 ILE B N 1
ATOM 2912 C CA . ILE B 1 65 ? 0.896 10 23.688 1 96.62 65 ILE B CA 1
ATOM 2913 C C . ILE B 1 65 ? 1.698 8.992 22.875 1 96.62 65 ILE B C 1
ATOM 2915 O O . ILE B 1 65 ? 2.867 9.227 22.562 1 96.62 65 ILE B O 1
ATOM 2919 N N . PRO B 1 66 ? 1.132 7.824 22.625 1 97.69 66 PRO B N 1
ATOM 2920 C CA . PRO B 1 66 ? 1.899 6.832 21.875 1 97.69 66 PRO B CA 1
ATOM 2921 C C . PRO B 1 66 ? 2.236 7.293 20.453 1 97.69 66 PRO B C 1
ATOM 2923 O O . PRO B 1 66 ? 1.394 7.887 19.781 1 97.69 66 PRO B O 1
ATOM 2926 N N . VAL B 1 67 ? 3.486 7.098 20.047 1 98.19 67 VAL B N 1
ATOM 2927 C CA . VAL B 1 67 ? 4 7.422 18.719 1 98.19 67 VAL B CA 1
ATOM 2928 C C . VAL B 1 67 ? 4.391 6.141 17.984 1 98.19 67 VAL B C 1
ATOM 2930 O O . VAL B 1 67 ? 5.031 5.262 18.562 1 98.19 67 VAL B O 1
ATOM 2933 N N . TYR B 1 68 ? 3.947 6.012 16.75 1 98.69 68 TYR B N 1
ATOM 2934 C CA . TYR B 1 68 ? 4.18 4.805 15.969 1 98.69 68 TYR B CA 1
ATOM 2935 C C . TYR B 1 68 ? 4.926 5.133 14.68 1 98.69 68 TYR B C 1
ATOM 2937 O O . TYR B 1 68 ? 4.531 6.043 13.945 1 98.69 68 TYR B O 1
ATOM 2945 N N . ALA B 1 69 ? 5.992 4.402 14.406 1 98.56 69 ALA B N 1
ATOM 2946 C CA . ALA B 1 69 ? 6.691 4.512 13.125 1 98.56 69 ALA B CA 1
ATOM 2947 C C . ALA B 1 69 ? 5.961 3.74 12.031 1 98.56 69 ALA B C 1
ATOM 2949 O O . ALA B 1 69 ? 5.57 2.588 12.234 1 98.56 69 ALA B O 1
ATOM 2950 N N . GLY B 1 70 ? 5.707 4.379 10.938 1 98.81 70 GLY B N 1
ATOM 2951 C CA . GLY B 1 70 ? 5.016 3.758 9.82 1 98.81 70 GLY B CA 1
ATOM 2952 C C . GLY B 1 70 ? 5.898 3.561 8.602 1 98.81 70 GLY B C 1
ATOM 2953 O O . GLY B 1 70 ? 7.02 3.064 8.719 1 98.81 70 GLY B O 1
ATOM 2954 N N . CYS B 1 71 ? 5.387 3.873 7.449 1 98.81 71 CYS B N 1
ATOM 2955 C CA . CYS B 1 71 ? 6.07 3.605 6.188 1 98.81 71 CYS B CA 1
ATOM 2956 C C . CYS B 1 71 ? 7.125 4.672 5.902 1 98.81 71 CYS B C 1
ATOM 2958 O O . CYS B 1 71 ? 6.836 5.867 5.973 1 98.81 71 CYS B O 1
ATOM 2960 N N . ALA B 1 72 ? 8.297 4.234 5.523 1 98.56 72 ALA B N 1
ATOM 2961 C CA . ALA B 1 72 ? 9.391 5.145 5.191 1 98.56 72 ALA B CA 1
ATOM 2962 C C . ALA B 1 72 ? 9.25 5.668 3.762 1 98.56 72 ALA B C 1
ATOM 2964 O O . ALA B 1 72 ? 9.68 6.781 3.457 1 98.56 72 ALA B O 1
ATOM 2965 N N . ASP B 1 73 ? 8.617 4.844 2.9 1 98.44 73 ASP B N 1
ATOM 2966 C CA . ASP B 1 73 ? 8.555 5.172 1.479 1 98.44 73 ASP B CA 1
ATOM 2967 C C . ASP B 1 73 ? 7.105 5.219 0.99 1 98.44 73 ASP B C 1
ATOM 2969 O O . ASP B 1 73 ? 6.199 4.723 1.664 1 98.44 73 ASP B O 1
ATOM 2973 N N . ALA B 1 74 ? 6.863 5.898 -0.175 1 98.56 74 ALA B N 1
ATOM 2974 C CA . ALA B 1 74 ? 5.559 5.945 -0.826 1 98.56 74 ALA B CA 1
ATOM 2975 C C . ALA B 1 74 ? 5.168 4.574 -1.371 1 98.56 74 ALA B C 1
ATOM 2977 O O . ALA B 1 74 ? 5.98 3.648 -1.376 1 98.56 74 ALA B O 1
ATOM 2978 N N . LEU B 1 75 ? 3.953 4.402 -1.792 1 98.44 75 LEU B N 1
ATOM 2979 C CA . LEU B 1 75 ? 3.424 3.111 -2.215 1 98.44 75 LEU B CA 1
ATOM 2980 C C . LEU B 1 75 ? 4.258 2.525 -3.35 1 98.44 75 LEU B C 1
ATOM 2982 O O . LEU B 1 75 ? 4.551 1.328 -3.357 1 98.44 75 LEU B O 1
ATOM 2986 N N . VAL B 1 76 ? 4.664 3.387 -4.297 1 97.62 76 VAL B N 1
ATOM 2987 C CA . VAL B 1 76 ? 5.227 2.85 -5.531 1 97.62 76 VAL B CA 1
ATOM 2988 C C . VAL B 1 76 ? 6.703 3.232 -5.637 1 97.62 76 VAL B C 1
ATOM 2990 O O . VAL B 1 76 ? 7.516 2.459 -6.152 1 97.62 76 VAL B O 1
ATOM 2993 N N . VAL B 1 77 ? 7.047 4.426 -5.074 1 95 77 VAL B N 1
ATOM 2994 C CA . VAL B 1 77 ? 8.398 4.941 -5.281 1 95 77 VAL B CA 1
ATOM 2995 C C . VAL B 1 77 ? 9.047 5.234 -3.932 1 95 77 VAL B C 1
ATOM 2997 O O . VAL B 1 77 ? 8.383 5.203 -2.895 1 95 77 VAL B O 1
ATOM 3000 N N . LYS B 1 78 ? 10.375 5.496 -4.02 1 94.62 78 LYS B N 1
ATOM 3001 C CA . LYS B 1 78 ? 11.07 6.012 -2.844 1 94.62 78 LYS B CA 1
ATOM 3002 C C . LYS B 1 78 ? 10.531 7.383 -2.447 1 94.62 78 LYS B C 1
ATOM 3004 O O . LYS B 1 78 ? 10.18 8.195 -3.309 1 94.62 78 LYS B O 1
ATOM 3009 N N . GLN B 1 79 ? 10.508 7.582 -1.182 1 95 79 GLN B N 1
ATOM 3010 C CA . GLN B 1 79 ? 9.898 8.812 -0.678 1 95 79 GLN B CA 1
ATOM 3011 C C . GLN B 1 79 ? 10.789 10.016 -0.954 1 95 79 GLN B C 1
ATOM 3013 O O . GLN B 1 79 ? 12.016 9.938 -0.823 1 95 79 GLN B O 1
ATOM 3018 N N . MET B 1 80 ? 10.117 11.102 -1.345 1 93.88 80 MET B N 1
ATOM 3019 C CA . MET B 1 80 ? 10.836 12.367 -1.451 1 93.88 80 MET B CA 1
ATOM 3020 C C . MET B 1 80 ? 10.93 13.062 -0.095 1 93.88 80 MET B C 1
ATOM 3022 O O . MET B 1 80 ? 10.086 12.844 0.775 1 93.88 80 MET B O 1
ATOM 3026 N N . HIS B 1 81 ? 11.938 13.859 0.083 1 95.19 81 HIS B N 1
ATOM 3027 C CA . HIS B 1 81 ? 12.141 14.688 1.266 1 95.19 81 HIS B CA 1
ATOM 3028 C C . HIS B 1 81 ? 12.289 16.156 0.889 1 95.19 81 HIS B C 1
ATOM 3030 O O . HIS B 1 81 ? 12.367 16.5 -0.295 1 95.19 81 HIS B O 1
ATOM 3036 N N . ALA B 1 82 ? 12.188 17 1.93 1 93.69 82 ALA B N 1
ATOM 3037 C CA . ALA B 1 82 ? 12.289 18.422 1.683 1 93.69 82 ALA B CA 1
ATOM 3038 C C . ALA B 1 82 ? 13.312 19.078 2.611 1 93.69 82 ALA B C 1
ATOM 3040 O O . ALA B 1 82 ? 12.984 20.016 3.338 1 93.69 82 ALA B O 1
ATOM 3041 N N . PRO B 1 83 ? 14.586 18.75 2.473 1 91.44 83 PRO B N 1
ATOM 3042 C CA . PRO B 1 83 ? 15.586 19.266 3.402 1 91.44 83 PRO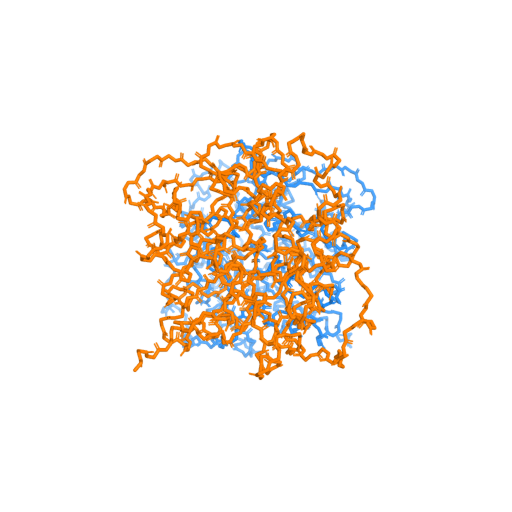 B CA 1
ATOM 3043 C C . PRO B 1 83 ? 15.867 20.766 3.199 1 91.44 83 PRO B C 1
ATOM 3045 O O . PRO B 1 83 ? 16.312 21.438 4.129 1 91.44 83 PRO B O 1
ATOM 3048 N N . THR B 1 84 ? 15.648 21.297 2.014 1 90.25 84 THR B N 1
ATOM 3049 C CA . THR B 1 84 ? 15.906 22.703 1.737 1 90.25 84 THR B CA 1
ATOM 3050 C C . THR B 1 84 ? 14.93 23.594 2.508 1 90.25 84 THR B C 1
ATOM 3052 O O . THR B 1 84 ? 15.258 24.734 2.842 1 90.25 84 THR B O 1
ATOM 3055 N N . ILE B 1 85 ? 13.812 23 2.811 1 90.81 85 ILE B N 1
ATOM 3056 C CA . ILE B 1 85 ? 12.773 23.75 3.508 1 90.81 85 ILE B CA 1
ATOM 3057 C C . ILE B 1 85 ? 12.844 23.453 5.004 1 90.81 85 ILE B C 1
ATOM 3059 O O . ILE B 1 85 ? 12.789 24.375 5.828 1 90.81 85 ILE B O 1
ATOM 3063 N N . HIS B 1 86 ? 13.07 22.203 5.32 1 94.69 86 HIS B N 1
ATOM 3064 C CA . HIS B 1 86 ? 12.852 21.781 6.699 1 94.69 86 HIS B CA 1
ATOM 3065 C C . HIS B 1 86 ? 14.172 21.438 7.383 1 94.69 86 HIS B C 1
ATOM 3067 O O . HIS B 1 86 ? 14.195 21.125 8.578 1 94.69 86 HIS B O 1
ATOM 3073 N N . GLY B 1 87 ? 15.281 21.578 6.676 1 92.5 87 GLY B N 1
ATOM 3074 C CA . GLY B 1 87 ? 16.562 21.125 7.207 1 92.5 87 GLY B CA 1
ATOM 3075 C C . GLY B 1 87 ? 16.781 19.641 7.035 1 92.5 87 GLY B C 1
ATOM 3076 O O . GLY B 1 87 ? 15.859 18.906 6.664 1 92.5 87 GLY B O 1
ATOM 3077 N N . LYS B 1 88 ? 18 19.172 7.387 1 92.38 88 LYS B N 1
ATOM 3078 C CA . LYS B 1 88 ? 18.359 17.766 7.238 1 92.38 88 LYS B CA 1
ATOM 3079 C C . LYS B 1 88 ? 17.562 16.891 8.195 1 92.38 88 LYS B C 1
ATOM 3081 O O . LYS B 1 88 ? 17.188 15.773 7.848 1 92.38 88 LYS B O 1
ATOM 3086 N N . ASP B 1 89 ? 17.25 17.406 9.312 1 94.62 89 ASP B N 1
ATOM 3087 C CA . ASP B 1 89 ? 16.547 16.609 10.305 1 94.62 89 ASP B CA 1
ATOM 3088 C C . ASP B 1 89 ? 15.039 16.828 10.211 1 94.62 89 ASP B C 1
ATOM 3090 O O . ASP B 1 89 ? 14.266 16.25 10.977 1 94.62 89 ASP B O 1
ATOM 3094 N N . GLY B 1 90 ? 14.602 17.656 9.352 1 95.56 90 GLY B N 1
ATOM 3095 C CA . GLY B 1 90 ? 13.188 17.938 9.133 1 95.56 90 GLY B CA 1
ATOM 3096 C C . GLY B 1 90 ? 12.633 18.984 10.086 1 95.56 90 GLY B C 1
ATOM 3097 O O . GLY B 1 90 ? 11.469 19.375 9.984 1 95.56 90 GLY B O 1
ATOM 3098 N N . LEU B 1 91 ? 13.477 19.469 10.969 1 95.62 91 LEU B N 1
ATOM 3099 C CA . LEU B 1 91 ? 12.984 20.422 11.961 1 95.62 91 LEU B CA 1
ATOM 3100 C C . LEU B 1 91 ? 13.93 21.609 12.102 1 95.62 91 LEU B C 1
ATOM 3102 O O . LEU B 1 91 ? 14.18 22.078 13.211 1 95.62 91 LEU B O 1
ATOM 3106 N N . GLY B 1 92 ? 14.523 22 10.984 1 93.62 92 GLY B N 1
ATOM 3107 C CA . GLY B 1 92 ? 15.328 23.203 10.906 1 93.62 92 GLY B CA 1
ATOM 3108 C C . GLY B 1 92 ? 16.734 23.031 11.43 1 93.62 92 GLY B C 1
ATOM 3109 O O . GLY B 1 92 ? 17.484 24 11.578 1 93.62 92 GLY B O 1
ATOM 3110 N N . ASP B 1 93 ? 17.172 21.797 11.719 1 93.44 93 ASP B N 1
ATOM 3111 C CA . ASP B 1 93 ? 18.5 21.484 12.219 1 93.44 93 ASP B CA 1
ATOM 3112 C C . ASP B 1 93 ? 18.812 22.266 13.492 1 93.44 93 ASP B C 1
ATOM 3114 O O . ASP B 1 93 ? 19.906 22.828 13.625 1 93.44 93 ASP B O 1
ATOM 3118 N N . ILE B 1 94 ? 17.828 22.328 14.336 1 89.62 94 ILE B N 1
ATOM 3119 C CA . ILE B 1 94 ? 17.953 23.125 15.547 1 89.62 94 ILE B CA 1
ATOM 3120 C C . ILE B 1 94 ? 18.875 22.438 16.531 1 89.62 94 ILE B C 1
ATOM 3122 O O . ILE B 1 94 ? 19.094 21.219 16.453 1 89.62 94 ILE B O 1
ATOM 3126 N N . ASP B 1 95 ? 19.453 23.219 17.422 1 87.62 95 ASP B N 1
ATOM 3127 C CA . ASP B 1 95 ? 20.25 22.719 18.531 1 87.62 95 ASP B CA 1
ATOM 3128 C C . ASP B 1 95 ? 19.375 22.297 19.703 1 87.62 95 ASP B C 1
ATOM 3130 O O . ASP B 1 95 ? 18.828 23.141 20.406 1 87.62 95 ASP B O 1
ATOM 3134 N N . ASP B 1 96 ? 19.359 20.969 19.953 1 86.62 96 ASP B N 1
ATOM 3135 C CA . ASP B 1 96 ? 18.484 20.422 20.984 1 86.62 96 ASP B CA 1
ATOM 3136 C C . ASP B 1 96 ? 18.891 20.906 22.375 1 86.62 96 ASP B C 1
ATOM 3138 O O . ASP B 1 96 ? 18.094 20.875 23.297 1 86.62 96 ASP B O 1
ATOM 3142 N N . SER B 1 97 ? 20.125 21.281 22.484 1 84.38 97 SER B N 1
ATOM 3143 C CA . SER B 1 97 ? 20.641 21.688 23.781 1 84.38 97 SER B CA 1
ATOM 3144 C C . SER B 1 97 ? 19.938 22.938 24.297 1 84.38 97 SER B C 1
ATOM 3146 O O . SER B 1 97 ? 19.984 23.234 25.5 1 84.38 97 SER B O 1
ATOM 3148 N N . VAL B 1 98 ? 19.281 23.578 23.375 1 82.88 98 VAL B N 1
ATOM 3149 C CA . VAL B 1 98 ? 18.578 24.812 23.75 1 82.88 98 VAL B CA 1
ATOM 3150 C C . VAL B 1 98 ? 17.312 24.469 24.516 1 82.88 98 VAL B C 1
ATOM 3152 O O . VAL B 1 98 ? 16.766 25.312 25.234 1 82.88 98 VAL B O 1
ATOM 3155 N N . PHE B 1 99 ? 16.984 23.203 24.312 1 82.06 99 PHE B N 1
ATOM 3156 C CA . PHE B 1 99 ? 15.742 22.781 24.953 1 82.06 99 PHE B CA 1
ATOM 3157 C C . PHE B 1 99 ? 16.016 21.781 26.062 1 82.06 99 PHE B C 1
ATOM 3159 O O . PHE B 1 99 ? 16.984 21.016 26 1 82.06 99 PHE B O 1
ATOM 3166 N N . ASP B 1 100 ? 15.516 21.906 27.188 1 74.94 100 ASP B N 1
ATOM 3167 C CA . ASP B 1 100 ? 15.766 21.078 28.359 1 74.94 100 ASP B CA 1
ATOM 3168 C C . ASP B 1 100 ? 14.898 19.812 28.344 1 74.94 100 ASP B C 1
ATOM 3170 O O . ASP B 1 100 ? 14.023 19.641 29.203 1 74.94 100 ASP B O 1
ATOM 3174 N N . TYR B 1 101 ? 15.055 19.031 27.312 1 73.81 101 TYR B N 1
ATOM 3175 C CA . TYR B 1 101 ? 14.312 17.781 27.297 1 73.81 101 TYR B CA 1
ATOM 3176 C C . TYR B 1 101 ? 15.242 16.594 27.062 1 73.81 101 TYR B C 1
ATOM 3178 O O . TYR B 1 101 ? 16.328 16.75 26.5 1 73.81 101 TYR B O 1
ATOM 3186 N N . ASP B 1 102 ? 14.898 15.469 27.828 1 74.56 102 ASP B N 1
ATOM 3187 C CA . ASP B 1 102 ? 15.531 14.18 27.578 1 74.56 102 ASP B CA 1
ATOM 3188 C C . ASP B 1 102 ? 14.82 13.414 26.469 1 74.56 102 ASP B C 1
ATOM 3190 O O . ASP B 1 102 ? 13.672 12.992 26.641 1 74.56 102 ASP B O 1
ATOM 3194 N N . LEU B 1 103 ? 15.562 13.383 25.344 1 74.88 103 LEU B N 1
ATOM 3195 C CA . LEU B 1 103 ? 14.922 12.758 24.188 1 74.88 103 LEU B CA 1
ATOM 3196 C C . LEU B 1 103 ? 14.969 11.242 24.297 1 74.88 103 LEU B C 1
ATOM 3198 O O . LEU B 1 103 ? 16.047 10.656 24.344 1 74.88 103 LEU B O 1
ATOM 3202 N N . ASN B 1 104 ? 14.18 10.695 25.188 1 67.75 104 ASN B N 1
ATOM 3203 C CA . ASN B 1 104 ? 14 9.25 25.094 1 67.75 104 ASN B CA 1
ATOM 3204 C C . ASN B 1 104 ? 12.859 8.883 24.156 1 67.75 104 ASN B C 1
ATOM 3206 O O . ASN B 1 104 ? 11.695 9.18 24.438 1 67.75 104 ASN B O 1
ATOM 3210 N N . ASP B 1 105 ? 13.156 8.625 22.984 1 68.44 105 ASP B N 1
ATOM 3211 C CA . ASP B 1 105 ? 12.125 8.266 22.016 1 68.44 105 ASP B CA 1
ATOM 3212 C C . ASP B 1 105 ? 11.312 7.062 22.484 1 68.44 105 ASP B C 1
ATOM 3214 O O . ASP B 1 105 ? 11.875 6.004 22.781 1 68.44 105 ASP B O 1
ATOM 3218 N N . THR B 1 106 ? 10.109 7.418 22.844 1 78.62 106 THR B N 1
ATOM 3219 C CA . THR B 1 106 ? 9.195 6.367 23.281 1 78.62 106 THR B CA 1
ATOM 3220 C C . THR B 1 106 ? 8.344 5.875 22.109 1 78.62 106 THR B C 1
ATOM 3222 O O . THR B 1 106 ? 7.113 5.953 22.156 1 78.62 106 THR B O 1
ATOM 3225 N N . VAL B 1 107 ? 8.922 5.434 21.109 1 92.19 107 VAL B N 1
ATOM 3226 C CA . VAL B 1 107 ? 8.203 4.902 19.953 1 92.19 107 VAL B CA 1
ATOM 3227 C C . VAL B 1 107 ? 7.727 3.484 20.25 1 92.19 107 VAL B C 1
ATOM 3229 O O . VAL B 1 107 ? 8.461 2.68 20.828 1 92.19 107 VAL B O 1
ATOM 3232 N N . GLN B 1 108 ? 6.43 3.27 19.984 1 96.56 108 GLN B N 1
ATOM 3233 C CA . GLN B 1 108 ? 5.852 1.942 20.156 1 96.56 108 GLN B CA 1
ATOM 3234 C C . GLN B 1 108 ? 6.418 0.957 19.141 1 96.56 108 GLN B C 1
ATOM 3236 O O . GLN B 1 108 ? 6.848 1.354 18.062 1 96.56 108 GLN B O 1
ATOM 3241 N N . THR B 1 109 ? 6.387 -0.297 19.484 1 96.12 109 THR B N 1
ATOM 3242 C CA . THR B 1 109 ? 6.926 -1.335 18.609 1 96.12 109 THR B CA 1
ATOM 3243 C C . THR B 1 109 ? 5.953 -1.649 17.469 1 96.12 109 THR B C 1
ATOM 3245 O O . THR B 1 109 ? 6.375 -2.035 16.375 1 96.12 109 THR B O 1
ATOM 3248 N N . GLU B 1 110 ? 4.738 -1.496 17.703 1 97.81 110 GLU B N 1
ATOM 3249 C CA . GLU B 1 110 ? 3.713 -1.78 16.703 1 97.81 110 GLU B CA 1
ATOM 3250 C C . GLU B 1 110 ? 3.82 -0.825 15.523 1 97.81 110 GLU B C 1
ATOM 3252 O O . GLU B 1 110 ? 4.062 0.371 15.703 1 97.81 110 GLU B O 1
ATOM 3257 N N . HIS B 1 111 ? 3.688 -1.36 14.328 1 98.75 111 HIS B N 1
ATOM 3258 C CA . HIS B 1 111 ? 3.729 -0.522 13.133 1 98.75 111 HIS B CA 1
ATOM 3259 C C . HIS B 1 111 ? 2.551 0.445 13.094 1 98.75 111 HIS B C 1
ATOM 3261 O O . HIS B 1 111 ? 1.43 0.079 13.453 1 98.75 111 HIS B O 1
ATOM 3267 N N . ALA B 1 112 ? 2.746 1.628 12.594 1 98.88 112 ALA B N 1
ATOM 3268 C CA . ALA B 1 112 ? 1.76 2.705 12.586 1 98.88 112 ALA B CA 1
ATOM 3269 C C . ALA B 1 112 ? 0.466 2.258 11.914 1 98.88 112 ALA B C 1
ATOM 3271 O O . ALA B 1 112 ? -0.628 2.607 12.359 1 98.88 112 ALA B O 1
ATOM 3272 N N . VAL B 1 113 ? 0.561 1.481 10.828 1 98.94 113 VAL B N 1
ATOM 3273 C CA . VAL B 1 113 ? -0.603 1.033 10.07 1 98.94 113 VAL B CA 1
ATOM 3274 C C . VAL B 1 113 ? -1.494 0.166 10.953 1 98.94 113 VAL B C 1
ATOM 3276 O O . VAL B 1 113 ? -2.707 0.38 11.023 1 98.94 113 VAL B O 1
ATOM 3279 N N . ASN B 1 114 ? -0.877 -0.809 11.609 1 98.88 114 ASN B N 1
ATOM 3280 C CA . ASN B 1 114 ? -1.637 -1.685 12.492 1 98.88 114 ASN B CA 1
ATOM 3281 C C . ASN B 1 114 ? -2.229 -0.915 13.672 1 98.88 114 ASN B C 1
ATOM 3283 O O . ASN B 1 114 ? -3.363 -1.168 14.078 1 98.88 114 ASN B O 1
ATOM 3287 N N . ALA B 1 115 ? -1.479 0.009 14.219 1 98.88 115 ALA B N 1
ATOM 3288 C CA . ALA B 1 115 ? -1.956 0.821 15.336 1 98.88 115 ALA B CA 1
ATOM 3289 C C . ALA B 1 115 ? -3.154 1.67 14.922 1 98.88 115 ALA B C 1
ATOM 3291 O O . ALA B 1 115 ? -4.121 1.796 15.68 1 98.88 115 ALA B O 1
ATOM 3292 N N . LEU B 1 116 ? -3.072 2.26 13.773 1 98.88 116 LEU B N 1
ATOM 3293 C CA . LEU B 1 116 ? -4.164 3.08 13.258 1 98.88 116 LEU B CA 1
ATOM 3294 C C . LEU B 1 116 ? -5.418 2.242 13.039 1 98.88 116 LEU B C 1
ATOM 3296 O O . LEU B 1 116 ? -6.523 2.668 13.375 1 98.88 116 LEU B O 1
ATOM 3300 N N . ILE B 1 117 ? -5.258 1.061 12.414 1 98.88 117 ILE B N 1
ATOM 3301 C CA . ILE B 1 117 ? -6.379 0.155 12.195 1 98.88 117 ILE B CA 1
ATOM 3302 C C . ILE B 1 117 ? -7.043 -0.178 13.531 1 98.88 117 ILE B C 1
ATOM 3304 O O . ILE B 1 117 ? -8.273 -0.142 13.641 1 98.88 117 ILE B O 1
ATOM 3308 N N . ASN B 1 118 ? -6.203 -0.509 14.492 1 98.81 118 ASN B N 1
ATOM 3309 C CA . ASN B 1 118 ? -6.727 -0.837 15.812 1 98.81 118 ASN B CA 1
ATOM 3310 C C . ASN B 1 118 ? -7.469 0.344 16.438 1 98.81 118 ASN B C 1
ATOM 3312 O O . ASN B 1 118 ? -8.555 0.176 17 1 98.81 118 ASN B O 1
ATOM 3316 N N . ALA B 1 119 ? -6.922 1.54 16.344 1 98.88 119 ALA B N 1
ATOM 3317 C CA . ALA B 1 119 ? -7.555 2.74 16.891 1 98.88 119 ALA B CA 1
ATOM 3318 C C . ALA B 1 119 ? -8.891 3.01 16.203 1 98.88 119 ALA B C 1
ATOM 3320 O O . ALA B 1 119 ? -9.891 3.279 16.875 1 98.88 119 ALA B O 1
ATOM 3321 N N . ALA B 1 120 ? -8.891 2.918 14.891 1 98.75 120 ALA B N 1
ATOM 3322 C CA . ALA B 1 120 ? -10.117 3.141 14.125 1 98.75 120 ALA B CA 1
ATOM 3323 C C . ALA B 1 120 ? -11.203 2.145 14.523 1 98.75 120 ALA B C 1
ATOM 3325 O O . ALA B 1 120 ? -12.391 2.484 14.547 1 98.75 120 ALA B O 1
ATOM 3326 N N . ASN B 1 121 ? -10.758 0.948 14.805 1 98.44 121 ASN B N 1
ATOM 3327 C CA . ASN B 1 121 ? -11.688 -0.127 15.125 1 98.44 121 ASN B CA 1
ATOM 3328 C C . ASN B 1 121 ? -12.25 0.021 16.531 1 98.44 121 ASN B C 1
ATOM 3330 O O . ASN B 1 121 ? -13.398 -0.355 16.797 1 98.44 121 ASN B O 1
ATOM 3334 N N . THR B 1 122 ? -11.477 0.576 17.469 1 98.56 122 THR B N 1
ATOM 3335 C CA . THR B 1 122 ? -11.82 0.43 18.875 1 98.56 122 THR B CA 1
ATOM 3336 C C . THR B 1 122 ? -12.234 1.772 19.469 1 98.56 122 THR B C 1
ATOM 3338 O O . THR B 1 122 ? -12.93 1.818 20.484 1 98.56 122 THR B O 1
ATOM 3341 N N . ILE B 1 123 ? -11.82 2.922 18.906 1 98.62 123 ILE B N 1
ATOM 3342 C CA . ILE B 1 123 ? -12.156 4.238 19.438 1 98.62 123 ILE B CA 1
ATOM 3343 C C . ILE B 1 123 ? -13.328 4.824 18.656 1 98.62 123 ILE B C 1
ATOM 3345 O O . ILE B 1 123 ? -13.195 5.168 17.469 1 98.62 123 ILE B O 1
ATOM 3349 N N . PRO B 1 124 ? -14.43 4.938 19.344 1 97.75 124 PRO B N 1
ATOM 3350 C CA . PRO B 1 124 ? -15.594 5.477 18.641 1 97.75 124 PRO B CA 1
ATOM 3351 C C . PRO B 1 124 ? -15.406 6.93 18.203 1 97.75 124 PRO B C 1
ATOM 3353 O O . PRO B 1 124 ? -14.797 7.719 18.938 1 97.75 124 PRO B O 1
ATOM 3356 N N . ASP B 1 125 ? -15.859 7.34 17.031 1 97.56 125 ASP B N 1
ATOM 3357 C CA . ASP B 1 125 ? -15.898 8.703 16.516 1 97.56 125 ASP B CA 1
ATOM 3358 C C . ASP B 1 125 ? -14.492 9.297 16.422 1 97.56 125 ASP B C 1
ATOM 3360 O O . ASP B 1 125 ? -14.289 10.477 16.734 1 97.56 125 ASP B O 1
ATOM 3364 N N . LEU B 1 126 ? -13.531 8.438 16.109 1 98.81 126 LEU B N 1
ATOM 3365 C CA . LEU B 1 126 ? -12.148 8.883 15.992 1 98.81 126 LEU B CA 1
ATOM 3366 C C . LEU B 1 126 ? -11.977 9.789 14.773 1 98.81 126 LEU B C 1
ATOM 3368 O O . LEU B 1 126 ? -12.398 9.438 13.664 1 98.81 126 LEU B O 1
ATOM 3372 N N . THR B 1 127 ? -11.422 11 14.953 1 98.88 127 THR B N 1
ATOM 3373 C CA . THR B 1 127 ? -11.008 11.906 13.883 1 98.88 127 THR B CA 1
ATOM 3374 C C . THR B 1 127 ? -9.539 11.68 13.531 1 98.88 127 THR B C 1
ATOM 3376 O O . THR B 1 127 ? -8.703 11.492 14.414 1 98.88 127 THR B O 1
ATOM 3379 N N . LEU B 1 128 ? -9.273 11.617 12.258 1 98.94 128 LEU B N 1
ATOM 3380 C CA . LEU B 1 128 ? -7.906 11.469 11.766 1 98.94 128 LEU B CA 1
ATOM 3381 C C . LEU B 1 128 ? -7.449 12.742 11.055 1 98.94 128 LEU B C 1
ATOM 3383 O O . LEU B 1 128 ? -8.141 13.242 10.164 1 98.94 128 LEU B O 1
ATOM 3387 N N . LEU B 1 129 ? -6.344 13.305 11.477 1 98.94 129 LEU B N 1
ATOM 3388 C CA . LEU B 1 129 ? -5.684 14.414 10.797 1 98.94 129 LEU B CA 1
ATOM 3389 C C . LEU B 1 129 ? -4.406 13.938 10.102 1 98.94 129 LEU B C 1
ATOM 3391 O O . LEU B 1 129 ? -3.512 13.398 10.75 1 98.94 129 LEU B O 1
ATOM 3395 N N . THR B 1 130 ? -4.367 14.102 8.797 1 98.94 130 THR B N 1
ATOM 3396 C CA . THR B 1 130 ? -3.184 13.719 8.031 1 98.94 130 THR B CA 1
ATOM 3397 C C . THR B 1 130 ? -2.42 14.961 7.566 1 98.94 130 THR B C 1
ATOM 3399 O O . THR B 1 130 ? -2.973 15.805 6.859 1 98.94 130 THR B O 1
ATOM 3402 N N . LEU B 1 131 ? -1.137 15 7.945 1 98.94 131 LEU B N 1
ATOM 3403 C CA . LEU B 1 131 ? -0.312 16.172 7.68 1 98.94 131 LEU B CA 1
ATOM 3404 C C . LEU B 1 131 ? 0.799 15.844 6.688 1 98.94 131 LEU B C 1
ATOM 3406 O O . LEU B 1 131 ? 1.544 16.734 6.27 1 98.94 131 LEU B O 1
ATOM 3410 N N . GLY B 1 132 ? 0.975 14.594 6.34 1 98.81 132 GLY B N 1
ATOM 3411 C CA . GLY B 1 132 ? 1.938 14.109 5.363 1 98.81 132 GLY B CA 1
ATOM 3412 C C . GLY B 1 132 ? 1.304 13.297 4.254 1 98.81 132 GLY B C 1
ATOM 3413 O O . GLY B 1 132 ? 0.087 13.336 4.062 1 98.81 132 GLY B O 1
ATOM 3414 N N . PRO B 1 133 ? 2.186 12.609 3.438 1 98.88 133 PRO B N 1
ATOM 3415 C CA . PRO B 1 133 ? 1.647 11.703 2.422 1 98.88 133 PRO B CA 1
ATOM 3416 C C . PRO B 1 133 ? 0.664 10.688 3 1 98.88 133 PRO B C 1
ATOM 3418 O O . PRO B 1 133 ? 0.784 10.297 4.164 1 98.88 133 PRO B O 1
ATOM 3421 N N . LEU B 1 134 ? -0.271 10.203 2.219 1 98.88 134 LEU B N 1
ATOM 3422 C CA . LEU B 1 134 ? -1.38 9.398 2.719 1 98.88 134 LEU B CA 1
ATOM 3423 C C . LEU B 1 134 ? -1.034 7.91 2.68 1 98.88 134 LEU B C 1
ATOM 3425 O O . LEU B 1 134 ? -1.928 7.059 2.684 1 98.88 134 LEU B O 1
ATOM 3429 N N . THR B 1 135 ? 0.24 7.57 2.668 1 98.88 135 THR B N 1
ATOM 3430 C CA . THR B 1 135 ? 0.716 6.203 2.486 1 98.88 135 THR B CA 1
ATOM 3431 C C . THR B 1 135 ? 0.187 5.297 3.594 1 98.88 135 THR B C 1
ATOM 3433 O O . THR B 1 135 ? -0.42 4.258 3.316 1 98.88 135 THR B O 1
ATOM 3436 N N . ASN B 1 136 ? 0.38 5.668 4.906 1 98.94 136 ASN B N 1
ATOM 3437 C CA . ASN B 1 136 ? -0.109 4.863 6.02 1 98.94 136 ASN B CA 1
ATOM 3438 C C . ASN B 1 136 ? -1.614 4.629 5.922 1 98.94 136 ASN B C 1
ATOM 3440 O O . ASN B 1 136 ? -2.092 3.525 6.188 1 98.94 136 ASN B O 1
ATOM 3444 N N . ILE B 1 137 ? -2.33 5.652 5.535 1 98.88 137 ILE B N 1
ATOM 3445 C CA . ILE B 1 137 ? -3.789 5.621 5.508 1 98.88 137 ILE B CA 1
ATOM 3446 C C . ILE B 1 137 ? -4.262 4.684 4.398 1 98.88 137 ILE B C 1
ATOM 3448 O O . ILE B 1 137 ? -5.168 3.873 4.605 1 98.88 137 ILE B O 1
ATOM 3452 N N . ALA B 1 138 ? -3.604 4.836 3.236 1 98.88 138 ALA B N 1
ATOM 3453 C CA . ALA B 1 138 ? -3.982 3.99 2.107 1 98.88 138 ALA B CA 1
ATOM 3454 C C . ALA B 1 138 ? -3.754 2.514 2.426 1 98.88 138 ALA B C 1
ATOM 3456 O O . ALA B 1 138 ? -4.602 1.669 2.121 1 98.88 138 ALA B O 1
ATOM 3457 N N . ILE B 1 139 ? -2.625 2.193 3.018 1 98.88 139 ILE B N 1
ATOM 3458 C CA . ILE B 1 139 ? -2.307 0.813 3.367 1 98.88 139 ILE B CA 1
ATOM 3459 C C . ILE B 1 139 ? -3.279 0.313 4.434 1 98.88 139 ILE B C 1
ATOM 3461 O O . ILE B 1 139 ? -3.781 -0.81 4.344 1 98.88 139 ILE B O 1
ATOM 3465 N N . ALA B 1 140 ? -3.576 1.147 5.43 1 98.88 140 ALA B N 1
ATOM 3466 C CA . ALA B 1 140 ? -4.535 0.762 6.461 1 98.88 140 ALA B CA 1
ATOM 3467 C C . ALA B 1 140 ? -5.898 0.438 5.852 1 98.88 140 ALA B C 1
ATOM 3469 O O . ALA B 1 140 ? -6.527 -0.556 6.219 1 98.88 140 ALA B O 1
ATOM 3470 N N . PHE B 1 141 ? -6.336 1.278 4.938 1 98.44 141 PHE B N 1
ATOM 3471 C CA . PHE B 1 141 ? -7.617 1.066 4.277 1 98.44 141 PHE B CA 1
ATOM 3472 C C . PHE B 1 141 ? -7.609 -0.231 3.479 1 98.44 141 PHE B C 1
ATOM 3474 O O . PHE B 1 141 ? -8.609 -0.954 3.447 1 98.44 141 PHE B O 1
ATOM 3481 N N . ARG B 1 142 ? -6.512 -0.504 2.824 1 98.5 142 ARG B N 1
ATOM 3482 C CA . ARG B 1 142 ? -6.418 -1.724 2.027 1 98.5 142 ARG B CA 1
ATOM 3483 C C . ARG B 1 142 ? -6.438 -2.961 2.918 1 98.5 142 ARG B C 1
ATOM 3485 O O . ARG B 1 142 ? -7.051 -3.973 2.572 1 98.5 142 ARG B O 1
ATOM 3492 N N . MET B 1 143 ? -5.797 -2.885 4.047 1 98.69 143 MET B N 1
ATOM 3493 C CA . MET B 1 143 ? -5.672 -4.035 4.934 1 98.69 143 MET B CA 1
ATOM 3494 C C . MET B 1 143 ? -6.961 -4.273 5.707 1 98.69 143 MET B C 1
ATOM 3496 O O . MET B 1 143 ? -7.316 -5.418 6 1 98.69 143 MET B O 1
ATOM 3500 N N . ASN B 1 144 ? -7.68 -3.178 6.082 1 98.56 144 ASN B N 1
ATOM 3501 C CA . ASN B 1 144 ? -8.898 -3.344 6.867 1 98.56 144 ASN B CA 1
ATOM 3502 C C . ASN B 1 144 ? -9.891 -2.215 6.609 1 98.56 144 ASN B C 1
ATOM 3504 O O . ASN B 1 144 ? -10.102 -1.358 7.473 1 98.56 144 ASN B O 1
ATOM 3508 N N . PRO B 1 145 ? -10.57 -2.275 5.488 1 97.81 145 PRO B N 1
ATOM 3509 C CA . PRO B 1 145 ? -11.539 -1.225 5.172 1 97.81 145 PRO B CA 1
ATOM 3510 C C . PRO B 1 145 ? -12.695 -1.163 6.172 1 97.81 145 PRO B C 1
ATOM 3512 O O . PRO B 1 145 ? -13.234 -0.086 6.426 1 97.81 145 PRO B O 1
ATOM 3515 N N . VAL B 1 146 ? -13.047 -2.275 6.746 1 97.81 146 VAL B N 1
ATOM 3516 C CA . VAL B 1 146 ? -14.141 -2.311 7.703 1 97.81 146 VAL B CA 1
ATOM 3517 C C . VAL B 1 146 ? -13.797 -1.456 8.922 1 97.81 146 VAL B C 1
ATOM 3519 O O . VAL B 1 146 ? -14.602 -0.638 9.367 1 97.81 146 VAL B O 1
ATOM 3522 N N . ALA B 1 147 ? -12.625 -1.601 9.453 1 98.38 147 ALA B N 1
ATOM 3523 C CA . ALA B 1 147 ? -12.172 -0.814 10.602 1 98.38 147 ALA B CA 1
ATOM 3524 C C . ALA B 1 147 ? -12.039 0.661 10.234 1 98.38 147 ALA B C 1
ATOM 3526 O O . ALA B 1 147 ? -12.516 1.533 10.969 1 98.38 147 ALA B O 1
ATOM 3527 N N . MET B 1 148 ? -11.438 0.926 9.078 1 98.56 148 MET B N 1
ATOM 3528 C CA . MET B 1 148 ? -11.117 2.301 8.711 1 98.56 148 MET B CA 1
ATOM 3529 C C . MET B 1 148 ? -12.383 3.09 8.391 1 98.56 148 MET B C 1
ATOM 3531 O O . MET B 1 148 ? -12.43 4.305 8.602 1 98.56 148 MET B O 1
ATOM 3535 N N . ASN B 1 149 ? -13.406 2.385 7.953 1 98.19 149 ASN B N 1
ATOM 3536 C CA . ASN B 1 149 ? -14.664 3.057 7.637 1 98.19 149 ASN B CA 1
ATOM 3537 C C . ASN B 1 149 ? -15.414 3.471 8.898 1 98.19 149 ASN B C 1
ATOM 3539 O O . ASN B 1 149 ? -16.391 4.227 8.828 1 98.19 149 ASN B O 1
ATOM 3543 N N . LYS B 1 150 ? -14.922 3.035 10.062 1 98.44 150 LYS B N 1
ATOM 3544 C CA . LYS B 1 150 ? -15.523 3.439 11.328 1 98.44 150 LYS B CA 1
ATOM 3545 C C . LYS B 1 150 ? -15.055 4.828 11.742 1 98.44 150 LYS B C 1
ATOM 3547 O O . LYS B 1 150 ? -15.641 5.449 12.633 1 98.44 150 LYS B O 1
ATOM 3552 N N . LEU B 1 151 ? -13.969 5.348 11.156 1 98.69 151 LEU B N 1
ATOM 3553 C CA . LEU B 1 151 ? -13.516 6.703 11.453 1 98.69 151 LEU B CA 1
ATOM 3554 C C . LEU B 1 151 ? -14.656 7.703 11.289 1 98.69 151 LEU B C 1
ATOM 3556 O O . LEU B 1 151 ? -15.461 7.586 10.359 1 98.69 151 LEU B O 1
ATOM 3560 N N . LYS B 1 152 ? -14.68 8.664 12.195 1 98.62 152 LYS B N 1
ATOM 3561 C CA . LYS B 1 152 ? -15.68 9.727 12.062 1 98.62 152 LYS B CA 1
ATOM 3562 C C . LYS B 1 152 ? -15.43 10.562 10.812 1 98.62 152 LYS B C 1
ATOM 3564 O O . LYS B 1 152 ? -16.359 10.844 10.055 1 98.62 152 LYS B O 1
ATOM 3569 N N . GLU B 1 153 ? -14.203 10.992 10.664 1 98.62 153 GLU B N 1
ATOM 3570 C CA . GLU B 1 153 ? -13.805 11.82 9.531 1 98.62 153 GLU B CA 1
ATOM 3571 C C . GLU B 1 153 ? -12.289 11.875 9.398 1 98.62 153 GLU B C 1
ATOM 3573 O O . GLU B 1 153 ? -11.562 11.539 10.336 1 98.62 153 GLU B O 1
ATOM 3578 N N . ILE B 1 154 ? -11.852 12.219 8.234 1 98.88 154 ILE B N 1
ATOM 3579 C CA . ILE B 1 154 ? -10.445 12.414 7.922 1 98.88 154 ILE B CA 1
ATOM 3580 C C . ILE B 1 154 ? -10.211 13.852 7.461 1 98.88 154 ILE B C 1
ATOM 3582 O O . ILE B 1 154 ? -10.859 14.32 6.52 1 98.88 154 ILE B O 1
ATOM 3586 N N . TRP B 1 155 ? -9.383 14.57 8.125 1 98.94 155 TRP B N 1
ATOM 3587 C CA . TRP B 1 155 ? -8.867 15.867 7.684 1 98.94 155 TRP B CA 1
ATOM 3588 C C . TRP B 1 155 ? -7.531 15.703 6.973 1 98.94 155 TRP B C 1
ATOM 3590 O O . TRP B 1 155 ? -6.617 15.055 7.496 1 98.94 155 TRP B O 1
ATOM 3600 N N . VAL B 1 156 ? -7.418 16.266 5.785 1 98.94 156 VAL B N 1
ATOM 3601 C CA . VAL B 1 156 ? -6.223 16.094 4.969 1 98.94 156 VAL B CA 1
ATOM 3602 C C . VAL B 1 156 ? -5.598 17.453 4.672 1 98.94 156 VAL B C 1
ATOM 3604 O O . VAL B 1 156 ? -6.262 18.344 4.141 1 98.94 156 VAL B O 1
ATOM 3607 N N . MET B 1 157 ? -4.383 17.625 5.062 1 98.94 157 MET B N 1
ATOM 3608 C CA . MET B 1 157 ? -3.604 18.688 4.453 1 98.94 157 MET B CA 1
ATOM 3609 C C . MET B 1 157 ? -3.008 18.25 3.121 1 98.94 157 MET B C 1
ATOM 3611 O O . MET B 1 157 ? -2.186 17.328 3.084 1 98.94 157 MET B O 1
ATOM 3615 N N . GLY B 1 158 ? -3.543 18.797 2.082 1 98.69 158 GLY B N 1
ATOM 3616 C CA . GLY B 1 158 ? -2.979 18.375 0.807 1 98.69 158 GLY B CA 1
ATOM 3617 C C . GLY B 1 158 ? -3.803 18.828 -0.385 1 98.69 158 GLY B C 1
ATOM 3618 O O . GLY B 1 158 ? -4.949 19.25 -0.229 1 98.69 158 GLY B O 1
ATOM 3619 N N . GLY B 1 159 ? -3.164 18.734 -1.518 1 98.56 159 GLY B N 1
ATOM 3620 C CA . GLY B 1 159 ? -3.84 19.016 -2.775 1 98.56 159 GLY B CA 1
ATOM 3621 C C . GLY B 1 159 ? -4.047 20.5 -3.025 1 98.56 159 GLY B C 1
ATOM 3622 O O . GLY B 1 159 ? -3.5 21.328 -2.309 1 98.56 159 GLY B O 1
ATOM 3623 N N . THR B 1 160 ? -4.66 20.766 -4.137 1 98.44 160 THR B N 1
ATOM 3624 C CA . THR B 1 160 ? -5.008 22.125 -4.559 1 98.44 160 THR B CA 1
ATOM 3625 C C . THR B 1 160 ? -6.449 22.188 -5.055 1 98.44 160 THR B C 1
ATOM 3627 O O . THR B 1 160 ? -7.027 21.156 -5.418 1 98.44 160 THR B O 1
ATOM 3630 N N . SER B 1 161 ? -7.039 23.328 -4.953 1 97.38 161 SER B N 1
ATOM 3631 C CA . SER B 1 161 ? -8.344 23.531 -5.578 1 97.38 161 SER B CA 1
ATOM 3632 C C . SER B 1 161 ? -8.211 24.312 -6.883 1 97.38 161 SER B C 1
ATOM 3634 O O . SER B 1 161 ? -9.164 24.391 -7.66 1 97.38 161 SER B O 1
ATOM 3636 N N . ASP B 1 162 ? -7.02 24.844 -7.156 1 95.88 162 ASP B N 1
ATOM 3637 C CA . ASP B 1 162 ? -6.836 25.703 -8.328 1 95.88 162 ASP B CA 1
ATOM 3638 C C . ASP B 1 162 ? -5.75 25.141 -9.25 1 95.88 162 ASP B C 1
ATOM 3640 O O . ASP B 1 162 ? -5.297 25.828 -10.164 1 95.88 162 ASP B O 1
ATOM 3644 N N . HIS B 1 163 ? -5.203 24 -8.945 1 95.31 163 HIS B N 1
ATOM 3645 C CA . HIS B 1 163 ? -4.254 23.25 -9.766 1 95.31 163 HIS B CA 1
ATOM 3646 C C . HIS B 1 163 ? -2.863 23.875 -9.695 1 95.31 163 HIS B C 1
ATOM 3648 O O . HIS B 1 163 ? -2.002 23.562 -10.523 1 95.31 163 HIS B O 1
ATOM 3654 N N . VAL B 1 164 ? -2.641 24.797 -8.75 1 96.44 164 VAL B N 1
ATOM 3655 C CA . VAL B 1 164 ? -1.324 25.406 -8.578 1 96.44 164 VAL B CA 1
ATOM 3656 C C . VAL B 1 164 ? -0.617 24.781 -7.379 1 96.44 164 VAL B C 1
ATOM 3658 O O . VAL B 1 164 ? -1.056 24.938 -6.238 1 96.44 164 VAL B O 1
ATOM 3661 N N . GLY B 1 165 ? 0.495 24.125 -7.668 1 96.25 165 GLY B N 1
ATOM 3662 C CA . GLY B 1 165 ? 1.171 23.359 -6.629 1 96.25 165 GLY B CA 1
ATOM 3663 C C . GLY B 1 165 ? 2.367 24.078 -6.039 1 96.25 165 GLY B C 1
ATOM 3664 O O . GLY B 1 165 ? 2.641 25.234 -6.395 1 96.25 165 GLY B O 1
ATOM 3665 N N . ASN B 1 166 ? 2.996 23.453 -5.051 1 94.81 166 ASN B N 1
ATOM 3666 C CA . ASN B 1 166 ? 4.227 23.953 -4.441 1 94.81 166 ASN B CA 1
ATOM 3667 C C . ASN B 1 166 ? 5.402 23.031 -4.715 1 94.81 166 ASN B C 1
ATOM 3669 O O . ASN B 1 166 ? 6.559 23.453 -4.688 1 94.81 166 ASN B O 1
ATOM 3673 N N . CYS B 1 167 ? 5.074 21.766 -4.816 1 94.31 167 CYS B N 1
ATOM 3674 C CA . CYS B 1 167 ? 6.121 20.797 -5.113 1 94.31 167 CYS B CA 1
ATOM 3675 C C . CYS B 1 167 ? 6.492 20.828 -6.59 1 94.31 167 CYS B C 1
ATOM 3677 O O . CYS B 1 167 ? 7.668 20.703 -6.941 1 94.31 167 CYS B O 1
ATOM 3679 N N . THR B 1 168 ? 5.523 20.812 -7.453 1 95.62 168 THR B N 1
ATOM 3680 C CA . THR B 1 168 ? 5.613 21.172 -8.867 1 95.62 168 THR B CA 1
ATOM 3681 C C . THR B 1 168 ? 4.645 22.297 -9.211 1 95.62 168 THR B C 1
ATOM 3683 O O . THR B 1 168 ? 3.904 22.766 -8.344 1 95.62 168 THR B O 1
ATOM 3686 N N . LYS B 1 169 ? 4.629 22.672 -10.492 1 96.56 169 LYS B N 1
ATOM 3687 C CA . LYS B 1 169 ? 3.684 23.688 -10.938 1 96.56 169 LYS B CA 1
ATOM 3688 C C . LYS B 1 169 ? 2.244 23.266 -10.656 1 96.56 169 LYS B C 1
ATOM 3690 O O . LYS B 1 169 ? 1.383 24.109 -10.406 1 96.56 169 LYS B O 1
ATOM 3695 N N . TRP B 1 170 ? 2.064 21.922 -10.539 1 97.38 170 TRP B N 1
ATOM 3696 C CA . TRP B 1 170 ? 0.691 21.438 -10.531 1 97.38 170 TRP B CA 1
ATOM 3697 C C . TRP B 1 170 ? 0.354 20.781 -9.195 1 97.38 170 TRP B C 1
ATOM 3699 O O . TRP B 1 170 ? -0.817 20.688 -8.82 1 97.38 170 TRP B O 1
ATOM 3709 N N . ALA B 1 171 ? 1.371 20.281 -8.5 1 98.38 171 ALA B N 1
ATOM 3710 C CA . ALA B 1 171 ? 1.077 19.328 -7.43 1 98.38 171 ALA B CA 1
ATOM 3711 C C . ALA B 1 171 ? 1.571 19.844 -6.082 1 98.38 171 ALA B C 1
ATOM 3713 O O . ALA B 1 171 ? 2.666 20.406 -5.988 1 98.38 171 ALA B O 1
ATOM 3714 N N . GLU B 1 172 ? 0.739 19.797 -5.125 1 98.56 172 GLU B N 1
ATOM 3715 C CA . GLU B 1 172 ? 1.104 20.016 -3.729 1 98.56 172 GLU B CA 1
ATOM 3716 C C . GLU B 1 172 ? 1.921 18.844 -3.182 1 98.56 172 GLU B C 1
ATOM 3718 O O . GLU B 1 172 ? 1.757 17.703 -3.623 1 98.56 172 GLU B O 1
ATOM 3723 N N . PHE B 1 173 ? 2.807 19.078 -2.25 1 98.44 173 PHE B N 1
ATOM 3724 C CA . PHE B 1 173 ? 3.854 18.172 -1.78 1 98.44 173 PHE B CA 1
ATOM 3725 C C . PHE B 1 173 ? 3.262 16.859 -1.301 1 98.44 173 PHE B C 1
ATOM 3727 O O . PHE B 1 173 ? 3.693 15.789 -1.729 1 98.44 173 PHE B O 1
ATOM 3734 N N . ASN B 1 174 ? 2.287 16.859 -0.35 1 98.81 174 ASN B N 1
ATOM 3735 C CA . ASN B 1 174 ? 1.786 15.625 0.261 1 98.81 174 ASN B CA 1
ATOM 3736 C C . ASN B 1 174 ? 1.163 14.695 -0.776 1 98.81 174 ASN B C 1
ATOM 3738 O O . ASN B 1 174 ? 1.318 13.477 -0.696 1 98.81 174 ASN B O 1
ATOM 3742 N N . ILE B 1 175 ? 0.399 15.297 -1.7 1 98.88 175 ILE B N 1
ATOM 3743 C CA . ILE B 1 175 ? -0.223 14.492 -2.75 1 98.88 175 ILE B CA 1
ATOM 3744 C C . ILE B 1 175 ? 0.84 14.023 -3.74 1 98.88 175 ILE B C 1
ATOM 3746 O O . ILE B 1 175 ? 0.836 12.867 -4.16 1 98.88 175 ILE B O 1
ATOM 3750 N N . ARG B 1 176 ? 1.794 14.883 -4.102 1 98.62 176 ARG B N 1
ATOM 3751 C CA . ARG B 1 176 ? 2.863 14.539 -5.031 1 98.62 176 ARG B CA 1
ATOM 3752 C C . ARG B 1 176 ? 3.748 13.438 -4.465 1 98.62 176 ARG B C 1
ATOM 3754 O O . ARG B 1 176 ? 4.254 12.594 -5.215 1 98.62 176 ARG B O 1
ATOM 3761 N N . ALA B 1 177 ? 3.965 13.484 -3.201 1 98.62 177 ALA B N 1
ATOM 3762 C CA . ALA B 1 177 ? 4.859 12.539 -2.535 1 98.62 177 ALA B CA 1
ATOM 3763 C C . ALA B 1 177 ? 4.328 11.117 -2.641 1 98.62 177 ALA B C 1
ATOM 3765 O O . ALA B 1 177 ? 5.102 10.156 -2.637 1 98.62 177 ALA B O 1
ATOM 3766 N N . ASP B 1 178 ? 3.047 10.969 -2.703 1 98.75 178 ASP B N 1
ATOM 3767 C CA . ASP B 1 178 ? 2.439 9.656 -2.912 1 98.75 178 ASP B CA 1
ATOM 3768 C C . ASP B 1 178 ? 1.085 9.789 -3.605 1 98.75 178 ASP B C 1
ATOM 3770 O O . ASP B 1 178 ? 0.041 9.594 -2.98 1 98.75 178 ASP B O 1
ATOM 3774 N N . PRO B 1 179 ? 1.104 10.047 -4.906 1 98.75 179 PRO B N 1
ATOM 3775 C CA . PRO B 1 179 ? -0.152 10.281 -5.621 1 98.75 179 PRO B CA 1
ATOM 3776 C C . PRO B 1 179 ? -1.061 9.047 -5.633 1 98.75 179 PRO B C 1
ATOM 3778 O O . PRO B 1 179 ? -2.285 9.188 -5.586 1 98.75 179 PRO B O 1
ATOM 3781 N N . GLU B 1 180 ? -0.478 7.844 -5.648 1 98.75 180 GLU B N 1
ATOM 3782 C CA . GLU B 1 180 ? -1.256 6.609 -5.652 1 98.75 180 GLU B CA 1
ATOM 3783 C C . GLU B 1 180 ? -2.047 6.449 -4.355 1 98.75 180 GLU B C 1
ATOM 3785 O O . GLU B 1 180 ? -3.227 6.094 -4.383 1 98.75 180 GLU B O 1
ATOM 3790 N N . ALA B 1 181 ? -1.385 6.723 -3.248 1 98.88 181 ALA B N 1
ATOM 3791 C CA . ALA B 1 181 ? -2.066 6.633 -1.959 1 98.88 181 ALA B CA 1
ATOM 3792 C C . ALA B 1 181 ? -3.225 7.625 -1.882 1 98.88 181 ALA B C 1
ATOM 3794 O O . ALA B 1 181 ? -4.316 7.277 -1.427 1 98.88 181 ALA B O 1
ATOM 3795 N N . ALA B 1 182 ? -2.949 8.867 -2.289 1 98.88 182 ALA B N 1
ATOM 3796 C CA . ALA B 1 182 ? -3.992 9.891 -2.275 1 98.88 182 ALA B CA 1
ATOM 3797 C C . ALA B 1 182 ? -5.176 9.477 -3.148 1 98.88 182 ALA B C 1
ATOM 3799 O O . ALA B 1 182 ? -6.332 9.586 -2.73 1 98.88 182 ALA B O 1
ATOM 3800 N N . GLN B 1 183 ? -4.906 8.984 -4.348 1 98.69 183 GLN B N 1
ATOM 3801 C CA . GLN B 1 183 ? -5.961 8.562 -5.262 1 98.69 183 GLN B CA 1
ATOM 3802 C C . GLN B 1 183 ? -6.801 7.441 -4.652 1 98.69 183 GLN B C 1
ATOM 3804 O O . GLN B 1 183 ? -8.023 7.438 -4.781 1 98.69 183 GLN B O 1
ATOM 3809 N N . ALA B 1 184 ? -6.129 6.48 -4.074 1 98.44 184 ALA B N 1
ATOM 3810 C CA . ALA B 1 184 ? -6.84 5.359 -3.457 1 98.44 184 ALA B CA 1
ATOM 3811 C C . ALA B 1 184 ? -7.832 5.852 -2.408 1 98.44 184 ALA B C 1
ATOM 3813 O O . ALA B 1 184 ? -8.984 5.41 -2.381 1 98.44 184 ALA B O 1
ATOM 3814 N N . ILE B 1 185 ? -7.398 6.793 -1.543 1 98.56 185 ILE B N 1
ATOM 3815 C CA . ILE B 1 185 ? -8.227 7.281 -0.448 1 98.56 185 ILE B CA 1
ATOM 3816 C C . ILE B 1 185 ? -9.367 8.133 -1.004 1 98.56 185 ILE B C 1
ATOM 3818 O O . ILE B 1 185 ? -10.523 7.98 -0.593 1 98.56 185 ILE B O 1
ATOM 3822 N N . PHE B 1 186 ? -9.07 9.016 -1.94 1 98.5 186 PHE B N 1
ATOM 3823 C CA . PHE B 1 186 ? -10.094 9.914 -2.465 1 98.5 186 PHE B CA 1
ATOM 3824 C C . PHE B 1 186 ? -11.125 9.148 -3.287 1 98.5 186 PHE B C 1
ATOM 3826 O O . PHE B 1 186 ? -12.266 9.586 -3.414 1 98.5 186 PHE B O 1
ATOM 3833 N N . ARG B 1 187 ? -10.75 8.008 -3.752 1 95.62 187 ARG B N 1
ATOM 3834 C CA . ARG B 1 187 ? -11.664 7.195 -4.543 1 95.62 187 ARG B CA 1
ATOM 3835 C C . ARG B 1 187 ? -12.531 6.312 -3.648 1 95.62 187 ARG B C 1
ATOM 3837 O O . ARG B 1 187 ? -13.734 6.184 -3.869 1 95.62 187 ARG B O 1
ATOM 3844 N N . ASP B 1 188 ? -11.93 5.707 -2.68 1 93 188 ASP B N 1
ATOM 3845 C CA . ASP B 1 188 ? -12.57 4.559 -2.047 1 93 188 ASP B CA 1
ATOM 3846 C C . ASP B 1 188 ? -13.227 4.953 -0.725 1 93 188 ASP B C 1
ATOM 3848 O O . ASP B 1 188 ? -14.164 4.301 -0.273 1 93 188 ASP B O 1
ATOM 3852 N N . TYR B 1 189 ? -12.625 5.883 0.003 1 94.62 189 TYR B N 1
ATOM 3853 C CA . TYR B 1 189 ? -13.195 6.289 1.281 1 94.62 189 TYR B CA 1
ATOM 3854 C C . TYR B 1 189 ? -14.414 7.184 1.074 1 94.62 189 TYR B C 1
ATOM 3856 O O . TYR B 1 189 ? -14.516 7.883 0.064 1 94.62 189 TYR B O 1
ATOM 3864 N N . ASP B 1 190 ? -15.367 7.117 1.967 1 97.19 190 ASP B N 1
ATOM 3865 C CA . ASP B 1 190 ? -16.562 7.945 1.93 1 97.19 190 ASP B CA 1
ATOM 3866 C C . ASP B 1 190 ? -16.203 9.43 1.849 1 97.19 190 ASP B C 1
ATOM 3868 O O . A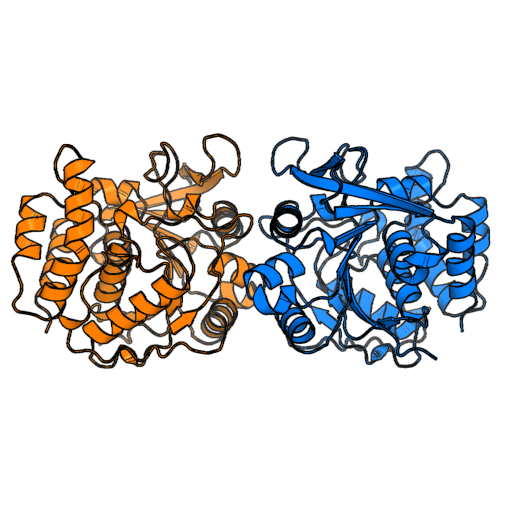SP B 1 190 ? -15.789 10.023 2.842 1 97.19 190 ASP B O 1
ATOM 3872 N N . ASN B 1 191 ? -16.438 10.047 0.718 1 98 191 ASN B N 1
ATOM 3873 C CA . ASN B 1 191 ? -16.031 11.422 0.448 1 98 191 ASN B CA 1
ATOM 3874 C C . ASN B 1 191 ? -16.75 12.406 1.372 1 98 191 ASN B C 1
ATOM 3876 O O . ASN B 1 191 ? -16.25 13.508 1.613 1 98 191 ASN B O 1
ATOM 3880 N N . SER B 1 192 ? -17.938 12.016 1.877 1 97.94 192 SER B N 1
ATOM 3881 C CA . SER B 1 192 ? -18.656 12.898 2.789 1 97.94 192 SER B CA 1
ATOM 3882 C C . SER B 1 192 ? -17.922 13.047 4.113 1 97.94 192 SER B C 1
ATOM 3884 O O . SER B 1 192 ? -18.203 13.969 4.883 1 97.94 192 SER B O 1
ATOM 3886 N N . LYS B 1 193 ? -16.938 12.188 4.348 1 98.38 193 LYS B N 1
ATOM 3887 C CA . LYS B 1 193 ? -16.234 12.18 5.621 1 98.38 193 LYS B CA 1
ATOM 3888 C C . LYS B 1 193 ? -14.82 12.742 5.465 1 98.38 193 LYS B C 1
ATOM 3890 O O . LYS B 1 193 ? -14.016 12.68 6.395 1 98.38 193 LYS B O 1
ATOM 3895 N N . ILE B 1 194 ? -14.461 13.234 4.301 1 98.88 194 ILE B N 1
ATOM 3896 C CA . ILE B 1 194 ? -13.133 13.797 4.062 1 98.88 194 ILE B CA 1
ATOM 3897 C C . ILE B 1 194 ? -13.219 15.312 3.979 1 98.88 194 ILE B C 1
ATOM 3899 O O . ILE B 1 194 ? -14.109 15.859 3.322 1 98.88 194 ILE B O 1
ATOM 3903 N N . THR B 1 195 ? -12.367 16.016 4.664 1 98.94 195 THR B N 1
ATOM 3904 C CA . THR B 1 195 ? -12.188 17.453 4.555 1 98.94 195 THR B CA 1
ATOM 3905 C C . THR B 1 195 ? -10.734 17.797 4.207 1 98.94 195 THR B C 1
ATOM 3907 O O . THR B 1 195 ? -9.805 17.266 4.824 1 98.94 195 THR B O 1
ATOM 3910 N N . ILE B 1 196 ? -10.594 18.688 3.217 1 98.88 196 ILE B N 1
ATOM 3911 C CA . ILE B 1 196 ? -9.25 19.031 2.766 1 98.88 196 ILE B CA 1
ATOM 3912 C C . ILE B 1 196 ? -8.953 20.484 3.09 1 98.88 196 ILE B C 1
ATOM 3914 O O . ILE B 1 196 ? -9.766 21.375 2.807 1 98.88 196 ILE B O 1
ATOM 3918 N N . SER B 1 197 ? -7.906 20.734 3.838 1 98.88 197 SER B N 1
ATOM 3919 C CA . SER B 1 197 ? -7.195 22.016 3.84 1 98.88 197 SER B CA 1
ATOM 3920 C C . SER B 1 197 ? -6.094 22.031 2.785 1 98.88 197 SER B C 1
ATOM 3922 O O . SER B 1 197 ? -5.047 21.406 2.963 1 98.88 197 SER B O 1
ATOM 3924 N N . SER B 1 198 ? -6.297 22.781 1.715 1 98.81 198 SER B N 1
ATOM 3925 C CA . SER B 1 198 ? -5.465 22.656 0.522 1 98.81 198 SER B CA 1
ATOM 3926 C C . SER B 1 198 ? -4.316 23.672 0.547 1 98.81 198 SER B C 1
ATOM 3928 O O . SER B 1 198 ? -4.312 24.594 1.364 1 98.81 198 SER B O 1
ATOM 3930 N N . TRP B 1 199 ? -3.396 23.438 -0.345 1 98.62 199 TRP B N 1
ATOM 3931 C CA . TRP B 1 199 ? -2.324 24.406 -0.577 1 98.62 199 TRP B CA 1
ATOM 3932 C C . TRP B 1 199 ? -2.887 25.734 -1.04 1 98.62 199 TRP B C 1
ATOM 3934 O O . TRP B 1 199 ? -2.35 26.797 -0.7 1 98.62 199 TRP B O 1
ATOM 3944 N N . THR B 1 200 ? -3.977 25.703 -1.804 1 98.62 200 THR B N 1
ATOM 3945 C CA . THR B 1 200 ? -4.633 26.938 -2.25 1 98.62 200 THR B CA 1
ATOM 3946 C C . THR B 1 200 ? -5.062 27.781 -1.058 1 98.62 200 THR B C 1
ATOM 3948 O O . THR B 1 200 ? -4.812 28.984 -1.026 1 98.62 200 THR B O 1
ATOM 3951 N N . LEU B 1 201 ? -5.66 27.125 -0.096 1 98.75 201 LEU B N 1
ATOM 3952 C CA . LEU B 1 201 ? -6.066 27.828 1.117 1 98.75 201 LEU B CA 1
ATOM 3953 C C . LEU B 1 201 ? -4.852 28.375 1.857 1 98.75 201 LEU B C 1
ATOM 3955 O O . LEU B 1 201 ? -4.883 29.5 2.357 1 98.75 201 LEU B O 1
ATOM 3959 N N . THR B 1 202 ? -3.824 27.547 1.955 1 98.5 202 THR B N 1
ATOM 3960 C CA . THR B 1 202 ? -2.582 27.953 2.607 1 98.5 202 THR B CA 1
ATOM 3961 C C . THR B 1 202 ? -2.021 29.219 1.972 1 98.5 202 THR B C 1
ATOM 3963 O O . THR B 1 202 ? -1.627 30.141 2.676 1 98.5 202 THR B O 1
ATOM 3966 N N . GLN B 1 203 ? -1.998 29.25 0.673 1 97.25 203 GLN B N 1
ATOM 3967 C CA . GLN B 1 203 ? -1.463 30.391 -0.063 1 97.25 203 GLN B CA 1
ATOM 3968 C C . GLN B 1 203 ? -2.264 31.656 0.225 1 97.25 203 GLN B C 1
ATOM 3970 O O . GLN B 1 203 ? -1.698 32.75 0.316 1 97.25 203 GLN B O 1
ATOM 3975 N N . MET B 1 204 ? -3.518 31.484 0.402 1 97.44 204 MET B N 1
ATOM 3976 C CA . MET B 1 204 ? -4.402 32.625 0.66 1 97.44 204 MET B CA 1
ATOM 3977 C C . MET B 1 204 ? -4.215 33.156 2.078 1 97.44 204 MET B C 1
ATOM 3979 O O . MET B 1 204 ? -4.66 34.25 2.398 1 97.44 204 MET B O 1
ATOM 3983 N N . ASN B 1 205 ? -3.514 32.406 2.846 1 97.94 205 ASN B N 1
ATOM 3984 C CA . ASN B 1 205 ? -3.369 32.781 4.25 1 97.94 205 ASN B CA 1
ATOM 3985 C C . ASN B 1 205 ? -1.905 32.781 4.68 1 97.94 205 ASN B C 1
ATOM 3987 O O . ASN B 1 205 ? -1.585 32.438 5.816 1 97.94 205 ASN B O 1
ATOM 3991 N N . ARG B 1 206 ? -1.064 33.062 3.773 1 96.88 206 ARG B N 1
ATOM 3992 C CA . ARG B 1 206 ? 0.343 33.219 4.113 1 96.88 206 ARG B CA 1
ATOM 3993 C C . ARG B 1 206 ? 0.515 34.281 5.219 1 96.88 206 ARG B C 1
ATOM 3995 O O . ARG B 1 206 ? -0.232 35.25 5.281 1 96.88 206 ARG B O 1
ATOM 4002 N N . LEU B 1 207 ? 1.486 34.062 6.02 1 96.31 207 LEU B N 1
ATOM 4003 C CA . LEU B 1 207 ? 1.83 35.031 7.047 1 96.31 207 LEU B CA 1
ATOM 4004 C C . LEU B 1 207 ? 2.674 36.156 6.457 1 96.31 207 LEU B C 1
ATOM 4006 O O . LEU B 1 207 ? 3.691 35.906 5.809 1 96.31 207 LEU B O 1
ATOM 4010 N N . LYS B 1 208 ? 2.307 37.344 6.715 1 95 208 LYS B N 1
ATOM 4011 C CA . LYS B 1 208 ? 3.045 38.531 6.285 1 95 208 LYS B CA 1
ATOM 4012 C C . LYS B 1 208 ? 4.262 38.781 7.172 1 95 208 LYS B C 1
ATOM 4014 O O . LYS B 1 208 ? 4.297 38.312 8.32 1 95 208 LYS B O 1
ATOM 4019 N N . PRO B 1 209 ? 5.191 39.438 6.582 1 90.69 209 PRO B N 1
ATOM 4020 C CA . PRO B 1 209 ? 6.422 39.656 7.34 1 90.69 209 PRO B CA 1
ATOM 4021 C C . PRO B 1 209 ? 6.16 40.281 8.719 1 90.69 209 PRO B C 1
ATOM 4023 O O . PRO B 1 209 ? 6.789 39.875 9.703 1 90.69 209 PRO B O 1
ATOM 4026 N N . ASN B 1 210 ? 5.312 41.188 8.812 1 91.25 210 ASN B N 1
ATOM 4027 C CA . ASN B 1 210 ? 5.012 41.812 10.094 1 91.25 210 ASN B CA 1
ATOM 4028 C C . ASN B 1 210 ? 4.363 40.844 11.062 1 91.25 210 ASN B C 1
ATOM 4030 O O . ASN B 1 210 ? 4.586 40.906 12.273 1 91.25 210 ASN B O 1
ATOM 4034 N N . GLU B 1 211 ? 3.551 39.906 10.555 1 91.88 211 GLU B N 1
ATOM 4035 C CA . GLU B 1 211 ? 2.943 38.875 11.375 1 91.88 211 GLU B CA 1
ATOM 4036 C C . GLU B 1 211 ? 3.994 37.875 11.875 1 91.88 211 GLU B C 1
ATOM 4038 O O . GLU B 1 211 ? 3.961 37.469 13.031 1 91.88 211 GLU B O 1
ATOM 4043 N N . VAL B 1 212 ? 4.898 37.594 11.023 1 87.69 212 VAL B N 1
ATOM 4044 C CA . VAL B 1 212 ? 5.988 36.688 11.375 1 87.69 212 VAL B CA 1
ATOM 4045 C C . VAL B 1 212 ? 6.836 37.312 12.484 1 87.69 212 VAL B C 1
ATOM 4047 O O . VAL B 1 212 ? 7.191 36.625 13.453 1 87.69 212 VAL B O 1
ATOM 4050 N N . THR B 1 213 ? 7.094 38.562 12.312 1 83.5 213 THR B N 1
ATOM 4051 C CA . THR B 1 213 ? 7.883 39.281 13.305 1 83.5 213 THR B CA 1
ATOM 4052 C C . THR B 1 213 ? 7.164 39.312 14.648 1 83.5 213 THR B C 1
ATOM 4054 O O . THR B 1 213 ? 7.789 39.125 15.695 1 83.5 213 THR B O 1
ATOM 4057 N N . ARG B 1 214 ? 5.957 39.5 14.578 1 83 214 ARG B N 1
ATOM 4058 C CA . ARG B 1 214 ? 5.148 39.531 15.789 1 83 214 ARG B CA 1
ATOM 4059 C C . ARG B 1 214 ? 5.191 38.188 16.5 1 83 214 ARG B C 1
ATOM 4061 O O . ARG B 1 214 ? 5.316 38.125 17.719 1 83 214 ARG B O 1
ATOM 4068 N N . LEU B 1 215 ? 5.156 37.188 15.789 1 82.81 215 LEU B N 1
ATOM 4069 C CA . LEU B 1 215 ? 5.117 35.812 16.344 1 82.81 215 LEU B CA 1
ATOM 4070 C C . LEU B 1 215 ? 6.488 35.406 16.859 1 82.81 215 LEU B C 1
ATOM 4072 O O . LEU B 1 215 ? 6.598 34.812 17.922 1 82.81 215 LEU B O 1
ATOM 4076 N N . THR B 1 216 ? 7.477 35.75 16.188 1 73.88 216 THR B N 1
ATOM 4077 C CA . THR B 1 216 ? 8.82 35.281 16.5 1 73.88 216 THR B CA 1
ATOM 4078 C C . THR B 1 216 ? 9.492 36.188 17.531 1 73.88 216 THR B C 1
ATOM 4080 O O . THR B 1 216 ? 10.57 35.875 18.031 1 73.88 216 THR B O 1
ATOM 4083 N N . GLY B 1 217 ? 8.938 37.125 17.719 1 69.81 217 GLY B N 1
ATOM 4084 C CA . GLY B 1 217 ? 9.539 38.062 18.656 1 69.81 217 GLY B CA 1
ATOM 4085 C C . GLY B 1 217 ? 9.312 37.688 20.109 1 69.81 217 GLY B C 1
ATOM 4086 O O . GLY B 1 217 ? 9.969 38.219 21.016 1 69.81 217 GLY B O 1
ATOM 4087 N N . ARG B 1 218 ? 8.578 36.625 20.266 1 73.38 218 ARG B N 1
ATOM 4088 C CA . ARG B 1 218 ? 8.312 36.188 21.625 1 73.38 218 ARG B CA 1
ATOM 4089 C C . ARG B 1 218 ? 9.219 35.031 22 1 73.38 218 ARG B C 1
ATOM 4091 O O . ARG B 1 218 ? 9.391 34.062 21.219 1 73.38 218 ARG B O 1
ATOM 4098 N N . GLU B 1 219 ? 10.062 35.125 23.016 1 78.31 219 GLU B N 1
ATOM 4099 C CA . GLU B 1 219 ? 10.922 34.062 23.469 1 78.31 219 GLU B CA 1
ATOM 4100 C C . GLU B 1 219 ? 10.773 33.812 24.969 1 78.31 219 GLU B C 1
ATOM 4102 O O . GLU B 1 219 ? 11.656 33.25 25.609 1 78.31 219 GLU B O 1
ATOM 4107 N N . ASP B 1 220 ? 9.75 34.219 25.391 1 83.75 220 ASP B N 1
ATOM 4108 C CA . ASP B 1 220 ? 9.562 34.188 26.844 1 83.75 220 ASP B CA 1
ATOM 4109 C C . ASP B 1 220 ? 8.992 32.844 27.297 1 83.75 220 ASP B C 1
ATOM 4111 O O . ASP B 1 220 ? 9.07 32.5 28.484 1 83.75 220 ASP B O 1
ATOM 4115 N N . THR B 1 221 ? 8.414 32.156 26.375 1 88.19 221 THR B N 1
ATOM 4116 C CA . THR B 1 221 ? 7.879 30.844 26.703 1 88.19 221 THR B CA 1
ATOM 4117 C C . THR B 1 221 ? 8.617 29.734 25.938 1 88.19 221 THR B C 1
ATOM 4119 O O . THR B 1 221 ? 9.297 30.016 24.953 1 88.19 221 THR B O 1
ATOM 4122 N N . THR B 1 222 ? 8.523 28.531 26.438 1 88.56 222 THR B N 1
ATOM 4123 C CA . THR B 1 222 ? 9.18 27.391 25.797 1 88.56 222 THR B CA 1
ATOM 4124 C C . THR B 1 222 ? 8.656 27.172 24.375 1 88.56 222 THR B C 1
ATOM 4126 O O . THR B 1 222 ? 9.438 26.906 23.469 1 88.56 222 THR B O 1
ATOM 4129 N N . ILE B 1 223 ? 7.367 27.328 24.203 1 91.62 223 ILE B N 1
ATOM 4130 C CA . ILE B 1 223 ? 6.75 27.109 22.891 1 91.62 223 ILE B CA 1
ATOM 4131 C C . ILE B 1 223 ? 7.176 28.219 21.938 1 91.62 223 ILE B C 1
ATOM 4133 O O . ILE B 1 223 ? 7.453 27.953 20.766 1 91.62 223 ILE B O 1
ATOM 4137 N N . ALA B 1 224 ? 7.176 29.422 22.453 1 91.19 224 ALA B N 1
ATOM 4138 C CA . ALA B 1 224 ? 7.633 30.547 21.625 1 91.19 224 ALA B CA 1
ATOM 4139 C C . ALA B 1 224 ? 9.07 30.328 21.172 1 91.19 224 ALA B C 1
ATOM 4141 O O . ALA B 1 224 ? 9.398 30.547 20 1 91.19 224 ALA B O 1
ATOM 4142 N N . LYS B 1 225 ? 9.898 29.922 22.078 1 89.56 225 LYS B N 1
ATOM 4143 C CA . LYS B 1 225 ? 11.289 29.625 21.75 1 89.56 225 LYS B CA 1
ATOM 4144 C C . LYS B 1 225 ? 11.391 28.516 20.703 1 89.56 225 LYS B C 1
ATOM 4146 O O . LYS B 1 225 ? 12.195 28.609 19.781 1 89.56 225 LYS B O 1
ATOM 4151 N N . TRP B 1 226 ? 10.617 27.484 20.891 1 91.25 226 TRP B N 1
ATOM 4152 C CA . TRP B 1 226 ? 10.586 26.359 19.969 1 91.25 226 TRP B CA 1
ATOM 4153 C C . TRP B 1 226 ? 10.227 26.812 18.562 1 91.25 226 TRP B C 1
ATOM 4155 O O . TRP B 1 226 ? 10.922 26.5 17.594 1 91.25 226 TRP B O 1
ATOM 4165 N N . MET B 1 227 ? 9.141 27.562 18.438 1 91.12 227 MET B N 1
ATOM 4166 C CA . MET B 1 227 ? 8.664 28.016 17.141 1 91.12 227 MET B CA 1
ATOM 4167 C C . MET B 1 227 ? 9.672 28.953 16.484 1 91.12 227 MET B C 1
ATOM 4169 O O . MET B 1 227 ? 9.906 28.875 15.273 1 91.12 227 MET B O 1
ATOM 4173 N N . HIS B 1 228 ? 10.258 29.844 17.297 1 89.94 228 HIS B N 1
ATOM 4174 C CA . HIS B 1 228 ? 11.273 30.766 16.781 1 89.94 228 HIS B CA 1
ATOM 4175 C C . HIS B 1 228 ? 12.453 30 16.203 1 89.94 228 HIS B C 1
ATOM 4177 O O . HIS B 1 228 ? 12.891 30.297 15.078 1 89.94 228 HIS B O 1
ATOM 4183 N N . HIS B 1 229 ? 12.938 29.016 16.859 1 90.38 229 HIS B N 1
ATOM 4184 C CA . HIS B 1 229 ? 14.117 28.281 16.438 1 90.38 229 HIS B CA 1
ATOM 4185 C C . HIS B 1 229 ? 13.805 27.391 15.227 1 90.38 229 HIS B C 1
ATOM 4187 O O . HIS B 1 229 ? 14.586 27.344 14.281 1 90.38 229 HIS B O 1
ATOM 4193 N N . THR B 1 230 ? 12.672 26.75 15.266 1 92.31 230 THR B N 1
ATOM 4194 C CA . THR B 1 230 ? 12.344 25.828 14.18 1 92.31 230 THR B CA 1
ATOM 4195 C C . THR B 1 230 ? 11.961 26.594 12.922 1 92.31 230 THR B C 1
ATOM 4197 O O . THR B 1 230 ? 12.312 26.188 11.805 1 92.31 230 THR B O 1
ATOM 4200 N N . TRP B 1 231 ? 11.234 27.734 13.047 1 92.38 231 TRP B N 1
ATOM 4201 C CA . TRP B 1 231 ? 10.742 28.5 11.906 1 92.38 231 TRP B CA 1
ATOM 4202 C C . TRP B 1 231 ? 11.875 29.234 11.203 1 92.38 231 TRP B C 1
ATOM 4204 O O . TRP B 1 231 ? 11.75 29.625 10.047 1 92.38 231 TRP B O 1
ATOM 4214 N N . ALA B 1 232 ? 12.984 29.438 11.93 1 90.31 232 ALA B N 1
ATOM 4215 C CA . ALA B 1 232 ? 14.07 30.266 11.414 1 90.31 232 ALA B CA 1
ATOM 4216 C C . ALA B 1 232 ? 14.547 29.766 10.047 1 90.31 232 ALA B C 1
ATOM 4218 O O . ALA B 1 232 ? 14.789 30.562 9.141 1 90.31 232 ALA B O 1
ATOM 4219 N N . THR B 1 233 ? 14.672 28.484 9.953 1 89.12 233 THR B N 1
ATOM 4220 C CA . THR B 1 233 ? 15.133 27.891 8.695 1 89.12 233 THR B CA 1
ATOM 4221 C C . THR B 1 233 ? 14.117 28.125 7.582 1 89.12 233 THR B C 1
ATOM 4223 O O . THR B 1 233 ? 14.492 28.469 6.457 1 89.12 233 THR B O 1
ATOM 4226 N N . MET B 1 234 ? 12.867 27.922 7.855 1 89.12 234 MET B N 1
ATOM 4227 C CA . MET B 1 234 ? 11.797 28.125 6.879 1 89.12 234 MET B CA 1
ATOM 4228 C C . MET B 1 234 ? 11.719 29.594 6.473 1 89.12 234 MET B C 1
ATOM 4230 O O . MET B 1 234 ? 11.523 29.922 5.297 1 89.12 234 MET B O 1
ATOM 4234 N N . ILE B 1 235 ? 11.875 30.5 7.434 1 89.75 235 ILE B N 1
ATOM 4235 C CA . ILE B 1 235 ? 11.852 31.938 7.176 1 89.75 235 ILE B CA 1
ATOM 4236 C C . ILE B 1 235 ? 13 32.312 6.242 1 89.75 235 ILE B C 1
ATOM 4238 O O . ILE B 1 235 ? 12.812 33.062 5.281 1 89.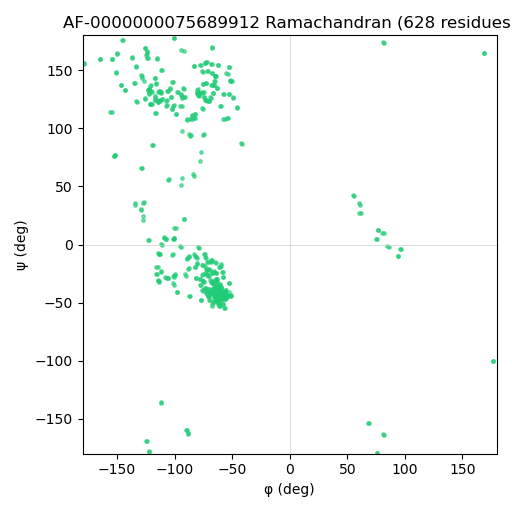75 235 ILE B O 1
ATOM 4242 N N . LYS B 1 236 ? 14.141 31.734 6.535 1 88.38 236 LYS B N 1
ATOM 4243 C CA . LYS B 1 236 ? 15.312 31.984 5.699 1 88.38 236 LYS B CA 1
ATOM 4244 C C . LYS B 1 236 ? 15.086 31.484 4.273 1 88.38 236 LYS B C 1
ATOM 4246 O O . LYS B 1 236 ? 15.453 32.156 3.311 1 88.38 236 LYS B O 1
ATOM 4251 N N . PHE B 1 237 ? 14.508 30.344 4.156 1 87.88 237 PHE B N 1
ATOM 4252 C CA . PHE B 1 237 ? 14.211 29.781 2.846 1 87.88 237 PHE B CA 1
ATOM 4253 C C . PHE B 1 237 ? 13.242 30.672 2.078 1 87.88 237 PHE B C 1
ATOM 4255 O O . PHE B 1 237 ? 13.477 31 0.91 1 87.88 237 PHE B O 1
ATOM 4262 N N . CYS B 1 238 ? 12.164 31.062 2.701 1 87.19 238 CYS B N 1
ATOM 4263 C CA . CYS B 1 238 ? 11.141 31.875 2.057 1 87.19 238 CYS B CA 1
ATOM 4264 C C . CYS B 1 238 ? 11.695 33.25 1.663 1 87.19 238 CYS B C 1
ATOM 4266 O O . CYS B 1 238 ? 11.32 33.781 0.624 1 87.19 238 CYS B O 1
ATOM 4268 N N . ALA B 1 239 ? 12.523 33.812 2.48 1 85.44 239 ALA B N 1
ATOM 4269 C CA . ALA B 1 239 ? 13.141 35.094 2.176 1 85.44 239 ALA B CA 1
ATOM 4270 C C . ALA B 1 239 ? 13.914 35.031 0.866 1 85.44 239 ALA B C 1
ATOM 4272 O O . ALA B 1 239 ? 13.984 36.031 0.131 1 85.44 239 ALA B O 1
ATOM 4273 N N . LYS B 1 240 ? 14.391 33.875 0.529 1 88.62 240 LYS B N 1
ATOM 4274 C CA . LYS B 1 240 ? 15.203 33.688 -0.669 1 88.62 240 LYS B CA 1
ATOM 4275 C C . LYS B 1 240 ? 14.344 33.344 -1.875 1 88.62 240 LYS B C 1
ATOM 4277 O O . LYS B 1 240 ? 14.703 33.625 -3.014 1 88.62 240 LYS B O 1
ATOM 4282 N N . THR B 1 241 ? 13.172 32.719 -1.582 1 86.5 241 THR B N 1
ATOM 4283 C CA . THR B 1 241 ? 12.477 32.094 -2.691 1 86.5 241 THR B CA 1
ATOM 4284 C C . THR B 1 241 ? 11.141 32.781 -2.959 1 86.5 241 THR B C 1
ATOM 4286 O O . THR B 1 241 ? 10.547 32.594 -4.027 1 86.5 241 THR B O 1
ATOM 4289 N N . VAL B 1 242 ? 10.703 33.5 -1.936 1 87.06 242 VAL B N 1
ATOM 4290 C CA . VAL B 1 242 ? 9.406 34.156 -2.059 1 87.06 242 VAL B CA 1
ATOM 4291 C C . VAL B 1 242 ? 9.594 35.688 -2.104 1 87.06 242 VAL B C 1
ATOM 4293 O O . VAL B 1 242 ? 10.086 36.281 -1.146 1 87.06 242 VAL B O 1
ATOM 4296 N N . ASN B 1 243 ? 9.156 36.344 -3.047 1 86 243 ASN B N 1
ATOM 4297 C CA . ASN B 1 243 ? 9.461 37.719 -3.348 1 86 243 ASN B CA 1
ATOM 4298 C C . ASN B 1 243 ? 8.906 38.656 -2.277 1 86 243 ASN B C 1
ATOM 4300 O O . ASN B 1 243 ? 9.531 39.688 -1.95 1 86 243 ASN B O 1
ATOM 4304 N N . ASP B 1 244 ? 7.789 38.312 -1.685 1 89.69 244 ASP B N 1
ATOM 4305 C CA . ASP B 1 244 ? 7.145 39.25 -0.78 1 89.69 244 ASP B CA 1
ATOM 4306 C C . ASP B 1 244 ? 7.445 38.906 0.678 1 89.69 244 ASP B C 1
ATOM 4308 O O . ASP B 1 244 ? 6.859 39.5 1.591 1 89.69 244 ASP B O 1
ATOM 4312 N N . GLY B 1 245 ? 8.242 37.969 0.894 1 87.06 245 GLY B N 1
ATOM 4313 C CA . GLY B 1 245 ? 8.711 37.625 2.227 1 87.06 245 GLY B CA 1
ATOM 4314 C C . GLY B 1 245 ? 7.68 36.906 3.061 1 87.06 245 GLY B C 1
ATOM 4315 O O . GLY B 1 245 ? 7.887 36.656 4.254 1 87.06 245 GLY B O 1
ATOM 4316 N N . THR B 1 246 ? 6.566 36.594 2.506 1 93.62 246 THR B N 1
ATOM 4317 C CA . THR B 1 246 ? 5.531 35.875 3.236 1 93.62 246 THR B CA 1
ATOM 4318 C C . THR B 1 246 ? 5.926 34.406 3.439 1 93.62 246 THR B C 1
ATOM 4320 O O . THR B 1 246 ? 6.805 33.906 2.742 1 93.62 246 THR B O 1
ATOM 4323 N N . ILE B 1 247 ? 5.371 33.781 4.418 1 94.19 247 ILE B N 1
ATOM 4324 C CA . ILE B 1 247 ? 5.664 32.406 4.699 1 94.19 247 ILE B CA 1
ATOM 4325 C C . ILE B 1 247 ? 4.371 31.578 4.664 1 94.19 247 ILE B C 1
ATOM 4327 O O . ILE B 1 247 ? 3.338 32.031 5.168 1 94.19 247 ILE B O 1
ATOM 4331 N N . ALA B 1 248 ? 4.406 30.453 3.998 1 94.94 248 ALA B N 1
ATOM 4332 C CA . ALA B 1 248 ? 3.283 29.531 3.953 1 94.94 248 ALA B CA 1
ATOM 4333 C C . ALA B 1 248 ? 3.381 28.484 5.07 1 94.94 248 ALA B C 1
ATOM 4335 O O . ALA B 1 248 ? 4.438 27.891 5.281 1 94.94 248 ALA B O 1
ATOM 4336 N N . THR B 1 249 ? 2.373 28.328 5.84 1 96.31 249 THR B N 1
ATOM 4337 C CA . THR B 1 249 ? 2.285 27.344 6.898 1 96.31 249 THR B CA 1
ATOM 4338 C C . THR B 1 249 ? 1.121 26.375 6.648 1 96.31 249 THR B C 1
ATOM 4340 O O . THR B 1 249 ? 0.047 26.531 7.234 1 96.31 249 THR B O 1
ATOM 4343 N N . ALA B 1 250 ? 1.34 25.375 5.906 1 98.38 250 ALA B N 1
ATOM 4344 C CA . ALA B 1 250 ? 0.281 24.5 5.414 1 98.38 250 ALA B CA 1
ATOM 4345 C C . ALA B 1 250 ? -0.348 23.703 6.551 1 98.38 250 ALA B C 1
ATOM 4347 O O . ALA B 1 250 ? -1.561 23.766 6.766 1 98.38 250 ALA B O 1
ATOM 4348 N N . ASP B 1 251 ? 0.444 23.047 7.301 1 98.81 251 ASP B N 1
ATOM 4349 C CA . ASP B 1 251 ? -0.061 22.125 8.305 1 98.81 251 ASP B CA 1
ATOM 4350 C C . ASP B 1 251 ? -0.722 22.859 9.461 1 98.81 251 ASP B C 1
ATOM 4352 O O . ASP B 1 251 ? -1.76 22.438 9.969 1 98.81 251 ASP B O 1
ATOM 4356 N N . PRO B 1 252 ? -0.166 24.047 9.914 1 98.62 252 PRO B N 1
ATOM 4357 C CA . PRO B 1 252 ? -0.884 24.844 10.922 1 98.62 252 PRO B CA 1
ATOM 4358 C C . PRO B 1 252 ? -2.262 25.297 10.445 1 98.62 252 PRO B C 1
ATOM 4360 O O . PRO B 1 252 ? -3.219 25.297 11.219 1 98.62 252 PRO B O 1
ATOM 4363 N N . VAL B 1 253 ? -2.359 25.656 9.188 1 98.88 253 VAL B N 1
ATOM 4364 C CA . VAL B 1 253 ? -3.652 26.062 8.641 1 98.88 253 VAL B CA 1
ATOM 4365 C C . VAL B 1 253 ? -4.617 24.875 8.68 1 98.88 253 VAL B C 1
ATOM 4367 O O . VAL B 1 253 ? -5.785 25.031 9.047 1 98.88 253 VAL B O 1
ATOM 4370 N N . ALA B 1 254 ? -4.176 23.703 8.359 1 98.94 254 ALA B N 1
ATOM 4371 C CA . ALA B 1 254 ? -5.008 22.5 8.391 1 98.94 254 ALA B CA 1
ATOM 4372 C C . ALA B 1 254 ? -5.469 22.188 9.805 1 98.94 254 ALA B C 1
ATOM 4374 O O . ALA B 1 254 ? -6.645 21.891 10.031 1 98.94 254 ALA B O 1
ATOM 4375 N N . ALA B 1 255 ? -4.535 22.219 10.758 1 98.94 255 ALA B N 1
ATOM 4376 C CA . ALA B 1 255 ? -4.883 21.984 12.156 1 98.94 255 ALA B CA 1
ATOM 4377 C C . ALA B 1 255 ? -5.902 23.016 12.648 1 98.94 255 ALA B C 1
ATOM 4379 O O . ALA B 1 255 ? -6.859 22.656 13.336 1 98.94 255 ALA B O 1
ATOM 4380 N N . PHE B 1 256 ? -5.695 24.297 12.258 1 98.81 256 PHE B N 1
ATOM 4381 C CA . PHE B 1 256 ? -6.621 25.359 12.617 1 98.81 256 PHE B CA 1
ATOM 4382 C C . PHE B 1 256 ? -8.016 25.078 12.062 1 98.81 256 PHE B C 1
ATOM 4384 O O . PHE B 1 256 ? -9.008 25.203 12.789 1 98.81 256 PHE B O 1
ATOM 4391 N N . CYS B 1 257 ? -8.055 24.688 10.773 1 98.94 257 CYS B N 1
ATOM 4392 C CA . CYS B 1 257 ? -9.336 24.406 10.141 1 98.94 257 CYS B CA 1
ATOM 4393 C C . CYS B 1 257 ? -10.07 23.297 10.883 1 98.94 257 CYS B C 1
ATOM 4395 O O . CYS B 1 257 ? -11.281 23.375 11.086 1 98.94 257 CYS B O 1
ATOM 4397 N N . MET B 1 258 ? -9.32 22.25 11.289 1 98.88 258 MET B N 1
ATOM 4398 C CA . MET B 1 258 ? -9.953 21.141 11.984 1 98.88 258 MET B CA 1
ATOM 4399 C C . MET B 1 258 ? -10.422 21.547 13.375 1 98.88 258 MET B C 1
ATOM 4401 O O . MET B 1 258 ? -11.578 21.344 13.734 1 98.88 258 MET B O 1
ATOM 4405 N N . CYS B 1 259 ? -9.57 22.203 14.133 1 98.38 259 CYS B N 1
ATOM 4406 C CA . CYS B 1 259 ? -9.836 22.531 15.531 1 98.38 259 CYS B CA 1
ATOM 4407 C C . CYS B 1 259 ? -10.945 23.562 15.656 1 98.38 259 CYS B C 1
ATOM 4409 O O . CYS B 1 259 ? -11.719 23.547 16.625 1 98.38 259 CYS B O 1
ATOM 4411 N N . TYR B 1 260 ? -11.047 24.453 14.672 1 98.06 260 TYR B N 1
ATOM 4412 C CA . TYR B 1 260 ? -11.969 25.578 14.789 1 98.06 260 TYR B CA 1
ATOM 4413 C C . TYR B 1 260 ? -12.891 25.656 13.586 1 98.06 260 TYR B C 1
ATOM 4415 O O . TYR B 1 260 ? -13.242 26.75 13.133 1 98.06 260 TYR B O 1
ATOM 4423 N N . ALA B 1 261 ? -13.281 24.516 13.078 1 98.12 261 ALA B N 1
ATOM 4424 C CA . ALA B 1 261 ? -14.062 24.391 11.852 1 98.12 261 ALA B CA 1
ATOM 4425 C C . ALA B 1 261 ? -15.305 25.281 11.891 1 98.12 261 ALA B C 1
ATOM 4427 O O . ALA B 1 261 ? -15.57 26.031 10.953 1 98.12 261 ALA B O 1
ATOM 4428 N N . ASP B 1 262 ? -16 25.281 13.023 1 96.62 262 ASP B N 1
ATOM 4429 C CA . ASP B 1 262 ? -17.281 25.984 13.133 1 96.62 262 ASP B CA 1
ATOM 4430 C C . ASP B 1 262 ? -17.078 27.484 13.234 1 96.62 262 ASP B C 1
ATOM 4432 O O . ASP B 1 262 ? -17.906 28.266 12.734 1 96.62 262 ASP B O 1
ATOM 4436 N N . LYS B 1 263 ? -16.016 27.906 13.812 1 96.81 263 LYS B N 1
ATOM 4437 C CA . LYS B 1 263 ? -15.812 29.328 14.086 1 96.81 263 LYS B CA 1
ATOM 4438 C C . LYS B 1 263 ? -14.797 29.922 13.125 1 96.81 263 LYS B C 1
ATOM 4440 O O . LYS B 1 263 ? -14.859 31.109 12.805 1 96.81 263 LYS B O 1
ATOM 4445 N N . GLY B 1 264 ? -13.891 29.094 12.672 1 98.19 264 GLY B N 1
ATOM 4446 C CA . GLY B 1 264 ? -12.727 29.625 11.977 1 98.19 264 GLY B CA 1
ATOM 4447 C C . GLY B 1 264 ? -12.828 29.5 10.469 1 98.19 264 GLY B C 1
ATOM 4448 O O . GLY B 1 264 ? -12.188 30.266 9.742 1 98.19 264 GLY B O 1
ATOM 4449 N N . VAL B 1 265 ? -13.586 28.516 9.961 1 98.81 265 VAL B N 1
ATOM 4450 C CA . VAL B 1 265 ? -13.727 28.359 8.523 1 98.81 265 VAL B CA 1
ATOM 4451 C C . VAL B 1 265 ? -14.977 29.094 8.039 1 98.81 265 VAL B C 1
ATOM 4453 O O . VAL B 1 265 ? -16.078 28.859 8.547 1 98.81 265 VAL B O 1
ATOM 4456 N N . LYS B 1 266 ? -14.789 29.953 7.062 1 98.69 266 LYS B N 1
ATOM 4457 C CA . LYS B 1 266 ? -15.852 30.875 6.652 1 98.69 266 LYS B CA 1
ATOM 4458 C C . LYS B 1 266 ? -16.578 30.359 5.414 1 98.69 266 LYS B C 1
ATOM 4460 O O . LYS B 1 266 ? -17.719 30.734 5.156 1 98.69 266 LYS B O 1
ATOM 4465 N N . LYS B 1 267 ? -15.891 29.594 4.672 1 98.69 267 LYS B N 1
ATOM 4466 C CA . LYS B 1 267 ? -16.484 29.094 3.438 1 98.69 267 LYS B CA 1
ATOM 4467 C C . LYS B 1 267 ? -16.047 27.656 3.168 1 98.69 267 LYS B C 1
ATOM 4469 O O . LYS B 1 267 ? -14.875 27.312 3.342 1 98.69 267 LYS B O 1
ATOM 4474 N N . TRP B 1 268 ? -17.062 26.828 2.834 1 98.62 268 TRP B N 1
ATOM 4475 C CA . TRP B 1 268 ? -16.844 25.438 2.428 1 98.62 268 TRP B CA 1
ATOM 4476 C C . TRP B 1 268 ? -17.312 25.219 0.996 1 98.62 268 TRP B C 1
ATOM 4478 O O . TRP B 1 268 ? -18.297 25.828 0.553 1 98.62 268 TRP B O 1
ATOM 4488 N N . GLU B 1 269 ? -16.625 24.422 0.282 1 98.56 269 GLU B N 1
ATOM 4489 C CA . GLU B 1 269 ? -17.094 23.906 -1.005 1 98.56 269 GLU B CA 1
ATOM 4490 C C . GLU B 1 269 ? -16.797 22.422 -1.142 1 98.56 269 GLU B C 1
ATOM 4492 O O . GLU B 1 269 ? -16 21.859 -0.37 1 98.56 269 GLU B O 1
ATOM 4497 N N . ARG B 1 270 ? -17.469 21.766 -2.043 1 98.62 270 ARG B N 1
ATOM 4498 C CA . ARG B 1 270 ? -17.281 20.328 -2.26 1 98.62 270 ARG B CA 1
ATOM 4499 C C . ARG B 1 270 ? -16.859 20.047 -3.695 1 98.62 270 ARG B C 1
ATOM 4501 O O . ARG B 1 270 ? -17.344 20.688 -4.633 1 98.62 270 ARG B O 1
ATOM 4508 N N . PHE B 1 271 ? -15.891 19.156 -3.766 1 98.56 271 PHE B N 1
ATOM 4509 C CA . PHE B 1 271 ? -15.328 18.812 -5.07 1 98.56 271 PHE B CA 1
ATOM 4510 C C . PHE B 1 271 ? -15.188 17.312 -5.215 1 98.56 271 PHE B C 1
ATOM 4512 O O . PHE B 1 271 ? -14.844 16.609 -4.254 1 98.56 271 PHE B O 1
ATOM 4519 N N . LYS B 1 272 ? -15.516 16.797 -6.406 1 98.19 272 LYS B N 1
ATOM 4520 C CA . LYS B 1 272 ? -14.961 15.508 -6.797 1 98.19 272 LYS B CA 1
ATOM 4521 C C . LYS B 1 272 ? -13.484 15.625 -7.148 1 98.19 272 LYS B C 1
ATOM 4523 O O . LYS B 1 272 ? -13.102 16.453 -7.973 1 98.19 272 LYS B O 1
ATOM 4528 N N . VAL B 1 273 ? -12.703 14.844 -6.48 1 98.69 273 VAL B N 1
ATOM 4529 C CA . VAL B 1 273 ? -11.258 15.008 -6.617 1 98.69 273 VAL B CA 1
ATOM 4530 C C . VAL B 1 273 ? -10.648 13.75 -7.223 1 98.69 273 VAL B C 1
ATOM 4532 O O . VAL B 1 273 ? -10.867 12.641 -6.727 1 98.69 273 VAL B O 1
ATOM 4535 N N . ASN B 1 274 ? -9.938 13.867 -8.32 1 98.19 274 ASN B N 1
ATOM 4536 C CA . ASN B 1 274 ? -9.086 12.836 -8.898 1 98.19 274 ASN B CA 1
ATOM 4537 C C . ASN B 1 274 ? -7.621 13.258 -8.906 1 98.19 274 ASN B C 1
ATOM 4539 O O . ASN B 1 274 ? -7.305 14.422 -9.172 1 98.19 274 ASN B O 1
ATOM 4543 N N . VAL B 1 275 ? -6.793 12.344 -8.57 1 98.75 275 VAL B N 1
ATOM 4544 C CA . VAL B 1 275 ? -5.363 12.633 -8.562 1 98.75 275 VAL B CA 1
ATOM 4545 C C . VAL B 1 275 ? -4.738 12.156 -9.875 1 98.75 275 VAL B C 1
ATOM 4547 O O . VAL B 1 275 ? -4.965 11.023 -10.312 1 98.75 275 VAL B O 1
ATOM 4550 N N . VAL B 1 276 ? -3.967 13.008 -10.508 1 98.38 276 VAL B N 1
ATOM 4551 C CA . VAL B 1 276 ? -3.262 12.625 -11.727 1 98.38 276 VAL B CA 1
ATOM 4552 C C . VAL B 1 276 ? -2.08 11.719 -11.375 1 98.38 276 VAL B C 1
ATOM 4554 O O . VAL B 1 276 ? -1.211 12.102 -10.594 1 98.38 276 VAL B O 1
ATOM 4557 N N . LEU B 1 277 ? -2.016 10.578 -12.016 1 97.81 277 LEU B N 1
ATOM 4558 C CA . LEU B 1 277 ? -1.033 9.57 -11.617 1 97.81 277 LEU B CA 1
ATOM 4559 C C . LEU B 1 277 ? 0.06 9.438 -12.672 1 97.81 277 LEU B C 1
ATOM 4561 O O . LEU B 1 277 ? 0.919 8.555 -12.57 1 97.81 277 LEU B O 1
ATOM 4565 N N . HIS B 1 278 ? 0.047 10.234 -13.633 1 96.12 278 HIS B N 1
ATOM 4566 C CA . HIS B 1 278 ? 1.04 10.094 -14.695 1 96.12 278 HIS B CA 1
ATOM 4567 C C . HIS B 1 278 ? 1.293 11.422 -15.398 1 96.12 278 HIS B C 1
ATOM 4569 O O . HIS B 1 278 ? 0.489 12.344 -15.289 1 96.12 278 HIS B O 1
ATOM 4575 N N . GLY B 1 279 ? 2.473 11.461 -16.062 1 95.12 279 GLY B N 1
ATOM 4576 C CA . GLY B 1 279 ? 2.781 12.633 -16.859 1 95.12 279 GLY B CA 1
ATOM 4577 C C . GLY B 1 279 ? 3.324 13.789 -16.047 1 95.12 279 GLY B C 1
ATOM 4578 O O . GLY B 1 279 ? 3.73 13.602 -14.891 1 95.12 279 GLY B O 1
ATOM 4579 N N . GLU B 1 280 ? 3.326 14.945 -16.578 1 95.19 280 GLU B N 1
ATOM 4580 C CA . GLU B 1 280 ? 3.908 16.141 -15.969 1 95.19 280 GLU B CA 1
ATOM 4581 C C . GLU B 1 280 ? 3.068 16.625 -14.789 1 95.19 280 GLU B C 1
ATOM 4583 O O . GLU B 1 280 ? 3.588 17.25 -13.867 1 95.19 280 GLU B O 1
ATOM 4588 N N . GLN B 1 281 ? 1.844 16.219 -14.797 1 97.5 281 GLN B N 1
ATOM 4589 C CA . GLN B 1 281 ? 0.907 16.734 -13.805 1 97.5 281 GLN B CA 1
ATOM 4590 C C . GLN B 1 281 ? 0.705 15.742 -12.672 1 97.5 281 GLN B C 1
ATOM 4592 O O . GLN B 1 281 ? -0.246 15.859 -11.898 1 97.5 281 GLN B O 1
ATOM 4597 N N . ILE B 1 282 ? 1.592 14.75 -12.609 1 97.56 282 ILE B N 1
ATOM 4598 C CA . ILE B 1 282 ? 1.472 13.727 -11.578 1 97.56 282 ILE B CA 1
ATOM 4599 C C . ILE B 1 282 ? 1.371 14.383 -10.203 1 97.56 282 ILE B C 1
ATOM 4601 O O . ILE B 1 282 ? 2.154 15.281 -9.875 1 97.56 282 ILE B O 1
ATOM 4605 N N . GLY B 1 283 ? 0.36 13.992 -9.414 1 98.44 283 GLY B N 1
ATOM 4606 C CA . GLY B 1 283 ? 0.137 14.523 -8.078 1 98.44 283 GLY B CA 1
ATOM 4607 C C . GLY B 1 283 ? -0.838 15.68 -8.047 1 98.44 283 GLY B C 1
ATOM 4608 O O . GLY B 1 283 ? -1.246 16.125 -6.973 1 98.44 283 GLY B O 1
ATOM 4609 N N . MET B 1 284 ? -1.181 16.172 -9.242 1 98.62 284 MET B N 1
ATOM 4610 C CA . MET B 1 284 ? -2.184 17.234 -9.281 1 98.62 284 MET B CA 1
ATOM 4611 C C . MET B 1 284 ? -3.543 16.719 -8.828 1 98.62 284 MET B C 1
ATOM 4613 O O . MET B 1 284 ? -3.947 15.617 -9.203 1 98.62 284 MET B O 1
ATOM 4617 N N . THR B 1 285 ? -4.168 17.391 -7.938 1 98.69 285 THR B N 1
ATOM 4618 C CA . THR B 1 285 ? -5.559 17.109 -7.605 1 98.69 285 THR B CA 1
ATOM 4619 C C . THR B 1 285 ? -6.5 17.828 -8.562 1 98.69 285 THR B C 1
ATOM 4621 O O . THR B 1 285 ? -6.57 19.062 -8.555 1 98.69 285 THR B O 1
ATOM 4624 N N . ASP B 1 286 ? -7.152 17.094 -9.375 1 98.06 286 ASP B N 1
ATOM 4625 C CA . ASP B 1 286 ? -8.164 17.625 -10.281 1 98.06 286 ASP B CA 1
ATOM 4626 C C . ASP B 1 286 ? -9.523 17.703 -9.594 1 98.06 286 ASP B C 1
ATOM 4628 O O . ASP B 1 286 ? -10.312 16.766 -9.648 1 98.06 286 ASP B O 1
ATOM 4632 N N . ALA B 1 287 ? -9.812 18.875 -9.039 1 97.06 287 ALA B N 1
ATOM 4633 C CA . ALA B 1 287 ? -11.016 19.109 -8.258 1 97.06 287 ALA B CA 1
ATOM 4634 C C . ALA B 1 287 ? -12.125 19.703 -9.117 1 97.06 287 ALA B C 1
ATOM 4636 O O . ALA B 1 287 ? -11.969 20.781 -9.695 1 97.06 287 ALA B O 1
ATOM 4637 N N . VAL B 1 288 ? -13.242 19.031 -9.234 1 97.25 288 VAL B N 1
ATOM 4638 C CA . VAL B 1 288 ? -14.422 19.469 -9.977 1 97.25 288 VAL B CA 1
ATOM 4639 C C . VAL B 1 288 ? -15.602 19.641 -9.023 1 97.25 288 VAL B C 1
ATOM 4641 O O . VAL B 1 288 ? -15.922 18.734 -8.25 1 97.25 288 VAL B O 1
ATOM 4644 N N . PRO B 1 289 ? -16.234 20.875 -9.094 1 97.56 289 PRO B N 1
ATOM 4645 C CA . PRO B 1 289 ? -17.359 21.078 -8.172 1 97.56 289 PRO B CA 1
ATOM 4646 C C . PRO B 1 289 ? -18.359 19.922 -8.195 1 97.56 289 PRO B C 1
ATOM 4648 O O . PRO B 1 289 ? -18.781 19.484 -9.273 1 97.56 289 PRO B O 1
ATOM 4651 N N . ASP B 1 290 ? -18.656 19.375 -7.082 1 98 290 ASP B N 1
ATOM 4652 C CA . ASP B 1 290 ? -19.594 18.266 -6.887 1 98 290 ASP B CA 1
ATOM 4653 C C . ASP B 1 290 ? -20.141 18.266 -5.465 1 98 290 ASP B C 1
ATOM 4655 O O . ASP B 1 290 ? -19.422 18.016 -4.504 1 98 290 ASP B O 1
ATOM 4659 N N . PRO B 1 291 ? -21.438 18.516 -5.273 1 97 291 PRO B N 1
ATOM 4660 C CA . PRO B 1 291 ? -22.016 18.625 -3.932 1 97 291 PRO B CA 1
ATOM 4661 C C . PRO B 1 291 ? -21.844 17.344 -3.113 1 97 291 PRO B C 1
ATOM 4663 O O . PRO B 1 291 ? -21.953 17.375 -1.884 1 97 291 PRO B O 1
ATOM 4666 N N . ASN B 1 292 ? -21.547 16.25 -3.793 1 96.69 292 ASN B N 1
ATOM 4667 C CA . ASN B 1 292 ? -21.375 14.977 -3.092 1 96.69 292 ASN B CA 1
ATOM 4668 C C . ASN B 1 292 ? -19.906 14.641 -2.9 1 96.69 292 ASN B C 1
ATOM 4670 O O . ASN B 1 292 ? -19.578 13.555 -2.422 1 96.69 292 ASN B O 1
ATOM 4674 N N . GLY B 1 293 ? -19 15.516 -3.246 1 98.44 293 GLY B N 1
ATOM 4675 C CA . GLY B 1 293 ? -17.562 15.266 -3.193 1 98.44 293 GLY B CA 1
ATOM 4676 C C . GLY B 1 293 ? -16.953 15.602 -1.846 1 98.44 293 GLY B C 1
ATOM 4677 O O . GLY B 1 293 ? -17.641 15.609 -0.827 1 98.44 293 GLY B O 1
ATOM 4678 N N . ILE B 1 294 ? -15.703 15.727 -1.841 1 98.81 294 ILE B N 1
ATOM 4679 C CA . ILE B 1 294 ? -14.883 16 -0.665 1 98.81 294 ILE B CA 1
ATOM 4680 C C . ILE B 1 294 ? -15.039 17.469 -0.27 1 98.81 294 ILE B C 1
ATOM 4682 O O . ILE B 1 294 ? -15.055 18.359 -1.131 1 98.81 294 ILE B O 1
ATOM 4686 N N . ARG B 1 295 ? -15.156 17.766 1.009 1 98.81 295 ARG B N 1
ATOM 4687 C CA . ARG B 1 295 ? -15.281 19.125 1.516 1 98.81 295 ARG B CA 1
ATOM 4688 C C . ARG B 1 295 ? -13.93 19.828 1.549 1 98.81 295 ARG B C 1
ATOM 4690 O O . ARG B 1 295 ? -12.93 19.25 1.99 1 98.81 295 ARG B O 1
ATOM 4697 N N . TYR B 1 296 ? -13.906 21 0.999 1 98.88 296 TYR B N 1
ATOM 4698 C CA . TYR B 1 296 ? -12.734 21.859 1.059 1 98.88 296 TYR B CA 1
ATOM 4699 C C . TYR B 1 296 ? -13 23.078 1.93 1 98.88 296 TYR B C 1
ATOM 4701 O O . TYR B 1 296 ? -14.047 23.734 1.806 1 98.88 296 TYR B O 1
ATOM 4709 N N . ALA B 1 297 ? -12.125 23.391 2.855 1 98.88 297 ALA B N 1
ATOM 4710 C CA . ALA B 1 297 ? -12.109 24.734 3.424 1 98.88 297 ALA B CA 1
ATOM 4711 C C . ALA B 1 297 ? -11.602 25.75 2.408 1 98.88 297 ALA B C 1
ATOM 4713 O O . ALA B 1 297 ? -10.469 25.641 1.922 1 98.88 297 ALA B O 1
ATOM 4714 N N . MET B 1 298 ? -12.391 26.75 2.141 1 98.75 298 MET B N 1
ATOM 4715 C CA . MET B 1 298 ? -12.055 27.672 1.054 1 98.75 298 MET B CA 1
ATOM 4716 C C . MET B 1 298 ? -11.602 29.016 1.599 1 98.75 298 MET B C 1
ATOM 4718 O O . MET B 1 298 ? -10.875 29.75 0.924 1 98.75 298 MET B O 1
ATOM 4722 N N . GLU B 1 299 ? -12.094 29.359 2.748 1 98.81 299 GLU B N 1
ATOM 4723 C CA . GLU B 1 299 ? -11.781 30.609 3.42 1 98.81 299 GLU B CA 1
ATOM 4724 C C . GLU B 1 299 ? -11.773 30.438 4.938 1 98.81 299 GLU B C 1
ATOM 4726 O O . GLU B 1 299 ? -12.633 29.766 5.492 1 98.81 299 GLU B O 1
ATOM 4731 N N . ILE B 1 300 ? -10.781 31.031 5.555 1 98.81 300 ILE B N 1
ATOM 4732 C CA . ILE B 1 300 ? -10.75 30.984 7.012 1 98.81 300 ILE B CA 1
ATOM 4733 C C . ILE B 1 300 ? -10.68 32.406 7.586 1 98.81 300 ILE B C 1
ATOM 4735 O O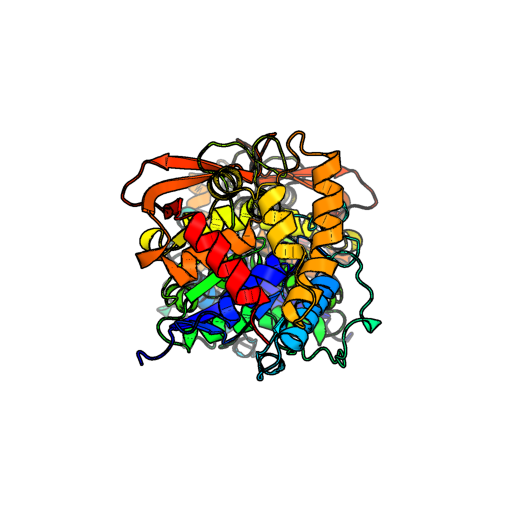 . ILE B 1 300 ? -10.453 33.344 6.848 1 98.81 300 ILE B O 1
ATOM 4739 N N . ASP B 1 301 ? -10.969 32.5 8.844 1 98.75 301 ASP B N 1
ATOM 4740 C CA . ASP B 1 301 ? -10.719 33.719 9.602 1 98.75 301 ASP B CA 1
ATOM 4741 C C . ASP B 1 301 ? -9.227 33.875 9.914 1 98.75 301 ASP B C 1
ATOM 4743 O O . ASP B 1 301 ? -8.758 33.406 10.953 1 98.75 301 ASP B O 1
ATOM 4747 N N . HIS B 1 302 ? -8.562 34.625 9.031 1 98.25 302 HIS B N 1
ATOM 4748 C CA . HIS B 1 302 ? -7.113 34.75 9.133 1 98.25 302 HIS B CA 1
ATOM 4749 C C . HIS B 1 302 ? -6.711 35.375 10.477 1 98.25 302 HIS B C 1
ATOM 4751 O O . HIS B 1 302 ? -5.691 34.969 11.055 1 98.25 302 HIS B O 1
ATOM 4757 N N . GLU B 1 303 ? -7.469 36.312 10.914 1 97 303 GLU B N 1
ATOM 4758 C CA . GLU B 1 303 ? -7.156 36.938 12.195 1 97 303 GLU B CA 1
ATOM 4759 C C . GLU B 1 303 ? -7.262 35.938 13.336 1 97 303 GLU B C 1
ATOM 4761 O O . GLU B 1 303 ? -6.445 35.938 14.258 1 97 303 GLU B O 1
ATOM 4766 N N . MET B 1 304 ? -8.289 35.125 13.273 1 97.94 304 MET B N 1
ATOM 4767 C CA . MET B 1 304 ? -8.422 34.094 14.281 1 97.94 304 MET B CA 1
ATOM 4768 C C . MET B 1 304 ? -7.273 33.094 14.195 1 97.94 304 MET B C 1
ATOM 4770 O O . MET B 1 304 ? -6.82 32.562 15.211 1 97.94 304 MET B O 1
ATOM 4774 N N . TYR B 1 305 ? -6.895 32.844 12.961 1 98 305 TYR B N 1
ATOM 4775 C CA . TYR B 1 305 ? -5.738 31.984 12.766 1 98 305 TYR B CA 1
ATOM 4776 C C . TYR B 1 305 ? -4.492 32.594 13.414 1 98 305 TYR B C 1
ATOM 4778 O O . TYR B 1 305 ? -3.793 31.891 14.164 1 98 305 TYR B O 1
ATOM 4786 N N . LEU B 1 306 ? -4.219 33.844 13.234 1 96.19 306 LEU B N 1
ATOM 4787 C CA . LEU B 1 306 ? -3.084 34.531 13.844 1 96.19 306 LEU B CA 1
ATOM 4788 C C . LEU B 1 306 ? -3.178 34.5 15.367 1 96.19 306 LEU B C 1
ATOM 4790 O O . LEU B 1 306 ? -2.176 34.281 16.047 1 96.19 306 LEU B O 1
ATOM 4794 N N . GLN B 1 307 ? -4.363 34.688 15.836 1 95.06 307 GLN B N 1
ATOM 4795 C CA . GLN B 1 307 ? -4.582 34.656 17.281 1 95.06 307 GLN B CA 1
ATOM 4796 C C . GLN B 1 307 ? -4.297 33.281 17.844 1 95.06 307 GLN B C 1
ATOM 4798 O O . GLN B 1 307 ? -3.795 33.156 18.969 1 95.06 307 GLN B O 1
ATOM 4803 N N . THR B 1 308 ? -4.707 32.312 17.125 1 95.94 308 THR B N 1
ATOM 4804 C CA . THR B 1 308 ? -4.43 30.938 17.547 1 95.94 308 THR B CA 1
ATOM 4805 C C . THR B 1 308 ? -2.93 30.703 17.703 1 95.94 308 THR B C 1
ATOM 4807 O O . THR B 1 308 ? -2.488 30.109 18.688 1 95.94 308 THR B O 1
ATOM 4810 N N . LEU B 1 309 ? -2.115 31.203 16.75 1 95.06 309 LEU B N 1
ATOM 4811 C CA . LEU B 1 309 ? -0.663 31.094 16.828 1 95.06 309 LEU B CA 1
ATOM 4812 C C . LEU B 1 309 ? -0.111 31.906 18 1 95.06 309 LEU B C 1
ATOM 4814 O O . LEU B 1 309 ? 0.786 31.453 18.703 1 95.06 309 LEU B O 1
ATOM 4818 N N . ASP B 1 310 ? -0.683 33.062 18.172 1 92.38 310 ASP B N 1
ATOM 4819 C CA . ASP B 1 310 ? -0.266 33.906 19.281 1 92.38 310 ASP B CA 1
ATOM 4820 C C . ASP B 1 310 ? -0.542 33.25 20.625 1 92.38 310 ASP B C 1
ATOM 4822 O O . ASP B 1 310 ? 0.305 33.281 21.531 1 92.38 310 ASP B O 1
ATOM 4826 N N . ASN B 1 311 ? -1.707 32.75 20.734 1 91.75 311 ASN B N 1
ATOM 4827 C CA . ASN B 1 311 ? -2.09 32.094 21.969 1 91.75 311 ASN B CA 1
ATOM 4828 C C . ASN B 1 311 ? -1.204 30.891 22.266 1 91.75 311 ASN B C 1
ATOM 4830 O O . ASN B 1 311 ? -0.874 30.609 23.406 1 91.75 311 ASN B O 1
ATOM 4834 N N . LEU B 1 312 ? -0.905 30.188 21.219 1 91.69 312 LEU B N 1
ATOM 4835 C CA . LEU B 1 312 ? -0.022 29.031 21.344 1 91.69 312 LEU B CA 1
ATOM 4836 C C . LEU B 1 312 ? 1.33 29.453 21.922 1 91.69 312 LEU B C 1
ATOM 4838 O O . LEU B 1 312 ? 1.854 28.797 22.828 1 91.69 312 LEU B O 1
ATOM 4842 N N . MET B 1 313 ? 1.859 30.484 21.469 1 88.56 313 MET B N 1
ATOM 4843 C CA . MET B 1 313 ? 3.176 30.969 21.875 1 88.56 313 MET B CA 1
ATOM 4844 C C . MET B 1 313 ? 3.131 31.531 23.297 1 88.56 313 MET B C 1
ATOM 4846 O O . MET B 1 313 ? 4.16 31.641 23.953 1 88.56 313 MET B O 1
ATOM 4850 N N . ALA B 1 314 ? 1.946 31.969 23.641 1 83.81 314 ALA B N 1
ATOM 4851 C CA . ALA B 1 314 ? 1.785 32.531 24.969 1 83.81 314 ALA B CA 1
ATOM 4852 C C . ALA B 1 314 ? 1.634 31.406 26.016 1 83.81 314 ALA B C 1
ATOM 4854 O O . ALA B 1 314 ? 1.709 31.656 27.219 1 83.81 314 ALA B O 1
ATOM 4855 N N . ASP B 1 315 ? 1.455 30.297 25.375 1 74 315 ASP B N 1
ATOM 4856 C CA . ASP B 1 315 ? 1.255 29.156 26.266 1 74 315 ASP B CA 1
ATOM 4857 C C . ASP B 1 315 ? 2.584 28.656 26.828 1 74 315 ASP B C 1
ATOM 4859 O O . ASP B 1 315 ? 3.51 28.359 26.078 1 74 315 ASP B O 1
ATOM 4863 N N . HIS B 1 316 ? 2.654 28.516 28.219 1 63.91 316 HIS B N 1
ATOM 4864 C CA . HIS B 1 316 ? 3.717 28.016 29.078 1 63.91 316 HIS B CA 1
ATOM 4865 C C . HIS B 1 316 ? 4.73 29.109 29.391 1 63.91 316 HIS B C 1
ATOM 4867 O O . HIS B 1 316 ? 4.973 29.984 28.578 1 63.91 316 HIS B O 1
#

Sequence (632 aa):
MSTPKKLWIDTDCGIDDSTAILICLACPDYEVVGISCLGGNASLANVVHNVNRTLKVWGHGAEKIPVYAGCADALVVKQMHAPTIHGKDGLGDIDDSVFDYDLNDTVQTEHAVNALINAANTIPDLTLLTLGPLTNIAIAFRMNPVAMNKLKEIWVMGGTSDHVGNCTKWAEFNIRADPEAAQAIFRDYDNSKITISSWTLTQMNRLKPNEVTRLTGREDTTIAKWMHHTWATMIKFCAKTVNDGTIATADPVAAFCMCYADKGVKKWERFKVNVVLHGEQIGMTDAVPDPNGIRYAMEIDHEMYLQTLDNLMADHMSTPKKLWIDTDCGIDDSTAILICLACPDYEVVGISCLGGNASLANVVHNVNRTLKVWGHGAEKIPVYAGCADALVVKQMHAPTIHGKDGLGDIDDSVFDYDLNDTVQTEHAVNALINAANTIPDLTLLTLGPLTNIAIAFRMNPVAMNKLKEIWVMGGTSDHVGNCTKWAEFNIRADPEAAQAIFRDYDNSKITISSWTLTQMNRLKPNEVTRLTGREDTTIAKWMHHTWATMIKFCAKTVNDGTIATADPVAAFCMCYADKGVKKWERFKVNVVLHGEQIGMTDAVPDPNGIRYAMEIDHEMYLQTLDNLMADH

Secondary structure (DSSP, 8-state):
---PEEEEEEE---HHHHHHHHHHHH-TTEEEEEEEE-SSSS-HHHHHHHHHHHHHHH-TTGGGS-EEE--SS-SSSPPP--HHHH-TTSSTT--GGGS-------EESS-HHHHHHHHHHHSTT-EEEE-S-SHHHHHHHHH-HHHHTT-SEEEEE---SSS--SSSSS--HHHHH-HHHHHHHHHHS-GGGEEEE-HHHHHHTPBPHHHHHHHHT--SSHHHHHHHHHHHHHHHHHHHH-TT--B--HHHHHHHHHHTHHHHEEEEEEEEEEE--SSTTTT-EEEEE-TTSEEEEEEE-HHHHHHHHHHHHH--/---PEEEEEEE---HHHHHHHHHHHH-TTEEEEEEEE-SSSS-HHHHHHHHHHHHHHH-TTGGGS-EEE--SS-SSSPPP--HHHH-TTSSTT--GGGS-------EESS-HHHHHHHHHHHSTT-EEEE-S-SHHHHHHHHH-HHHHTT-SEEEEE---SSS--SSSSS--HHHHH-HHHHHHHHHHS-GGGEEEE-HHHHHHTPBPHHHHHHHHT--SSHHHHHHHHHHHHHHHHHHHH-TT--B--HHHHHHHHHHTHHHHEEEEEEEEEEE--SSTTTT-EEEEE-TTSEEEEEEE-HHHHHHHHHHHHH--

Foldseek 3Di:
DPDAAEEEEEEQDAALQLVLVLLQVPQPNYDYQAYEYEAFQAFLVLSLQNNCLSLQLSDPCSNVREYARAYRAAPPDRFDHNCLQRNHSRQLPFDCVVPPDDRDRPYDPDHRLVVVLVCLQPPAQYEYEYHAALRSVLVSCVVPVPSNLRHNAYEYLFADPVQQEDVARGADRRCLRHVPSVQSCQPPHQQVRYEYQYVLQQVVQWAAPVLVCVQQVDDPGSQSVSSNRRCVSNLVSCVVVPPRSTGGSRSLVSSCCVSQVPPWQDDKFFWRWHAACDDPNHNHIDTHGDRSGHIYRDDTNSVVSSVSSVVSSVPD/DPDAAEEEEEEQDAALQLVLVLLQVPQPNYDYQAYEYEAFQAFLVLSLQNNCLSLQLSDPCSNVREYAGAYRAAPPDRFDHNCLQRNHSRQLPFDCVVPPDDRPRPYDPDHRLVVVLVCLQPPAQYEYEYHAALRSVLVSCVVPVPSNLRHNAYEYLFADPVQQEDVARGADRRCLRHVPSVQSCQPPHQQVRYEYQYVLQQVVQWAAPVLVCVQQVDDPGSQSVSSNRRCVSNLVSCVVVPPRSTGGSRSLVSSCCVSQVPPWQDDKFFWNWHAACDDPNHNHIDTHGDRSGHIYRDDTNSVVSSVSSVVSSVPD

InterPro domains:
  IPR001910 Inosine/uridine-preferring nucleoside hydrolase domain [PF01156] (7-306)
  IPR036452 Ribonucleoside hydrolase-like [G3DSA:3.90.245.10] (4-315)
  IPR036452 Ribonucleoside hydrolase-like [SSF53590] (4-313)
  IPR052775 Inosine-uridine nucleoside hydrolase [PTHR46190] (4-284)

Radius of gyration: 26.99 Å; Cα contacts (8 Å, |Δi|>4): 1545; chains: 2; bounding box: 44×84×62 Å

Solvent-accessible surface area (backbone atoms only — not comparable to full-atom values): 30363 Å² total; per-residue (Å²): 128,82,79,48,42,42,28,36,40,35,30,14,26,23,41,42,38,44,52,14,53,49,52,46,69,67,33,76,64,39,37,71,67,33,34,30,25,22,24,23,35,17,53,33,71,33,13,49,49,41,47,49,52,45,26,50,64,69,32,95,62,43,66,69,45,51,32,18,55,36,28,48,44,26,74,56,46,80,46,54,64,35,42,81,51,16,22,81,49,2,39,28,64,58,67,64,84,79,45,96,68,83,89,65,81,70,62,47,88,58,46,18,37,62,51,47,38,50,44,26,57,70,39,80,59,25,32,36,39,33,59,24,40,36,39,50,58,33,52,28,38,47,66,36,47,74,30,48,67,47,36,54,31,38,38,34,31,36,24,23,74,76,43,55,29,77,65,42,76,30,9,16,50,28,22,43,50,18,27,56,24,40,34,21,41,56,67,70,45,68,31,81,33,33,35,29,34,22,47,46,40,22,63,76,58,41,40,43,50,70,55,47,50,60,57,49,66,39,65,86,14,65,43,12,37,49,49,38,51,25,43,46,39,39,52,54,41,25,57,75,74,30,94,78,43,38,44,73,45,54,32,36,50,28,38,46,43,65,76,30,39,87,80,31,39,75,37,75,47,32,23,39,57,45,50,33,79,55,76,93,44,37,11,15,28,51,52,39,86,27,92,75,22,30,34,30,52,66,38,60,41,62,66,59,50,51,46,52,55,49,51,49,32,65,38,98,128,83,80,48,43,42,29,36,38,35,32,16,26,21,41,43,37,43,51,14,52,51,51,47,70,67,33,76,64,39,37,71,68,32,35,32,25,23,25,22,37,18,52,34,69,34,14,48,50,41,48,48,52,45,27,51,63,70,32,95,62,43,66,69,44,48,32,18,54,37,28,50,43,27,77,55,47,80,45,52,65,35,41,82,50,14,23,83,48,2,39,27,64,59,68,65,84,81,45,98,67,84,89,66,79,69,62,47,86,57,45,17,36,61,50,49,36,49,44,25,58,70,39,80,59,25,32,36,39,32,59,24,40,36,38,51,57,31,53,27,38,47,66,36,47,75,30,47,68,48,36,53,32,40,38,34,31,38,22,23,74,76,45,54,29,78,67,42,76,30,8,16,50,30,22,44,48,18,26,57,23,39,33,21,41,56,67,70,47,68,32,82,35,31,36,28,34,21,47,48,40,23,64,76,58,41,41,43,51,70,54,48,49,62,57,48,66,38,64,86,14,64,44,12,39,48,51,38,52,26,42,46,39,38,52,54,40,24,57,74,73,30,93,79,42,38,43,73,46,52,32,38,50,26,38,47,42,65,76,30,39,88,81,32,40,75,36,76,48,32,22,39,58,46,48,33,79,53,76,93,43,38,12,14,29,53,51,40,86,28,93,75,22,30,36,29,52,66,36,62,42,60,66,58,52,51,46,52,56,49,51,51,33,63,41,100

Organism: Trichomonas vaginalis (strain ATCC PRA-98 / G3) (NCBI:txid412133)

pLDDT: mean 94.79, std 6.58, range [52.69, 98.94]